Protein AF-A0AAV2ZAR2-F1 (afdb_monomer)

Radius of gyration: 26.6 Å; Cα contacts (8 Å, |Δi|>4): 299; chains: 1; bounding box: 69×69×83 Å

Mean predicted aligned error: 13.82 Å

InterPro domains:
  IPR019516 Glomulin/ALF4 [PTHR15430] (294-373)

Nearest PDB structures (foldseek):
  4iul-assembly3_A  TM=2.969E-01  e=2.616E+00  Homo sapiens
  7r5j-assembly1_B0  TM=2.126E-01  e=1.596E+00  Homo sapiens

Sequence (383 aa):
MPDVAMSKWDVMDVCMRIGAAASPAVLMAHCTDLHIALRNVNRKSVFLEDACSCVLRRLSKLHMHVGDEEEEDDEEGSDSGDGDNSTGMAKLQANGCEFVRPLIDELVDENQIETDEIRKQRGVLLAFILELLSLCEGDNSELLDMAMACGVDSHVLLAVPRCREVYSVATAVLIPECDEDEDDEMEALEDSMHEDPIDDEQLEAEDRSWILHRVAAPFGLSKWTKFVVGTDDSSAFPIWSTPGLHRLLVHHLLTAASFPMLSPSSVLFLGTPIVNEALSADKSELNRRDWIGPTIQLLTNAMVSFNDPQARTNAFHVLRMFLGVLKRADRFHILERMVLQCPYGNVQAVFVDILRADCVDDWNNTSTSSPQSRTCQQLCLSF

Organism: NCBI:txid4803

Secondary structure (DSSP, 8-state):
-------HHHHHHHHHHHHT--SHHHHHHHHHHHHHHHHHTTT-HHHHHHHHHHHHHHHHHHHHGGGS---S------------HHHHHHHHHHHHHHHHHHHHHHHHHTTTS--HHHHHHHHHHHHHHHHHHHH--S--HHHHHHHHHT---HHHHHHHHHHHHHHHHHHHHHS----TTS-----S-------PPP-HHHHHHHHHHHHHHHHHGGGT-TTTHHHHS--S-TTSPP---HHHHHHHHHHHHHH-S------HHHHHHHHHHHHHHHHHS-TTGGG-GGGHHHHHHHHHHHHHH-S-HHHHHHHHHHHHHHHHHS-HHHHHHHHHHHHHH-S-HHHHHHHHHHHHHHHHHHHHTTTS--HHHHHHHHHHTT-

Solvent-accessible surface area (backbone atoms only — not comparable to full-atom values): 22562 Å² total; per-residue (Å²): 131,82,84,72,80,66,47,77,63,52,45,52,51,40,41,52,51,36,64,64,38,90,44,72,70,54,32,54,56,41,47,53,56,35,52,54,38,35,56,63,58,70,50,44,38,72,59,47,39,55,46,51,43,37,49,50,55,36,55,53,52,65,56,61,55,75,77,69,82,82,85,82,91,84,85,88,81,94,75,94,72,94,70,67,64,69,61,51,33,50,49,53,48,51,55,52,49,66,62,48,47,64,61,40,56,55,54,55,74,55,68,86,64,96,43,76,59,59,53,46,37,33,52,46,54,40,14,52,48,19,43,48,52,55,72,42,72,79,93,52,64,70,59,46,53,50,49,58,57,44,68,66,57,66,67,56,66,61,35,42,63,46,40,48,52,52,38,54,55,48,43,57,70,75,53,62,81,76,71,92,84,76,72,101,77,73,97,79,84,81,82,85,78,99,63,81,81,76,58,62,69,62,52,50,54,51,50,52,51,51,51,46,51,63,51,23,45,87,59,72,31,61,89,44,48,77,40,61,52,74,69,95,52,90,82,60,70,76,29,52,28,65,64,12,48,46,55,46,51,44,52,48,58,57,71,50,96,73,80,75,92,68,55,62,67,39,50,50,67,49,43,52,54,46,38,52,48,62,68,69,45,56,82,71,64,70,64,65,55,73,33,56,58,59,50,53,52,51,34,51,49,33,42,67,70,44,88,50,68,65,62,20,52,50,23,49,49,46,47,51,53,43,55,64,71,44,56,68,75,59,42,47,58,51,44,56,52,43,48,77,67,51,90,44,70,73,59,31,50,53,48,50,51,51,52,50,50,51,52,51,51,51,62,74,58,53,90,59,94,51,77,66,59,54,54,56,58,58,49,68,70,72,110

pLDDT: mean 75.42, std 15.98, range [36.5, 94.69]

Structure (mmCIF, N/CA/C/O backbone):
data_AF-A0AAV2ZAR2-F1
#
_entry.id   AF-A0AAV2ZAR2-F1
#
loop_
_atom_site.group_PDB
_atom_site.id
_atom_site.type_symbol
_atom_site.label_atom_id
_atom_site.label_alt_id
_atom_site.label_comp_id
_atom_site.label_asym_id
_atom_site.label_entity_id
_atom_site.label_seq_id
_atom_site.pdbx_PDB_ins_code
_atom_site.Cartn_x
_atom_site.Cartn_y
_atom_site.Cartn_z
_atom_site.occupancy
_atom_site.B_iso_or_equiv
_atom_site.auth_seq_id
_atom_site.auth_comp_id
_atom_site.auth_asym_id
_atom_site.auth_atom_id
_atom_site.pdbx_PDB_model_num
ATOM 1 N N . MET A 1 1 ? 23.240 16.050 -37.221 1.00 38.78 1 MET A N 1
ATOM 2 C CA . MET A 1 1 ? 23.790 15.084 -36.250 1.00 38.78 1 MET A CA 1
ATOM 3 C C . MET A 1 1 ? 22.884 13.875 -36.305 1.00 38.78 1 MET A C 1
ATOM 5 O O . MET A 1 1 ? 21.681 14.097 -36.285 1.00 38.78 1 MET A O 1
ATOM 9 N N . PRO A 1 2 ? 23.403 12.663 -36.536 1.00 36.50 2 PRO A N 1
ATOM 10 C CA . PRO A 1 2 ? 22.547 11.493 -36.614 1.00 36.50 2 PRO A CA 1
ATOM 11 C C . PRO A 1 2 ? 22.020 11.188 -35.211 1.00 36.50 2 PRO A C 1
ATOM 13 O O . PRO A 1 2 ? 22.807 11.144 -34.267 1.00 36.50 2 PRO A O 1
ATOM 16 N N . ASP A 1 3 ? 20.702 11.018 -35.102 1.00 39.88 3 ASP A N 1
ATOM 17 C CA . ASP A 1 3 ? 20.040 10.383 -33.966 1.00 39.88 3 ASP A CA 1
ATOM 18 C C . ASP A 1 3 ? 20.714 9.033 -33.723 1.00 39.88 3 ASP A C 1
ATOM 20 O O . ASP A 1 3 ? 20.493 8.061 -34.450 1.00 39.88 3 ASP A O 1
ATOM 24 N N . VAL A 1 4 ? 21.597 8.979 -32.728 1.00 45.41 4 VAL A N 1
ATOM 25 C CA . VAL A 1 4 ? 22.023 7.703 -32.169 1.00 45.41 4 VAL A CA 1
ATOM 26 C C . VAL A 1 4 ? 20.790 7.187 -31.452 1.00 45.41 4 VAL A C 1
ATOM 28 O O . VAL A 1 4 ? 20.392 7.739 -30.431 1.00 45.41 4 VAL A O 1
ATOM 31 N N . ALA A 1 5 ? 20.149 6.177 -32.035 1.00 44.59 5 ALA A N 1
ATOM 32 C CA . ALA A 1 5 ? 19.117 5.406 -31.369 1.00 44.59 5 ALA A CA 1
ATOM 33 C C . ALA A 1 5 ? 19.738 4.797 -30.104 1.00 44.59 5 ALA A C 1
ATOM 35 O O . ALA A 1 5 ? 20.351 3.730 -30.155 1.00 44.59 5 ALA A O 1
ATOM 36 N N . MET A 1 6 ? 19.644 5.530 -28.995 1.00 52.44 6 MET A N 1
ATOM 37 C CA . MET A 1 6 ? 20.030 5.046 -27.680 1.00 52.44 6 MET A CA 1
ATOM 38 C C . MET A 1 6 ? 19.179 3.818 -27.379 1.00 52.44 6 MET A C 1
ATOM 40 O O . MET A 1 6 ? 17.959 3.805 -27.562 1.00 52.44 6 MET A O 1
ATOM 44 N N . SER A 1 7 ? 19.866 2.733 -27.060 1.00 70.62 7 SER A N 1
ATOM 45 C CA . SER A 1 7 ? 19.338 1.377 -27.131 1.00 70.62 7 SER A CA 1
ATOM 46 C C . SER A 1 7 ? 19.155 0.812 -25.728 1.00 70.62 7 SER A C 1
ATOM 48 O O . SER A 1 7 ? 19.699 1.333 -24.762 1.00 70.62 7 SER A O 1
ATOM 50 N N . LYS A 1 8 ? 18.417 -0.296 -25.607 1.00 77.00 8 LYS A N 1
ATOM 51 C CA . LYS A 1 8 ? 18.275 -1.101 -24.375 1.00 77.00 8 LYS A CA 1
ATOM 52 C C . LYS A 1 8 ? 19.588 -1.254 -23.576 1.00 77.00 8 LYS A C 1
ATOM 54 O O . LYS A 1 8 ? 19.551 -1.344 -22.353 1.00 77.00 8 LYS A O 1
ATOM 59 N N . TRP A 1 9 ? 20.727 -1.286 -24.265 1.00 83.88 9 TRP A N 1
ATOM 60 C CA . TRP A 1 9 ? 22.058 -1.391 -23.673 1.00 83.88 9 TRP A CA 1
ATOM 61 C C . TRP A 1 9 ? 22.432 -0.211 -22.777 1.00 83.88 9 TRP A C 1
ATOM 63 O O . TRP A 1 9 ? 23.123 -0.426 -21.790 1.00 83.88 9 TRP A O 1
ATOM 73 N N . ASP A 1 10 ? 21.935 0.993 -23.059 1.00 84.81 10 ASP A N 1
ATOM 74 C CA . ASP A 1 10 ? 22.251 2.190 -22.276 1.00 84.81 10 ASP A CA 1
ATOM 75 C C . ASP A 1 10 ? 21.585 2.138 -20.897 1.00 84.81 10 ASP A C 1
ATOM 77 O O . ASP A 1 10 ? 22.218 2.451 -19.893 1.00 84.81 10 ASP A O 1
ATOM 81 N N . VAL A 1 11 ? 20.333 1.663 -20.822 1.00 86.06 11 VAL A N 1
ATOM 82 C CA . VAL A 1 11 ? 19.658 1.425 -19.533 1.00 86.06 11 VAL A CA 1
ATOM 83 C C . VAL A 1 11 ? 20.432 0.379 -18.731 1.00 86.06 11 VAL A C 1
ATOM 85 O O . VAL A 1 11 ? 20.704 0.583 -17.553 1.00 86.06 11 VAL A O 1
ATOM 88 N N . MET A 1 12 ? 20.845 -0.714 -19.378 1.00 88.31 12 MET A N 1
ATOM 89 C CA . MET A 1 12 ? 21.564 -1.798 -18.708 1.00 88.31 12 MET A CA 1
ATOM 90 C C . MET A 1 12 ? 22.956 -1.364 -18.223 1.00 88.31 12 MET A C 1
ATOM 92 O O . MET A 1 12 ? 23.350 -1.715 -17.113 1.00 88.31 12 MET A O 1
ATO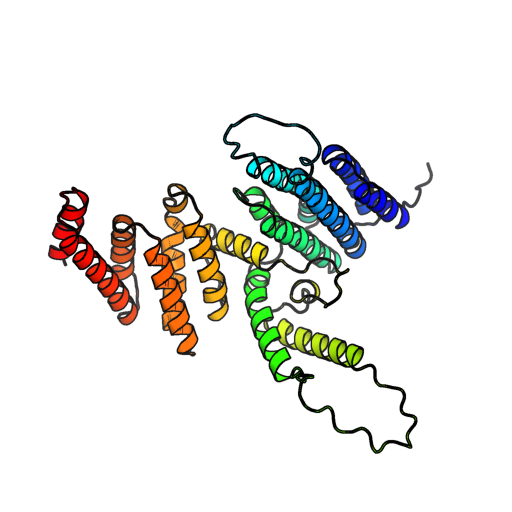M 96 N N . ASP A 1 13 ? 23.678 -0.564 -19.012 1.00 90.81 13 ASP A N 1
ATOM 97 C CA . ASP A 1 13 ? 24.960 0.034 -18.623 1.00 90.81 13 ASP A CA 1
ATOM 98 C C . ASP A 1 13 ? 24.818 0.944 -17.399 1.00 90.81 13 ASP A C 1
ATOM 100 O O . ASP A 1 13 ? 25.561 0.805 -16.423 1.00 90.81 13 ASP A O 1
ATOM 104 N N . VAL A 1 14 ? 23.819 1.831 -17.404 1.00 89.94 14 VAL A N 1
ATOM 105 C CA . VAL A 1 14 ? 23.556 2.703 -16.255 1.00 89.94 14 VAL A CA 1
ATOM 106 C C . VAL A 1 14 ? 23.152 1.880 -15.027 1.00 89.94 14 VAL A C 1
ATOM 108 O O . VAL A 1 14 ? 23.662 2.137 -13.938 1.00 89.94 14 VAL A O 1
ATOM 111 N N . CYS A 1 15 ? 22.316 0.848 -15.180 1.00 90.19 15 CYS A N 1
ATOM 112 C CA . CYS A 1 15 ? 21.953 -0.067 -14.092 1.00 90.19 15 CYS A CA 1
ATOM 113 C C . CYS A 1 15 ? 23.174 -0.789 -13.494 1.00 90.19 15 CYS A C 1
ATOM 115 O O . CYS A 1 15 ? 23.256 -0.937 -12.272 1.00 90.19 15 CYS A O 1
ATOM 117 N N . MET A 1 16 ? 24.152 -1.192 -14.314 1.00 90.50 16 MET A N 1
ATOM 118 C CA . MET A 1 16 ? 25.413 -1.763 -13.820 1.00 90.50 16 MET A CA 1
ATOM 119 C C . MET A 1 16 ? 26.223 -0.739 -13.015 1.00 90.50 16 MET A C 1
ATOM 121 O O . MET A 1 16 ? 26.721 -1.065 -11.934 1.00 90.50 16 MET A O 1
ATOM 125 N N . ARG A 1 17 ? 26.309 0.511 -13.490 1.00 90.56 17 ARG A N 1
ATOM 126 C CA . ARG A 1 17 ? 26.973 1.608 -12.760 1.00 90.56 17 ARG A CA 1
ATOM 127 C C . ARG A 1 17 ? 26.277 1.927 -11.436 1.00 90.56 17 ARG A C 1
ATOM 129 O O . ARG A 1 17 ? 26.950 2.087 -10.422 1.00 90.56 17 ARG A O 1
ATOM 136 N N . ILE A 1 18 ? 24.944 1.930 -11.421 1.00 90.50 18 ILE A N 1
ATOM 137 C CA . ILE A 1 18 ? 24.123 2.045 -10.205 1.00 90.50 18 ILE A CA 1
ATOM 138 C C . ILE A 1 18 ? 24.445 0.910 -9.228 1.00 90.50 18 ILE A C 1
ATOM 140 O O . ILE A 1 18 ? 24.702 1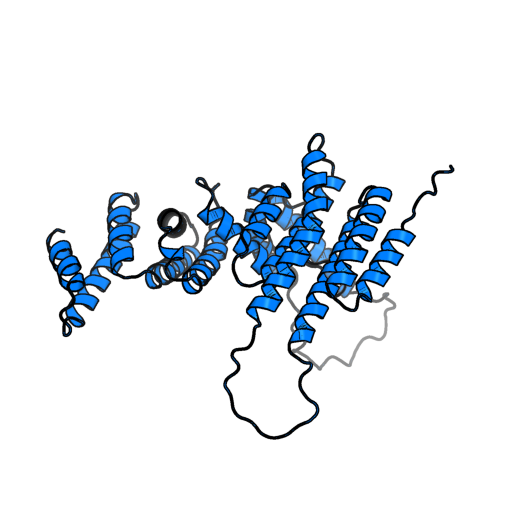.168 -8.054 1.00 90.50 18 ILE A O 1
ATOM 144 N N . GLY A 1 19 ? 24.513 -0.336 -9.704 1.00 88.00 19 GLY A N 1
ATOM 145 C CA . GLY A 1 19 ? 24.873 -1.490 -8.875 1.00 88.00 19 GLY A CA 1
ATOM 146 C C . GLY A 1 19 ? 26.254 -1.373 -8.215 1.00 88.00 19 GLY A C 1
ATOM 147 O O . GLY A 1 19 ? 26.440 -1.862 -7.099 1.00 88.00 19 GLY A O 1
ATOM 148 N N . ALA A 1 20 ? 27.192 -0.683 -8.870 1.00 89.69 20 ALA A N 1
ATOM 149 C CA . ALA A 1 20 ? 28.554 -0.445 -8.392 1.00 89.69 20 ALA A CA 1
ATOM 150 C C . ALA A 1 20 ? 28.739 0.874 -7.608 1.00 89.69 20 ALA A C 1
ATOM 152 O O . ALA A 1 20 ? 29.847 1.161 -7.152 1.00 89.69 20 ALA A O 1
ATOM 153 N N . ALA A 1 21 ? 27.696 1.694 -7.446 1.00 89.69 21 ALA A N 1
ATOM 154 C CA . ALA A 1 21 ? 27.815 3.043 -6.892 1.00 89.69 21 ALA A CA 1
ATOM 155 C C . ALA A 1 21 ? 28.248 3.039 -5.415 1.00 89.69 21 ALA A C 1
ATOM 157 O O . ALA A 1 21 ? 27.448 2.727 -4.539 1.00 89.69 21 ALA A O 1
ATOM 158 N N . ALA A 1 22 ? 29.487 3.425 -5.107 1.00 86.88 22 ALA A N 1
ATOM 159 C CA . ALA A 1 22 ? 30.063 3.320 -3.759 1.00 86.88 22 ALA A CA 1
ATOM 160 C C . ALA A 1 22 ? 29.434 4.245 -2.695 1.00 86.88 22 ALA A C 1
ATOM 162 O O . ALA A 1 22 ? 29.623 4.010 -1.510 1.00 86.88 22 ALA A O 1
ATOM 163 N N . SER A 1 23 ? 28.687 5.281 -3.089 1.00 87.62 23 SER A N 1
ATOM 164 C CA . SER A 1 23 ? 28.054 6.215 -2.152 1.00 87.62 23 SER A CA 1
ATOM 165 C C . SER A 1 23 ? 26.696 6.714 -2.661 1.00 87.62 23 SER A C 1
ATOM 167 O O . SER A 1 23 ? 26.448 6.667 -3.872 1.00 87.62 23 SER A O 1
ATOM 169 N N . PRO A 1 24 ? 25.828 7.249 -1.777 1.00 86.19 24 PRO A N 1
ATOM 170 C CA . PRO A 1 24 ? 24.543 7.821 -2.180 1.00 86.19 24 PRO A CA 1
ATOM 171 C C . PRO A 1 24 ? 24.671 8.951 -3.212 1.00 86.19 24 PRO A C 1
ATOM 173 O O . PRO A 1 24 ? 23.905 9.006 -4.165 1.00 86.19 24 PRO A O 1
ATOM 176 N N . ALA A 1 25 ? 25.690 9.808 -3.098 1.00 86.94 25 ALA A N 1
ATOM 177 C CA . ALA A 1 25 ? 25.912 10.891 -4.060 1.00 86.94 25 ALA A CA 1
ATOM 178 C C . ALA A 1 25 ? 26.259 10.367 -5.468 1.00 86.94 25 ALA A C 1
ATOM 180 O O . ALA A 1 25 ? 25.778 10.896 -6.469 1.00 86.94 25 ALA A O 1
ATOM 181 N N . VAL A 1 26 ? 27.071 9.304 -5.550 1.00 88.50 26 VAL A N 1
ATOM 182 C CA . VAL A 1 26 ? 27.411 8.651 -6.826 1.00 88.50 26 VAL A CA 1
ATOM 183 C C . VAL A 1 26 ? 26.185 7.954 -7.415 1.00 88.50 26 VAL A C 1
ATOM 185 O O . VAL A 1 26 ? 25.951 8.034 -8.620 1.00 88.50 26 VAL A O 1
ATOM 188 N N . LEU A 1 27 ? 25.372 7.320 -6.567 1.00 90.88 27 LEU A N 1
ATOM 189 C CA . LEU A 1 27 ? 24.109 6.715 -6.976 1.00 90.88 27 LEU A CA 1
ATOM 190 C C . LEU A 1 27 ? 23.175 7.753 -7.617 1.00 90.88 27 LEU A C 1
ATOM 192 O O . LEU A 1 27 ? 22.723 7.538 -8.740 1.00 90.88 27 LEU A O 1
ATOM 196 N N . MET A 1 28 ? 22.946 8.893 -6.960 1.00 91.81 28 MET A N 1
ATOM 197 C CA . MET A 1 28 ? 22.041 9.932 -7.471 1.00 91.81 28 MET A CA 1
ATOM 198 C C . MET A 1 28 ? 22.545 10.588 -8.764 1.00 91.81 28 MET A C 1
ATOM 200 O O . MET A 1 28 ? 21.751 10.892 -9.659 1.00 91.81 28 MET A O 1
ATOM 204 N N . ALA A 1 29 ? 23.865 10.717 -8.934 1.00 90.75 29 ALA A N 1
ATOM 205 C CA . ALA A 1 29 ? 24.439 11.141 -10.210 1.00 90.75 29 ALA A CA 1
ATOM 206 C C . ALA A 1 29 ? 24.077 10.162 -11.345 1.00 90.75 29 ALA A C 1
ATOM 208 O O . ALA A 1 29 ? 23.643 10.586 -12.417 1.00 90.75 29 ALA A O 1
ATOM 209 N N . HIS A 1 30 ? 24.174 8.851 -11.101 1.00 91.62 30 HIS A N 1
ATOM 210 C CA . HIS A 1 30 ? 23.777 7.834 -12.079 1.00 91.62 30 HIS A CA 1
ATOM 211 C C . HIS A 1 30 ? 22.258 7.745 -12.289 1.00 91.62 30 HIS A C 1
ATOM 213 O O . HIS A 1 30 ? 21.826 7.424 -13.394 1.00 91.62 30 HIS A O 1
ATOM 219 N N . CYS A 1 31 ? 21.437 8.089 -11.292 1.00 91.75 31 CYS A N 1
ATOM 220 C CA . CYS A 1 31 ? 19.985 8.205 -11.464 1.00 91.75 31 CYS A CA 1
ATOM 221 C C . CYS A 1 31 ? 19.606 9.264 -12.514 1.00 91.75 31 CYS A C 1
ATOM 223 O O . CYS A 1 31 ? 18.659 9.070 -13.273 1.00 91.75 31 CYS A O 1
ATOM 225 N N . THR A 1 32 ? 20.379 10.349 -12.624 1.00 90.00 32 THR A N 1
ATOM 226 C CA . THR A 1 32 ? 20.162 11.362 -13.672 1.00 90.00 32 THR A CA 1
ATOM 227 C C . THR A 1 32 ? 20.408 10.782 -15.070 1.00 90.00 32 THR A C 1
ATOM 229 O O . THR A 1 32 ? 19.575 10.954 -15.964 1.00 90.00 32 THR A O 1
ATOM 232 N N . ASP A 1 33 ? 21.501 10.032 -15.254 1.00 90.25 33 ASP A N 1
ATOM 233 C CA . ASP A 1 33 ? 21.783 9.311 -16.506 1.00 90.25 33 ASP A CA 1
ATOM 234 C C . ASP A 1 33 ? 20.679 8.284 -16.818 1.00 90.25 33 ASP A C 1
ATOM 236 O O . ASP A 1 33 ? 20.273 8.117 -17.972 1.00 90.25 33 ASP A O 1
ATOM 240 N N . LEU A 1 34 ? 20.165 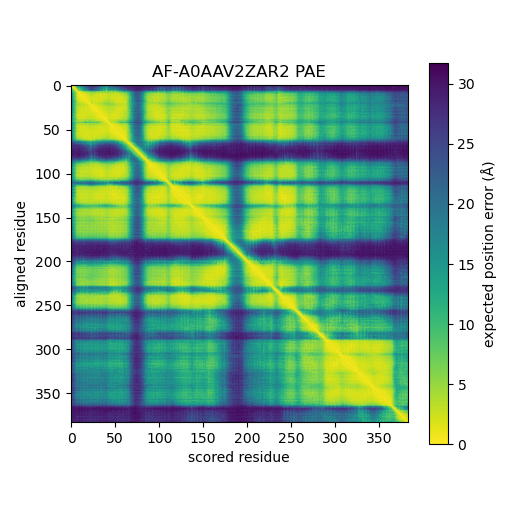7.617 -15.780 1.00 91.75 34 LEU A N 1
ATOM 241 C CA . LEU A 1 34 ? 19.115 6.608 -15.894 1.00 91.75 34 LEU A CA 1
ATOM 242 C C . LEU A 1 34 ? 17.803 7.221 -16.381 1.00 91.75 34 LEU A C 1
ATOM 244 O O . LEU A 1 34 ? 17.167 6.653 -17.265 1.00 91.75 34 LEU A O 1
ATOM 248 N N . HIS A 1 35 ? 17.414 8.392 -15.871 1.00 91.56 35 HIS A N 1
ATOM 249 C CA . HIS A 1 35 ? 16.226 9.106 -16.346 1.00 91.56 35 HIS A CA 1
ATOM 250 C C . HIS A 1 35 ? 16.324 9.455 -17.835 1.00 91.56 35 HIS A C 1
ATOM 252 O O . HIS A 1 35 ? 15.361 9.260 -18.581 1.00 91.56 35 HIS A O 1
ATOM 258 N N . ILE A 1 36 ? 17.500 9.894 -18.296 1.00 89.50 36 ILE A N 1
ATOM 259 C CA . ILE A 1 36 ? 17.746 10.170 -19.719 1.00 89.50 36 ILE A CA 1
ATOM 260 C C . ILE A 1 36 ? 17.616 8.879 -20.540 1.00 89.50 36 ILE A C 1
ATOM 262 O O . ILE A 1 36 ? 16.909 8.855 -21.551 1.00 89.50 36 ILE A O 1
ATOM 266 N N . ALA A 1 37 ? 18.247 7.789 -20.093 1.00 88.19 37 ALA A N 1
ATOM 267 C CA . ALA A 1 37 ? 18.183 6.498 -20.776 1.00 88.19 37 ALA A CA 1
ATOM 268 C C . ALA A 1 37 ? 16.746 5.944 -20.840 1.00 88.19 37 ALA A C 1
ATOM 270 O O . ALA A 1 37 ? 16.301 5.513 -21.907 1.00 88.19 37 ALA A O 1
ATOM 271 N N . LEU A 1 38 ? 15.994 6.018 -19.736 1.00 89.94 38 LEU A N 1
ATOM 272 C CA . LEU A 1 38 ? 14.591 5.604 -19.661 1.00 89.94 38 LEU A CA 1
ATOM 273 C C . LEU A 1 38 ? 13.713 6.423 -20.611 1.00 89.94 38 LEU A C 1
ATOM 275 O O . LEU A 1 38 ? 12.887 5.851 -21.327 1.00 89.94 38 LEU A O 1
ATOM 279 N N . ARG A 1 39 ? 13.912 7.742 -20.677 1.00 87.69 39 ARG A N 1
ATOM 280 C CA . ARG A 1 39 ? 13.188 8.615 -21.610 1.00 87.69 39 ARG A CA 1
ATOM 281 C C . ARG A 1 39 ? 13.436 8.222 -23.067 1.00 87.69 39 ARG A C 1
ATOM 283 O O . ARG A 1 39 ? 12.490 8.172 -23.848 1.00 87.69 39 ARG A O 1
ATOM 290 N N . ASN A 1 40 ? 14.670 7.865 -23.419 1.00 85.69 40 ASN A N 1
ATOM 291 C CA . ASN A 1 40 ? 15.032 7.472 -24.786 1.00 85.69 40 ASN A CA 1
ATOM 292 C C . ASN A 1 40 ? 14.397 6.149 -25.235 1.00 85.69 40 ASN A C 1
ATOM 294 O O . ASN A 1 40 ? 14.144 5.957 -26.424 1.00 85.69 40 ASN A O 1
ATOM 298 N N . VAL A 1 41 ? 14.087 5.249 -24.299 1.00 84.62 41 VAL A N 1
ATOM 299 C CA . VAL A 1 41 ? 13.375 3.990 -24.584 1.00 84.62 41 VAL A CA 1
ATOM 300 C C . VAL A 1 41 ? 11.857 4.101 -24.391 1.00 84.62 41 VAL A C 1
ATOM 302 O O . VAL A 1 41 ? 11.179 3.075 -24.290 1.00 84.62 41 VAL A O 1
ATOM 305 N N . ASN A 1 42 ? 11.312 5.324 -24.341 1.00 82.38 42 ASN A N 1
ATOM 306 C CA . ASN A 1 42 ? 9.901 5.620 -24.051 1.00 82.38 42 ASN A CA 1
ATOM 307 C C . ASN A 1 42 ? 9.404 4.982 -22.743 1.00 82.38 42 ASN A C 1
ATOM 309 O O . ASN A 1 42 ? 8.249 4.569 -22.647 1.00 82.38 42 ASN A O 1
ATOM 313 N N . ARG A 1 43 ? 10.300 4.840 -21.760 1.00 78.88 43 ARG A N 1
ATOM 314 C CA . ARG A 1 43 ? 10.031 4.308 -20.418 1.00 78.88 43 ARG A CA 1
ATOM 315 C C . ARG A 1 43 ? 9.212 3.015 -20.414 1.00 78.88 43 ARG A C 1
ATOM 317 O O . ARG A 1 43 ? 8.306 2.865 -19.598 1.00 78.88 43 ARG A O 1
ATOM 324 N N . LYS A 1 44 ? 9.489 2.064 -21.316 1.00 85.94 44 LYS A N 1
ATOM 325 C CA . LYS A 1 44 ? 8.798 0.763 -21.252 1.00 85.94 44 LYS A CA 1
ATOM 326 C C . LYS A 1 44 ? 8.924 0.190 -19.838 1.00 85.94 44 LYS A C 1
ATOM 328 O O . LYS A 1 44 ? 10.022 0.120 -19.296 1.00 85.94 44 LYS A O 1
ATOM 333 N N . SER A 1 45 ? 7.800 -0.221 -19.276 1.00 85.06 45 SER A N 1
ATOM 334 C CA . SER A 1 45 ? 7.590 -0.731 -17.924 1.00 85.06 45 SER A CA 1
ATOM 335 C C . SER A 1 45 ? 8.604 -1.792 -17.530 1.00 85.06 45 SER A C 1
ATOM 337 O O . SER A 1 45 ? 9.088 -1.744 -16.414 1.00 85.06 45 SER A O 1
ATOM 339 N N . VAL A 1 46 ? 9.009 -2.666 -18.456 1.00 86.56 46 VAL A N 1
ATOM 340 C CA . VAL A 1 46 ? 10.071 -3.662 -18.224 1.00 86.56 46 VAL A CA 1
ATOM 341 C C . VAL A 1 46 ? 11.412 -3.004 -17.865 1.00 86.56 46 VAL A C 1
ATOM 343 O O . VAL A 1 46 ? 12.076 -3.426 -16.932 1.00 86.56 46 VAL A O 1
ATOM 346 N N . PHE A 1 47 ? 11.806 -1.934 -18.562 1.00 90.00 47 PHE A N 1
ATOM 347 C CA . PHE A 1 47 ? 13.048 -1.214 -18.256 1.00 90.00 47 PHE A CA 1
ATOM 348 C C . PHE A 1 47 ? 12.927 -0.356 -17.001 1.00 90.00 47 PHE A C 1
ATOM 350 O O . PHE A 1 47 ? 13.901 -0.193 -16.273 1.00 90.00 47 PHE A O 1
ATOM 357 N N . LEU A 1 48 ? 11.738 0.198 -16.755 1.00 91.31 48 LEU A N 1
ATOM 358 C CA . LEU A 1 48 ? 11.458 0.934 -15.528 1.00 91.31 48 LEU A CA 1
ATOM 359 C C . LEU A 1 48 ? 11.535 0.011 -14.307 1.00 91.31 48 LEU A C 1
ATOM 361 O O . LEU A 1 48 ? 12.082 0.390 -13.282 1.00 91.31 48 LEU A O 1
ATOM 365 N N . GLU A 1 49 ? 11.027 -1.208 -14.439 1.00 91.50 49 GLU A N 1
ATOM 366 C CA . GLU A 1 49 ? 11.075 -2.249 -13.420 1.00 91.50 49 GLU A CA 1
ATOM 367 C C . GLU A 1 49 ? 12.513 -2.648 -13.080 1.00 91.50 49 GLU A C 1
ATOM 369 O O . GLU A 1 49 ? 12.897 -2.596 -11.911 1.00 91.50 49 GLU A O 1
ATOM 374 N N . ASP A 1 50 ? 13.331 -2.950 -14.092 1.00 89.69 50 ASP A N 1
ATOM 375 C CA . ASP A 1 50 ? 14.755 -3.253 -13.910 1.00 89.69 50 ASP A CA 1
ATOM 376 C C . ASP A 1 50 ? 15.490 -2.090 -13.222 1.00 89.69 50 ASP A C 1
ATOM 378 O O . ASP A 1 50 ? 16.255 -2.285 -12.274 1.00 89.69 50 ASP A O 1
ATOM 382 N N . ALA A 1 51 ? 15.216 -0.861 -13.665 1.00 91.19 51 ALA A N 1
ATOM 383 C CA . ALA A 1 51 ? 15.796 0.355 -13.113 1.00 91.19 51 ALA A CA 1
ATOM 384 C C . ALA A 1 51 ? 15.416 0.561 -11.638 1.00 91.19 51 ALA A C 1
ATOM 386 O O . ALA A 1 51 ? 16.300 0.712 -10.790 1.00 91.19 51 ALA A O 1
ATOM 387 N N . CYS A 1 52 ? 14.121 0.508 -11.316 1.00 92.75 52 CYS A N 1
ATOM 388 C CA . CYS A 1 52 ? 13.614 0.614 -9.951 1.00 92.75 52 CYS A CA 1
ATOM 389 C C . CYS A 1 52 ? 14.168 -0.509 -9.061 1.00 92.75 52 CYS A C 1
ATOM 391 O O . CYS A 1 52 ? 14.558 -0.236 -7.928 1.00 92.75 52 CYS A O 1
ATOM 393 N N . SER A 1 53 ? 14.279 -1.742 -9.570 1.00 90.62 53 SER A N 1
ATOM 394 C CA . SER A 1 53 ? 14.881 -2.874 -8.851 1.00 90.62 53 SER A CA 1
ATOM 395 C C . SER A 1 53 ? 16.347 -2.611 -8.499 1.00 90.62 53 SER A C 1
ATOM 397 O O . SER A 1 53 ? 16.761 -2.768 -7.349 1.00 90.62 53 SER A O 1
ATOM 399 N N . CYS A 1 54 ? 17.144 -2.171 -9.479 1.00 90.69 54 CYS A N 1
ATOM 400 C CA . CYS A 1 54 ? 18.557 -1.849 -9.289 1.00 90.69 54 CYS A CA 1
ATOM 401 C C . CYS A 1 54 ? 18.758 -0.721 -8.273 1.00 90.69 54 CYS A C 1
ATOM 403 O O . CYS A 1 54 ? 19.601 -0.850 -7.381 1.00 90.69 54 CYS A O 1
ATOM 405 N N . VAL A 1 55 ? 17.980 0.359 -8.393 1.00 92.25 55 VAL A N 1
ATOM 406 C CA . VAL A 1 55 ? 18.049 1.501 -7.474 1.00 92.25 55 VAL A CA 1
ATOM 407 C C . VAL A 1 55 ? 17.638 1.079 -6.070 1.00 92.25 55 VAL A C 1
ATOM 409 O O . VAL A 1 55 ? 18.395 1.332 -5.138 1.00 92.25 55 VAL A O 1
ATOM 412 N N . LEU A 1 56 ? 16.513 0.374 -5.909 1.00 90.06 56 LEU A N 1
ATOM 413 C CA . LEU A 1 56 ? 16.038 -0.087 -4.604 1.00 90.06 56 LEU A CA 1
ATOM 414 C C . LEU A 1 56 ? 17.077 -0.990 -3.925 1.00 90.06 56 LEU A C 1
ATOM 416 O O . LEU A 1 56 ? 17.493 -0.714 -2.805 1.00 90.06 56 LEU A O 1
ATOM 420 N N . ARG A 1 57 ? 17.587 -2.010 -4.632 1.00 89.38 57 ARG A N 1
ATOM 421 C CA . ARG A 1 57 ? 18.622 -2.915 -4.101 1.00 89.38 57 ARG A CA 1
ATOM 422 C C . ARG A 1 57 ? 19.885 -2.162 -3.689 1.00 89.38 57 ARG A C 1
ATOM 424 O O . ARG A 1 57 ? 20.490 -2.506 -2.672 1.00 89.38 57 ARG A O 1
ATOM 431 N N . ARG A 1 58 ? 20.320 -1.163 -4.468 1.00 90.62 58 ARG A N 1
ATOM 432 C CA . ARG A 1 58 ? 21.517 -0.386 -4.121 1.00 90.62 58 ARG A CA 1
ATOM 433 C C . ARG A 1 58 ? 21.260 0.547 -2.945 1.00 90.62 58 ARG A C 1
ATOM 435 O O . ARG A 1 58 ? 22.108 0.612 -2.060 1.00 90.62 58 ARG A O 1
ATOM 442 N N . LEU A 1 59 ? 20.111 1.218 -2.923 1.00 88.75 59 LEU A N 1
ATOM 443 C CA . LEU A 1 59 ? 19.679 2.053 -1.810 1.00 88.75 59 LEU A CA 1
ATOM 444 C C . LEU A 1 59 ? 19.644 1.240 -0.515 1.00 88.75 59 LEU A C 1
ATOM 446 O O . LEU A 1 59 ? 20.307 1.632 0.439 1.00 88.75 59 LEU A O 1
ATOM 450 N N . SER A 1 60 ? 18.993 0.077 -0.498 1.00 85.75 60 SER A N 1
ATOM 451 C CA . SER A 1 60 ? 18.959 -0.791 0.685 1.00 85.75 60 SER A CA 1
ATOM 452 C C . SER A 1 60 ? 20.366 -1.210 1.128 1.00 85.75 60 SER A C 1
ATOM 454 O O . SER A 1 60 ? 20.702 -1.064 2.298 1.00 85.75 60 SER A O 1
ATOM 456 N N . LYS A 1 61 ? 21.238 -1.648 0.205 1.00 86.38 61 LYS A N 1
ATOM 457 C CA . LYS A 1 61 ? 22.622 -2.050 0.540 1.00 86.38 61 LYS A CA 1
ATOM 458 C C . LYS A 1 61 ? 23.463 -0.914 1.123 1.00 86.38 61 LYS A C 1
ATOM 460 O O . LYS A 1 61 ? 24.181 -1.127 2.092 1.00 86.38 61 LYS A O 1
ATOM 465 N N . LEU A 1 62 ? 23.388 0.276 0.528 1.00 83.56 62 LEU A N 1
ATOM 466 C CA . LEU A 1 62 ? 24.158 1.439 0.975 1.00 83.56 62 LEU A CA 1
ATOM 467 C C . LEU A 1 62 ? 23.754 1.920 2.369 1.00 83.56 62 LEU A C 1
ATOM 469 O O . LEU A 1 62 ? 24.565 2.567 3.016 1.00 83.56 62 LEU A O 1
ATOM 473 N N . HIS A 1 63 ? 22.531 1.630 2.814 1.00 75.81 63 HIS A N 1
ATOM 474 C CA . HIS A 1 63 ? 22.049 2.056 4.127 1.00 75.81 63 HIS A CA 1
ATOM 475 C C . HIS A 1 63 ? 22.159 0.948 5.184 1.00 75.81 63 HIS A C 1
ATOM 477 O O . HIS A 1 63 ? 22.359 1.270 6.347 1.00 75.81 63 HIS A O 1
ATOM 483 N N . MET A 1 64 ? 22.127 -0.335 4.797 1.00 68.06 64 MET A N 1
ATOM 484 C CA . MET A 1 64 ? 22.386 -1.452 5.723 1.00 68.06 64 MET A CA 1
ATOM 485 C C . MET A 1 64 ? 23.862 -1.537 6.147 1.00 68.06 64 MET A C 1
ATOM 487 O O . MET A 1 64 ? 24.144 -1.883 7.285 1.00 68.06 64 MET A O 1
ATOM 491 N N . HIS A 1 65 ? 24.811 -1.158 5.281 1.00 56.88 65 HIS A N 1
ATOM 492 C CA . HIS A 1 65 ? 26.246 -1.178 5.614 1.00 56.88 65 HIS A CA 1
ATOM 493 C C . HIS A 1 65 ? 26.733 -0.018 6.497 1.00 56.88 65 HIS A C 1
ATOM 495 O O . HIS A 1 65 ? 27.873 -0.042 6.939 1.00 56.88 65 HIS A O 1
ATOM 501 N N . VAL A 1 66 ? 25.897 0.981 6.793 1.00 52.84 66 VAL A N 1
ATOM 502 C CA . VAL A 1 66 ? 26.291 2.090 7.686 1.00 52.84 66 VAL A CA 1
ATOM 503 C C . VAL A 1 66 ? 26.313 1.653 9.164 1.00 52.84 66 VAL A C 1
ATOM 505 O O . VAL A 1 66 ? 26.860 2.374 9.988 1.00 52.84 66 VAL A O 1
ATOM 508 N N . GLY A 1 67 ? 25.771 0.472 9.498 1.00 45.31 67 GLY A N 1
ATOM 509 C CA . GLY A 1 67 ? 25.752 -0.072 10.864 1.00 45.31 67 GLY A CA 1
ATOM 510 C C . GLY A 1 67 ? 26.824 -1.119 11.204 1.00 45.31 67 GLY A C 1
ATOM 511 O O . GLY A 1 67 ? 26.951 -1.441 12.378 1.00 45.31 67 GLY A O 1
ATOM 512 N N . ASP A 1 68 ? 27.586 -1.631 10.227 1.00 43.19 68 ASP A N 1
ATOM 513 C CA . ASP A 1 68 ? 28.455 -2.818 10.405 1.00 43.19 68 ASP A CA 1
ATOM 514 C C . ASP A 1 68 ? 29.961 -2.555 10.157 1.00 43.19 68 ASP A C 1
ATOM 516 O O . ASP A 1 68 ? 30.760 -3.488 10.181 1.00 43.19 68 ASP A O 1
ATOM 520 N N . GLU A 1 69 ? 30.391 -1.310 9.918 1.00 42.94 69 GLU A N 1
ATOM 521 C CA . GLU A 1 69 ? 31.813 -0.968 9.684 1.00 42.94 69 GLU A CA 1
ATOM 522 C C . GLU A 1 69 ? 32.545 -0.429 10.938 1.00 42.94 69 GLU A C 1
ATOM 524 O O . GLU A 1 69 ? 33.409 0.437 10.825 1.00 42.94 69 GLU A O 1
ATOM 529 N N . GLU A 1 70 ? 32.250 -0.951 12.135 1.00 45.06 70 GLU A N 1
ATOM 530 C CA . GLU A 1 70 ? 33.062 -0.709 13.345 1.00 45.06 70 GLU A CA 1
ATOM 531 C C . GLU A 1 70 ? 33.351 -2.004 14.126 1.00 45.06 70 GLU A C 1
ATOM 533 O O . GLU A 1 70 ? 32.947 -2.149 15.271 1.00 45.06 70 GLU A O 1
ATOM 538 N N . GLU A 1 71 ? 34.094 -2.946 13.543 1.00 48.81 71 GLU A N 1
ATOM 539 C CA . GLU A 1 71 ? 34.927 -3.868 14.332 1.00 48.81 71 GLU A CA 1
ATOM 540 C C . GLU A 1 71 ? 36.224 -4.162 13.573 1.00 48.81 71 GLU A C 1
ATOM 542 O O . GLU A 1 71 ? 36.311 -5.123 12.819 1.00 48.81 71 GLU A O 1
ATOM 547 N N . GLU A 1 72 ? 37.229 -3.307 13.765 1.00 44.47 72 GLU A N 1
ATOM 548 C CA . GLU A 1 72 ? 38.624 -3.724 13.944 1.00 44.47 72 GLU A CA 1
ATOM 549 C C . GLU A 1 72 ? 39.419 -2.550 14.564 1.00 44.47 72 GLU A C 1
ATOM 551 O O . GLU A 1 72 ? 39.555 -1.485 13.966 1.00 44.47 72 GLU A O 1
ATOM 556 N N . ASP A 1 73 ? 39.914 -2.801 15.783 1.00 42.66 73 ASP A N 1
ATOM 557 C CA . ASP A 1 73 ? 40.993 -2.118 16.519 1.00 42.66 73 ASP A CA 1
ATOM 558 C C . ASP A 1 73 ? 40.729 -0.735 17.171 1.00 42.66 73 ASP A C 1
ATOM 560 O O . ASP A 1 73 ? 40.909 0.316 16.563 1.00 42.66 73 ASP A O 1
ATOM 564 N N . ASP A 1 74 ? 40.383 -0.716 18.469 1.00 39.25 74 ASP A N 1
ATOM 565 C CA . ASP A 1 74 ? 41.324 -0.382 19.567 1.00 39.25 74 ASP A CA 1
ATOM 566 C C . ASP A 1 74 ? 40.620 -0.157 20.929 1.00 39.25 74 ASP A C 1
ATOM 568 O O . ASP A 1 74 ? 39.472 0.270 21.034 1.00 39.25 74 ASP A O 1
ATOM 572 N N . GLU A 1 75 ? 41.343 -0.497 21.998 1.00 48.66 75 GLU A N 1
ATOM 573 C CA . GLU A 1 75 ? 40.907 -0.553 23.396 1.00 48.66 75 GLU A CA 1
ATOM 574 C C . GLU A 1 75 ? 40.535 0.806 24.046 1.00 48.66 75 GLU A C 1
ATOM 576 O O . GLU A 1 75 ? 41.092 1.857 23.742 1.00 48.66 75 GLU A O 1
ATOM 581 N N . GLU A 1 76 ? 39.689 0.701 25.082 1.00 44.16 76 GLU A N 1
ATOM 582 C CA . GLU A 1 76 ? 39.440 1.646 26.190 1.00 44.16 76 GLU A CA 1
ATOM 583 C C . GLU A 1 76 ? 38.675 2.961 25.917 1.00 44.16 76 GLU A C 1
ATOM 585 O O . GLU A 1 76 ? 39.231 3.978 25.512 1.00 44.16 76 GLU A O 1
ATOM 590 N N . GLY A 1 77 ? 37.417 3.016 26.381 1.00 37.66 77 GLY A N 1
ATOM 591 C CA . GLY A 1 77 ? 36.767 4.290 26.711 1.00 37.66 77 GLY A CA 1
ATOM 592 C C . GLY A 1 77 ? 35.241 4.274 26.675 1.00 37.66 77 GLY A C 1
ATOM 593 O O . GLY A 1 77 ? 34.634 4.378 25.624 1.00 37.66 77 GLY A O 1
ATOM 594 N N . SER A 1 78 ? 34.621 4.208 27.851 1.00 45.56 78 SER A N 1
ATOM 595 C CA . SER A 1 78 ? 33.203 4.507 28.102 1.00 45.56 78 SER A CA 1
ATOM 596 C C . SER A 1 78 ? 32.701 5.769 27.380 1.00 45.56 78 SER A C 1
ATOM 598 O O . SER A 1 78 ? 33.198 6.839 27.711 1.00 45.56 78 SER A O 1
ATOM 600 N N . ASP A 1 79 ? 31.627 5.688 26.585 1.00 36.50 79 ASP A N 1
ATOM 601 C CA . ASP A 1 79 ? 30.408 6.499 26.780 1.00 36.50 79 ASP A CA 1
ATOM 602 C C . ASP A 1 79 ? 29.244 6.009 25.895 1.00 36.50 79 ASP A C 1
ATOM 604 O O . ASP A 1 79 ? 29.418 5.523 24.784 1.00 36.50 79 ASP A O 1
ATOM 608 N N . SER A 1 80 ? 28.044 6.152 26.436 1.00 49.34 80 SER A N 1
ATOM 609 C CA . SER A 1 80 ? 26.730 5.931 25.840 1.00 49.34 80 SER A CA 1
ATOM 610 C C . SER A 1 80 ? 26.529 6.588 24.459 1.00 49.34 80 SER A C 1
ATOM 612 O O . SER A 1 80 ? 26.355 7.799 24.352 1.00 49.34 80 SER A O 1
ATOM 614 N N . GLY A 1 81 ? 26.489 5.772 23.401 1.00 39.75 81 GLY A N 1
ATOM 615 C CA . GLY A 1 81 ? 26.192 6.195 22.030 1.00 39.75 81 GLY A CA 1
ATOM 616 C C . GLY A 1 81 ? 24.865 5.629 21.526 1.00 39.75 81 GLY A C 1
ATOM 617 O O . GLY A 1 81 ? 24.835 4.585 20.886 1.00 39.75 81 GLY A O 1
ATOM 618 N N . ASP A 1 82 ? 23.768 6.331 21.807 1.00 40.88 82 ASP A N 1
ATOM 619 C CA . ASP A 1 82 ? 22.471 6.180 21.133 1.00 40.88 82 ASP A CA 1
ATOM 620 C C . ASP A 1 82 ? 22.612 6.778 19.712 1.00 40.88 82 ASP A C 1
ATOM 622 O O . ASP A 1 82 ? 22.285 7.939 19.453 1.00 40.88 82 ASP A O 1
ATOM 626 N N . GLY A 1 83 ? 23.303 6.039 18.837 1.00 40.38 83 GLY A N 1
ATOM 627 C CA . GLY A 1 83 ? 23.821 6.505 17.549 1.00 40.38 83 GLY A CA 1
ATOM 628 C C . GLY A 1 83 ? 22.825 6.389 16.392 1.00 40.38 83 GLY A C 1
ATOM 629 O O . GLY A 1 83 ? 22.573 5.310 15.875 1.00 40.38 83 GLY A O 1
ATOM 630 N N . ASP A 1 84 ? 22.283 7.536 15.984 1.00 48.97 84 ASP A N 1
ATOM 631 C CA . ASP A 1 84 ? 22.077 8.026 14.604 1.00 48.97 84 ASP A CA 1
ATOM 632 C C . ASP A 1 84 ? 21.432 7.139 13.503 1.00 48.97 84 ASP A C 1
ATOM 634 O O . ASP A 1 84 ? 21.454 7.510 12.325 1.00 48.97 84 ASP A O 1
ATOM 638 N N . ASN A 1 85 ? 20.757 6.032 13.835 1.00 50.78 85 ASN A N 1
ATOM 639 C CA . ASN A 1 85 ? 19.975 5.257 12.850 1.00 50.78 85 ASN A CA 1
ATOM 640 C C . ASN A 1 85 ? 18.839 6.073 12.193 1.00 50.78 85 ASN A C 1
ATOM 642 O O . ASN A 1 85 ? 18.452 5.810 11.050 1.00 50.78 85 ASN A O 1
ATOM 646 N N . SER A 1 86 ? 18.334 7.109 12.873 1.00 54.38 86 SER A N 1
ATOM 647 C CA . SER A 1 86 ? 17.296 8.003 12.341 1.00 54.38 86 SER A CA 1
ATOM 648 C C . SER A 1 86 ? 17.783 8.839 11.149 1.00 54.38 86 SER A C 1
ATOM 650 O O . SER A 1 86 ? 17.019 9.087 10.213 1.00 54.38 86 SER A O 1
ATOM 652 N N . THR A 1 87 ? 19.067 9.213 11.116 1.00 65.12 87 THR A N 1
ATOM 653 C CA . THR A 1 87 ? 19.657 9.984 10.012 1.00 65.12 87 THR A CA 1
ATOM 654 C C . THR A 1 87 ? 19.888 9.117 8.771 1.00 65.12 87 THR A C 1
ATOM 656 O O . THR A 1 87 ? 19.792 9.615 7.644 1.00 65.12 87 THR A O 1
ATOM 659 N N . GLY A 1 88 ? 20.155 7.818 8.946 1.00 71.94 88 GLY A N 1
ATOM 660 C CA . GLY A 1 88 ? 20.296 6.858 7.846 1.00 71.94 88 GLY A CA 1
ATOM 661 C C . GLY A 1 88 ? 18.984 6.637 7.088 1.00 71.94 88 GLY A C 1
ATOM 662 O O . GLY A 1 88 ? 18.943 6.783 5.865 1.00 71.94 88 GLY A O 1
ATOM 663 N N . MET A 1 89 ? 17.891 6.375 7.809 1.00 74.44 89 MET A N 1
ATOM 664 C CA . MET A 1 89 ? 16.575 6.145 7.194 1.00 74.44 89 MET A CA 1
ATOM 665 C C . MET A 1 89 ? 15.996 7.402 6.534 1.00 74.44 89 MET A C 1
ATOM 667 O O . MET A 1 89 ? 15.439 7.319 5.439 1.00 74.44 89 MET A O 1
ATOM 671 N N . ALA A 1 90 ? 16.206 8.585 7.121 1.00 78.38 90 ALA A N 1
ATOM 672 C CA . ALA A 1 90 ? 15.780 9.842 6.500 1.00 78.38 90 ALA A CA 1
ATOM 673 C C . ALA A 1 90 ? 16.511 10.112 5.167 1.00 78.38 90 ALA A C 1
ATOM 675 O O . ALA A 1 90 ? 15.918 10.613 4.209 1.00 78.38 90 ALA A O 1
ATOM 676 N N . LYS A 1 91 ? 17.798 9.744 5.071 1.00 83.44 91 LYS A N 1
ATOM 677 C CA . LYS A 1 91 ? 18.575 9.834 3.823 1.00 83.44 91 LYS A CA 1
ATOM 678 C C . LYS A 1 91 ? 18.113 8.814 2.782 1.00 83.44 91 LYS A C 1
ATOM 680 O O . LYS A 1 91 ? 18.050 9.162 1.603 1.00 83.44 91 LYS A O 1
ATOM 685 N N . LEU A 1 92 ? 17.765 7.592 3.194 1.00 85.81 92 LEU A N 1
ATOM 686 C CA . LEU A 1 92 ? 17.191 6.574 2.306 1.00 85.81 92 LEU A CA 1
ATOM 687 C C . LEU A 1 92 ? 15.915 7.100 1.642 1.00 85.81 92 LEU A C 1
ATOM 689 O O . LEU A 1 92 ? 15.804 7.070 0.414 1.00 85.81 92 LEU A O 1
ATOM 693 N N . GLN A 1 93 ? 15.006 7.639 2.456 1.00 87.44 93 GLN A N 1
ATOM 694 C CA . GLN A 1 93 ? 13.772 8.264 1.996 1.00 87.44 93 GLN A CA 1
ATOM 695 C C . GLN A 1 93 ? 14.060 9.411 1.025 1.00 87.44 93 GLN A C 1
ATOM 697 O O . GLN A 1 93 ? 13.553 9.391 -0.092 1.00 87.44 93 GLN A O 1
ATOM 702 N N . ALA A 1 94 ? 14.914 10.368 1.402 1.00 88.88 94 ALA A N 1
ATOM 703 C CA . ALA A 1 94 ? 15.226 11.527 0.565 1.00 88.88 94 ALA A CA 1
ATOM 704 C C . ALA A 1 94 ? 15.793 11.134 -0.813 1.00 88.88 94 ALA A C 1
ATOM 706 O O . ALA A 1 94 ? 15.339 11.649 -1.834 1.00 88.88 94 ALA A O 1
ATOM 707 N N . ASN A 1 95 ? 16.726 10.177 -0.856 1.00 90.56 95 ASN A N 1
ATOM 708 C CA . ASN A 1 95 ? 17.302 9.685 -2.112 1.00 90.56 95 ASN A CA 1
ATOM 709 C C . ASN A 1 95 ? 16.257 8.945 -2.966 1.00 90.56 95 ASN A C 1
ATOM 711 O O . ASN A 1 95 ? 16.209 9.109 -4.187 1.00 90.56 95 ASN A O 1
ATOM 715 N N . GLY A 1 96 ? 15.394 8.146 -2.328 1.00 91.06 96 GLY A N 1
ATOM 716 C CA . GLY A 1 96 ? 14.274 7.482 -2.994 1.00 91.06 96 GLY A CA 1
ATOM 717 C C . GLY A 1 96 ? 13.278 8.477 -3.599 1.00 91.06 96 GLY A C 1
ATOM 718 O O . GLY A 1 96 ? 12.882 8.323 -4.757 1.00 91.06 96 GLY A O 1
ATOM 719 N N . CYS A 1 97 ? 12.936 9.531 -2.852 1.00 91.38 97 CYS A N 1
ATOM 720 C CA . CYS A 1 97 ? 12.090 10.634 -3.302 1.00 91.38 97 CYS A CA 1
ATOM 721 C C . CYS A 1 97 ? 12.705 11.382 -4.493 1.00 91.38 97 CYS A C 1
ATOM 723 O O . CYS A 1 97 ? 12.021 11.637 -5.484 1.00 91.38 97 CYS A O 1
ATOM 725 N N . GLU A 1 98 ? 13.996 11.719 -4.419 1.00 92.19 98 GLU A N 1
ATOM 726 C CA . GLU A 1 98 ? 14.712 12.427 -5.486 1.00 92.19 98 GLU A CA 1
ATOM 727 C C . GLU A 1 98 ? 14.755 11.610 -6.788 1.00 92.19 98 GLU A C 1
ATOM 729 O O . GLU A 1 98 ? 14.607 12.173 -7.874 1.00 92.19 98 GLU A O 1
ATOM 734 N N . PHE A 1 99 ? 14.886 10.284 -6.689 1.00 93.44 99 PHE A N 1
ATOM 735 C CA . PHE A 1 99 ? 14.814 9.397 -7.848 1.00 93.44 99 PHE A CA 1
ATOM 736 C C . PHE A 1 99 ? 13.399 9.319 -8.437 1.00 93.44 99 PHE A C 1
ATOM 738 O O . PHE A 1 99 ? 13.225 9.470 -9.643 1.00 93.44 99 PHE A O 1
ATOM 745 N N . VAL A 1 100 ? 12.375 9.080 -7.614 1.00 93.56 100 VAL A N 1
ATOM 746 C CA . VAL A 1 100 ? 11.036 8.760 -8.134 1.00 93.56 100 VAL A CA 1
ATOM 747 C C . VAL A 1 100 ? 10.256 9.994 -8.599 1.00 93.56 100 VAL A C 1
ATOM 749 O O . VAL A 1 100 ? 9.460 9.895 -9.533 1.00 93.56 100 VAL A O 1
ATOM 752 N N . ARG A 1 101 ? 10.492 11.168 -7.998 1.00 93.62 101 ARG A N 1
ATOM 753 C CA . ARG A 1 101 ? 9.720 12.393 -8.265 1.00 93.62 101 ARG A CA 1
ATOM 754 C C . ARG A 1 101 ? 9.661 12.775 -9.753 1.00 93.62 101 ARG A C 1
ATOM 756 O O . ARG A 1 101 ? 8.547 12.906 -10.256 1.00 93.62 101 ARG A O 1
ATOM 763 N N . PRO A 1 102 ? 10.783 12.881 -10.495 1.00 91.62 102 PRO A N 1
ATOM 764 C CA . PRO A 1 102 ? 10.734 13.238 -11.914 1.00 91.62 102 PRO A CA 1
ATOM 765 C C . PRO A 1 102 ? 9.913 12.252 -12.755 1.00 91.62 102 PRO A C 1
ATOM 767 O O . PRO A 1 102 ? 9.253 12.654 -13.708 1.00 91.62 102 PRO A O 1
ATOM 770 N N . LEU A 1 103 ? 9.927 10.964 -12.393 1.00 92.12 103 LEU A N 1
ATOM 771 C CA . LEU A 1 103 ? 9.179 9.922 -13.099 1.00 92.12 103 LEU A CA 1
ATOM 772 C C . LEU A 1 103 ? 7.669 10.057 -12.874 1.00 92.12 103 LEU A C 1
ATOM 774 O O . LEU A 1 103 ? 6.892 9.795 -13.791 1.00 92.12 103 LEU A O 1
ATOM 778 N N . ILE A 1 104 ? 7.257 10.472 -11.673 1.00 90.81 104 ILE A N 1
ATOM 779 C CA . ILE A 1 104 ? 5.851 10.735 -11.344 1.00 90.81 104 ILE A CA 1
ATOM 780 C C . ILE A 1 104 ? 5.376 12.013 -12.031 1.00 90.81 104 ILE A C 1
ATOM 782 O O . ILE A 1 104 ? 4.328 11.984 -12.671 1.00 90.81 104 ILE A O 1
ATOM 786 N N . ASP A 1 105 ? 6.143 13.102 -11.944 1.00 89.31 105 ASP A N 1
ATOM 787 C CA . ASP A 1 105 ? 5.779 14.395 -12.537 1.00 89.31 105 ASP A CA 1
ATOM 788 C C . ASP A 1 105 ? 5.543 14.258 -14.052 1.00 89.31 105 ASP A C 1
ATOM 790 O O . ASP A 1 105 ? 4.507 14.673 -14.574 1.00 89.31 105 ASP A O 1
ATOM 794 N N . GLU A 1 106 ? 6.448 13.569 -14.754 1.00 86.31 106 GLU A N 1
ATOM 795 C CA . GLU A 1 106 ? 6.302 13.304 -16.188 1.00 86.31 106 GLU A CA 1
ATOM 796 C C . GLU A 1 106 ? 5.085 12.409 -16.499 1.00 86.31 106 GLU A C 1
ATOM 798 O O . GLU A 1 106 ? 4.411 12.599 -17.512 1.00 86.31 106 GLU A O 1
ATOM 803 N N . LEU A 1 107 ? 4.760 11.453 -15.623 1.00 84.50 107 LEU A N 1
ATOM 804 C CA . LEU A 1 107 ? 3.603 10.569 -15.782 1.00 84.50 107 LEU A CA 1
ATOM 805 C C . LEU A 1 107 ? 2.269 11.290 -15.513 1.00 84.50 107 LEU A C 1
ATOM 807 O O . LEU A 1 107 ? 1.248 10.959 -16.126 1.00 84.50 107 LEU A O 1
ATOM 811 N N . VAL A 1 108 ? 2.268 12.288 -14.626 1.00 80.81 108 VAL A N 1
ATOM 812 C CA . VAL A 1 108 ? 1.122 13.171 -14.368 1.00 80.81 108 VAL A CA 1
ATOM 813 C C . VAL A 1 108 ? 0.877 14.111 -15.553 1.00 80.81 108 VAL A C 1
ATOM 815 O O . VAL A 1 108 ? -0.282 14.341 -15.911 1.00 80.81 108 VAL A O 1
ATOM 818 N N . ASP A 1 109 ? 1.927 14.601 -16.210 1.00 73.00 109 ASP A N 1
ATOM 819 C CA . ASP A 1 109 ? 1.808 15.454 -17.402 1.00 73.00 109 ASP A CA 1
ATOM 820 C C . ASP A 1 109 ? 1.261 14.691 -18.628 1.00 73.00 109 ASP A C 1
ATOM 822 O O . ASP A 1 109 ? 0.540 15.253 -19.459 1.00 73.00 109 ASP A O 1
ATOM 826 N N . GLU A 1 110 ? 1.528 13.384 -18.722 1.00 68.19 110 GLU A N 1
ATOM 827 C CA . GLU A 1 110 ? 1.071 12.496 -19.804 1.00 68.19 110 GLU A CA 1
ATOM 828 C C . GLU A 1 110 ? -0.416 12.066 -19.695 1.00 68.19 110 GLU A C 1
ATOM 830 O O . GLU A 1 110 ? -0.917 11.330 -20.550 1.00 68.19 110 GLU A O 1
ATOM 835 N N . ASN A 1 111 ? -1.164 12.563 -18.697 1.00 58.38 111 ASN A N 1
ATOM 836 C CA . ASN A 1 111 ? -2.536 12.166 -18.313 1.00 58.38 111 ASN A CA 1
ATOM 837 C C . ASN A 1 111 ? -3.659 12.307 -19.373 1.00 58.38 111 ASN A C 1
ATOM 839 O O . ASN A 1 111 ? -4.837 12.157 -19.045 1.00 58.38 111 ASN A O 1
ATOM 843 N N . GLN A 1 112 ? -3.360 12.583 -20.643 1.00 56.91 112 GLN A N 1
ATOM 844 C CA . GLN A 1 112 ? -4.393 12.810 -21.661 1.00 56.91 112 GLN A CA 1
ATOM 845 C C . GLN A 1 112 ? -4.958 11.518 -22.284 1.00 56.91 112 GLN A C 1
ATOM 847 O O . GLN A 1 112 ? -6.076 11.556 -22.799 1.00 56.91 112 GLN A O 1
ATOM 852 N N . ILE A 1 113 ? -4.252 10.374 -22.224 1.00 69.00 113 ILE A N 1
ATOM 853 C CA . ILE A 1 113 ? -4.753 9.070 -22.715 1.00 69.00 113 ILE A CA 1
ATOM 854 C C . ILE A 1 113 ? -4.218 7.928 -21.835 1.00 69.00 113 ILE A C 1
ATOM 856 O O . ILE A 1 113 ? -3.024 7.643 -21.840 1.00 69.00 113 ILE A O 1
ATOM 860 N N . GLU A 1 114 ? -5.098 7.222 -21.118 1.00 76.75 114 GLU A N 1
ATOM 861 C CA . GLU A 1 114 ? -4.707 6.041 -20.337 1.00 76.75 114 GLU A CA 1
ATOM 862 C C . GLU A 1 114 ? -4.362 4.870 -21.273 1.00 76.75 114 GLU A C 1
ATOM 864 O O . GLU A 1 114 ? -5.239 4.259 -21.888 1.00 76.75 114 GLU A O 1
ATOM 869 N N . THR A 1 115 ? -3.074 4.539 -21.377 1.00 86.88 115 THR A N 1
ATOM 870 C CA . THR A 1 115 ? -2.594 3.346 -22.087 1.00 86.88 115 THR A CA 1
ATOM 871 C C . THR A 1 115 ? -2.270 2.222 -21.103 1.00 86.88 115 THR A C 1
ATOM 873 O O . THR A 1 115 ? -2.010 2.460 -19.922 1.00 86.88 115 THR A O 1
ATOM 876 N N . ASP A 1 116 ? -2.246 0.975 -21.584 1.00 87.19 116 ASP A N 1
ATOM 877 C CA . ASP A 1 116 ? -1.804 -0.167 -20.771 1.00 87.19 116 ASP A CA 1
ATOM 878 C C . ASP A 1 116 ? -0.365 0.004 -20.270 1.00 87.19 116 ASP A C 1
ATOM 880 O O . ASP A 1 116 ? -0.035 -0.457 -19.180 1.00 87.19 116 ASP A O 1
ATOM 884 N N . GLU A 1 117 ? 0.474 0.701 -21.037 1.00 89.25 117 GLU A N 1
ATOM 885 C CA . GLU A 1 117 ? 1.864 0.960 -20.680 1.00 89.25 117 GLU A CA 1
ATOM 886 C C . GLU A 1 117 ? 1.983 1.957 -19.528 1.00 89.25 117 GLU A C 1
ATOM 888 O O . GLU A 1 117 ? 2.655 1.667 -18.540 1.00 89.25 117 GLU A O 1
ATOM 893 N N . ILE A 1 118 ? 1.253 3.076 -19.598 1.00 88.56 118 ILE A N 1
ATOM 894 C CA . ILE A 1 118 ? 1.183 4.058 -18.505 1.00 88.56 118 ILE A CA 1
ATOM 895 C C . ILE A 1 118 ? 0.663 3.382 -17.234 1.00 88.56 118 ILE A C 1
ATOM 897 O O . ILE A 1 118 ? 1.219 3.574 -16.156 1.00 88.56 118 ILE A O 1
ATOM 901 N N . ARG A 1 119 ? -0.357 2.520 -17.341 1.00 89.88 119 ARG A N 1
ATOM 902 C CA . ARG A 1 119 ? -0.870 1.773 -16.183 1.00 89.88 119 ARG A CA 1
ATOM 903 C C . ARG A 1 119 ? 0.197 0.877 -15.550 1.00 89.88 119 ARG A C 1
ATOM 905 O O . ARG A 1 119 ? 0.324 0.856 -14.328 1.00 89.88 119 ARG A O 1
ATOM 912 N N . LYS A 1 120 ? 0.976 0.156 -16.361 1.00 90.81 120 LYS A N 1
ATOM 913 C CA . LYS A 1 120 ? 2.085 -0.668 -15.858 1.00 90.81 120 LYS A CA 1
ATOM 914 C C . LYS A 1 120 ? 3.160 0.186 -15.194 1.00 90.81 120 LYS A C 1
ATOM 916 O O . LYS A 1 120 ? 3.606 -0.176 -14.113 1.00 90.81 120 LYS A O 1
ATOM 921 N N . GLN A 1 121 ? 3.521 1.325 -15.787 1.00 91.75 121 GLN A N 1
ATOM 922 C CA . GLN A 1 121 ? 4.467 2.268 -15.183 1.00 91.75 121 GLN A CA 1
ATOM 923 C C . GLN A 1 121 ? 3.979 2.752 -13.811 1.00 91.75 121 GLN A C 1
ATOM 925 O O . GLN A 1 121 ? 4.739 2.682 -12.850 1.00 91.75 121 GLN A O 1
ATOM 930 N N . ARG A 1 122 ? 2.697 3.129 -13.679 1.00 91.88 122 ARG A N 1
ATOM 931 C CA . ARG A 1 122 ? 2.086 3.476 -12.378 1.00 91.88 122 ARG A CA 1
ATOM 932 C C . ARG A 1 122 ? 2.232 2.355 -11.357 1.00 91.88 122 ARG A C 1
ATOM 934 O O . ARG A 1 122 ? 2.560 2.617 -10.208 1.00 91.88 122 ARG A O 1
ATOM 941 N N . GLY A 1 123 ? 2.007 1.111 -11.780 1.00 92.06 123 GLY A N 1
ATOM 942 C CA . GLY A 1 123 ? 2.159 -0.061 -10.919 1.00 92.06 123 GLY A CA 1
ATOM 943 C C . GLY A 1 123 ? 3.587 -0.257 -10.420 1.00 92.06 123 GLY A C 1
ATOM 944 O O . GLY A 1 123 ? 3.769 -0.502 -9.229 1.00 92.06 123 GLY A O 1
ATOM 945 N N . VAL A 1 124 ? 4.576 -0.085 -11.306 1.00 93.75 124 VAL A N 1
ATOM 946 C CA . VAL A 1 124 ? 6.009 -0.181 -10.977 1.00 93.75 124 VAL A CA 1
ATOM 947 C C . VAL A 1 124 ? 6.437 0.933 -10.021 1.00 93.75 124 VAL A C 1
ATOM 949 O O . VAL A 1 124 ? 7.057 0.648 -8.999 1.00 93.75 124 VAL A O 1
ATOM 952 N N . LEU A 1 125 ? 6.079 2.188 -10.312 1.00 94.44 125 LEU A N 1
ATOM 953 C CA . LEU A 1 125 ? 6.421 3.324 -9.448 1.00 94.44 125 LEU A CA 1
ATOM 954 C C . LEU A 1 125 ? 5.758 3.196 -8.077 1.00 94.44 125 LEU A C 1
ATOM 956 O O . LEU A 1 125 ? 6.421 3.372 -7.059 1.00 94.44 125 LEU A O 1
ATOM 960 N N . LEU A 1 126 ? 4.478 2.815 -8.038 1.00 94.69 126 LEU A N 1
ATOM 961 C CA . LEU A 1 126 ? 3.791 2.570 -6.778 1.00 94.69 126 LEU A CA 1
ATOM 962 C C . LEU A 1 126 ? 4.464 1.437 -5.994 1.00 94.69 126 LEU A C 1
ATOM 964 O O . LEU A 1 126 ? 4.690 1.597 -4.805 1.00 94.69 126 LEU A O 1
ATOM 968 N N . ALA A 1 127 ? 4.833 0.323 -6.630 1.00 94.06 127 ALA A N 1
ATOM 969 C CA . ALA A 1 127 ? 5.544 -0.762 -5.953 1.00 94.06 127 ALA A CA 1
ATOM 970 C C . ALA A 1 127 ? 6.870 -0.296 -5.342 1.00 94.06 127 ALA A C 1
ATOM 972 O O . ALA A 1 127 ? 7.139 -0.601 -4.184 1.00 94.06 127 ALA A O 1
ATOM 973 N N . PHE A 1 128 ? 7.647 0.501 -6.078 1.00 94.50 128 PHE A N 1
ATOM 974 C CA . PHE A 1 128 ? 8.879 1.099 -5.570 1.00 94.50 128 PHE A CA 1
ATOM 975 C C . PHE A 1 128 ? 8.622 1.986 -4.341 1.00 94.50 128 PHE A C 1
ATOM 977 O O . PHE A 1 128 ? 9.306 1.849 -3.330 1.00 94.50 128 PHE A O 1
ATOM 984 N N . ILE A 1 129 ? 7.607 2.855 -4.390 1.00 94.50 129 ILE A N 1
ATOM 985 C CA . ILE A 1 129 ? 7.255 3.744 -3.270 1.00 94.50 129 ILE A CA 1
ATOM 986 C C . ILE A 1 129 ? 6.744 2.949 -2.066 1.00 94.50 129 ILE A C 1
ATOM 988 O O . ILE A 1 129 ? 7.131 3.238 -0.939 1.00 94.50 129 ILE A O 1
ATOM 992 N N . LEU A 1 130 ? 5.892 1.944 -2.283 1.00 93.06 130 LEU A N 1
ATOM 993 C CA . LEU A 1 130 ? 5.382 1.087 -1.211 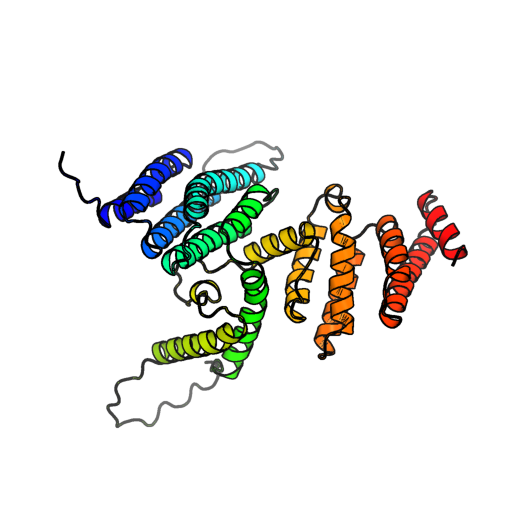1.00 93.06 130 LEU A CA 1
ATOM 994 C C . LEU A 1 130 ? 6.516 0.297 -0.548 1.00 93.06 130 LEU A C 1
ATOM 996 O O . LEU A 1 130 ? 6.511 0.135 0.669 1.00 93.06 130 LEU A O 1
ATOM 1000 N N . GLU A 1 131 ? 7.501 -0.155 -1.320 1.00 91.81 131 GLU A N 1
ATOM 1001 C CA . GLU A 1 131 ? 8.679 -0.830 -0.779 1.00 91.81 131 GLU A CA 1
ATOM 1002 C C . GLU A 1 131 ? 9.560 0.134 0.035 1.00 91.81 131 GLU A C 1
ATOM 1004 O O . GLU A 1 131 ? 9.961 -0.183 1.155 1.00 91.81 131 GLU A O 1
ATOM 1009 N N . LEU A 1 132 ? 9.776 1.363 -0.449 1.00 90.88 132 LEU A N 1
ATOM 1010 C CA . LEU A 1 132 ? 10.440 2.407 0.342 1.00 90.88 132 LEU A CA 1
ATOM 1011 C C . LEU A 1 132 ? 9.678 2.723 1.635 1.00 90.88 132 LEU A C 1
ATOM 1013 O O . LEU A 1 132 ? 10.297 2.825 2.693 1.00 90.88 132 LEU A O 1
ATOM 1017 N N . LEU A 1 133 ? 8.347 2.819 1.576 1.00 89.00 133 LEU A N 1
ATOM 1018 C CA . LEU A 1 133 ? 7.494 3.023 2.749 1.00 89.00 133 LEU A CA 1
ATOM 1019 C C . LEU A 1 133 ? 7.604 1.878 3.756 1.00 89.00 133 LEU A C 1
ATOM 1021 O O . LEU A 1 133 ? 7.429 2.122 4.947 1.00 89.00 133 LEU A O 1
ATOM 1025 N N . SER A 1 134 ? 7.871 0.644 3.317 1.00 87.25 134 SER A N 1
ATOM 1026 C CA . SER A 1 134 ? 8.123 -0.462 4.246 1.00 87.25 134 SER A CA 1
ATOM 1027 C C . SER A 1 134 ? 9.507 -0.433 4.885 1.00 87.25 134 SER A C 1
ATOM 1029 O O . SER A 1 134 ? 9.658 -0.987 5.970 1.00 87.25 134 SER A O 1
ATOM 1031 N N . LEU A 1 135 ? 10.487 0.214 4.248 1.00 85.31 135 LEU A N 1
ATOM 1032 C CA . LEU A 1 135 ? 11.868 0.290 4.732 1.00 85.31 135 LEU A CA 1
ATOM 1033 C C . LEU A 1 135 ? 12.144 1.524 5.602 1.00 85.31 135 LEU A C 1
ATOM 1035 O O . LEU A 1 135 ? 12.979 1.457 6.497 1.00 85.31 135 LEU A O 1
ATOM 1039 N N . CYS A 1 136 ? 11.481 2.651 5.339 1.00 82.62 136 CYS A N 1
ATOM 1040 C CA . CYS A 1 136 ? 11.721 3.901 6.064 1.00 82.62 136 CYS A CA 1
ATOM 1041 C C . CYS A 1 136 ? 10.933 3.933 7.381 1.00 82.62 136 CYS A C 1
ATOM 1043 O O . CYS A 1 136 ? 9.823 3.415 7.455 1.00 82.62 136 CYS A O 1
ATOM 1045 N N . GLU A 1 137 ? 11.444 4.592 8.416 1.00 74.12 137 GLU A N 1
ATOM 1046 C CA . GLU A 1 137 ? 10.708 4.898 9.652 1.00 74.12 137 GLU A CA 1
ATOM 1047 C C . GLU A 1 137 ? 10.638 6.422 9.834 1.00 74.12 137 GLU A C 1
ATOM 1049 O O . GLU A 1 137 ? 11.566 7.128 9.446 1.00 74.12 137 GLU A O 1
ATOM 1054 N N . GLY A 1 138 ? 9.547 6.941 10.409 1.00 72.62 138 GLY A N 1
ATOM 1055 C CA . GLY A 1 138 ? 9.368 8.380 10.655 1.00 72.62 138 GLY A CA 1
ATOM 1056 C C . GLY A 1 138 ? 8.357 9.075 9.733 1.00 72.62 138 GLY A C 1
ATOM 1057 O O . GLY A 1 138 ? 7.360 8.475 9.326 1.00 72.62 138 GLY A O 1
ATOM 1058 N N . ASP A 1 139 ? 8.581 10.366 9.461 1.00 78.06 139 ASP A N 1
ATOM 1059 C CA . ASP A 1 139 ? 7.681 11.201 8.653 1.00 78.06 139 ASP A CA 1
ATOM 1060 C C . ASP A 1 139 ? 7.742 10.807 7.172 1.00 78.06 139 ASP A C 1
ATOM 1062 O O . ASP A 1 139 ? 8.665 11.155 6.440 1.00 78.06 139 ASP A O 1
ATOM 1066 N N . ASN A 1 140 ? 6.713 10.089 6.730 1.00 82.75 140 ASN A N 1
ATOM 1067 C CA . ASN A 1 140 ? 6.582 9.585 5.368 1.00 82.75 140 ASN A CA 1
ATOM 1068 C C . ASN A 1 140 ? 5.664 10.447 4.484 1.00 82.75 140 ASN A C 1
ATOM 1070 O O . ASN A 1 140 ? 5.297 10.006 3.395 1.00 82.75 140 ASN A O 1
ATOM 1074 N N . SER A 1 141 ? 5.269 11.647 4.931 1.00 81.81 141 SER A N 1
ATOM 1075 C CA . SER A 1 141 ? 4.282 12.498 4.241 1.00 81.81 141 SER A CA 1
ATOM 1076 C C . SER A 1 141 ? 4.577 12.684 2.749 1.00 81.81 141 SER A C 1
ATOM 1078 O O . SER A 1 141 ? 3.705 12.467 1.914 1.00 81.81 141 SER A O 1
ATOM 1080 N N . GLU A 1 142 ? 5.831 12.967 2.399 1.00 86.31 142 GLU A N 1
ATOM 1081 C CA . GLU A 1 142 ? 6.258 13.160 1.011 1.00 86.31 142 GLU A CA 1
ATOM 1082 C C . GLU A 1 142 ? 6.098 11.896 0.142 1.00 86.31 142 GLU A C 1
ATOM 1084 O O . GLU A 1 142 ? 5.609 11.975 -0.986 1.00 86.31 142 GLU A O 1
ATOM 1089 N N . LEU A 1 143 ? 6.473 10.717 0.660 1.00 88.88 143 LEU A N 1
ATOM 1090 C CA . LEU A 1 143 ? 6.304 9.437 -0.046 1.00 88.88 143 LEU A CA 1
ATOM 1091 C C . LEU A 1 143 ? 4.822 9.091 -0.221 1.00 88.88 143 LEU A C 1
ATOM 1093 O O . LEU A 1 143 ? 4.428 8.556 -1.258 1.00 88.88 143 LEU A O 1
ATOM 1097 N N . LEU A 1 144 ? 4.005 9.402 0.784 1.00 87.06 144 LEU A N 1
ATOM 1098 C CA . LEU A 1 144 ? 2.564 9.165 0.769 1.00 87.06 144 LEU A CA 1
ATOM 1099 C C . LEU A 1 144 ? 1.873 10.052 -0.277 1.00 87.06 144 LEU A C 1
ATOM 1101 O O . LEU A 1 144 ? 1.083 9.544 -1.076 1.00 87.06 144 LEU A O 1
ATOM 1105 N N . ASP A 1 145 ? 2.244 11.332 -0.357 1.00 85.81 145 ASP A N 1
ATOM 1106 C CA . ASP A 1 145 ? 1.770 12.249 -1.399 1.00 85.81 145 ASP A CA 1
ATOM 1107 C C . ASP A 1 145 ? 2.173 11.764 -2.803 1.00 85.81 145 ASP A C 1
ATOM 1109 O O . ASP A 1 145 ? 1.354 11.752 -3.728 1.00 85.81 145 ASP A O 1
ATOM 1113 N N . MET A 1 146 ? 3.411 11.287 -2.966 1.00 90.31 146 MET A N 1
ATOM 1114 C CA . MET A 1 146 ? 3.898 10.730 -4.233 1.00 90.31 146 MET A CA 1
ATOM 1115 C C . MET A 1 146 ? 3.178 9.435 -4.638 1.00 90.31 146 MET A C 1
ATOM 1117 O O . MET A 1 146 ? 2.848 9.251 -5.815 1.00 90.31 146 MET A O 1
ATOM 1121 N N . ALA A 1 147 ? 2.875 8.551 -3.684 1.00 90.00 147 ALA A N 1
ATOM 1122 C CA . ALA A 1 147 ? 2.088 7.347 -3.944 1.00 90.00 147 ALA A CA 1
ATOM 1123 C C . ALA A 1 147 ? 0.680 7.689 -4.457 1.00 90.00 147 ALA A C 1
ATOM 1125 O O . ALA A 1 147 ? 0.183 7.042 -5.382 1.00 90.00 147 ALA A O 1
ATOM 1126 N N . MET A 1 148 ? 0.057 8.739 -3.913 1.00 85.56 148 MET A N 1
ATOM 1127 C CA . MET A 1 148 ? -1.231 9.238 -4.401 1.00 85.56 148 MET A CA 1
ATOM 1128 C C . MET A 1 148 ? -1.107 9.889 -5.787 1.00 85.56 148 MET A C 1
ATOM 1130 O O . MET A 1 148 ? -1.968 9.685 -6.649 1.00 85.56 148 MET A O 1
ATOM 1134 N N . ALA A 1 149 ? -0.017 10.617 -6.042 1.00 87.94 149 ALA A N 1
ATOM 1135 C CA . ALA A 1 149 ? 0.254 11.255 -7.331 1.00 87.94 149 ALA A CA 1
ATOM 1136 C C . ALA A 1 149 ? 0.496 10.254 -8.478 1.00 87.94 149 ALA A C 1
ATOM 1138 O O . ALA A 1 149 ? 0.261 10.588 -9.639 1.00 87.94 149 ALA A O 1
ATOM 1139 N N . CYS A 1 150 ? 0.862 9.001 -8.176 1.00 88.44 150 CYS A N 1
ATOM 1140 C CA . CYS A 1 150 ? 0.972 7.933 -9.175 1.00 88.44 150 CYS A CA 1
ATOM 1141 C C . CYS A 1 150 ? -0.350 7.641 -9.907 1.00 88.44 150 CYS A C 1
ATOM 1143 O O . CYS A 1 150 ? -0.335 7.009 -10.961 1.00 88.44 150 CYS A O 1
ATOM 1145 N N . GLY A 1 151 ? -1.504 8.075 -9.386 1.00 85.19 151 GLY A N 1
ATOM 1146 C CA . GLY A 1 151 ? -2.779 7.965 -10.100 1.00 85.19 151 GLY A CA 1
ATOM 1147 C C . GLY A 1 151 ? -3.287 6.526 -10.238 1.00 85.19 151 GLY A C 1
ATOM 1148 O O . GLY A 1 151 ? -3.978 6.199 -11.210 1.00 85.19 151 GLY A O 1
ATOM 1149 N N . VAL A 1 152 ? -2.919 5.655 -9.293 1.00 87.31 152 VAL A N 1
ATOM 1150 C CA . VAL A 1 152 ? -3.607 4.379 -9.068 1.00 87.31 152 VAL A CA 1
ATOM 1151 C C . VAL A 1 152 ? -4.869 4.677 -8.267 1.00 87.31 152 VAL A C 1
ATOM 1153 O O . VAL A 1 152 ? -4.825 5.381 -7.264 1.00 87.31 152 VAL A O 1
ATOM 1156 N N . ASP A 1 153 ? -6.006 4.172 -8.732 1.00 82.62 153 ASP A N 1
ATOM 1157 C CA . ASP A 1 153 ? -7.291 4.445 -8.098 1.00 82.62 153 ASP A CA 1
ATOM 1158 C C . ASP A 1 153 ? -7.340 3.863 -6.674 1.00 82.62 153 ASP A C 1
ATOM 1160 O O . ASP A 1 153 ? -6.979 2.703 -6.455 1.00 82.62 153 ASP A O 1
ATOM 1164 N N . SER A 1 154 ? -7.825 4.644 -5.706 1.00 77.38 154 SER A N 1
ATOM 1165 C CA . SER A 1 154 ? -7.982 4.212 -4.317 1.00 77.38 154 SER A CA 1
ATOM 1166 C C . SER A 1 154 ? -8.761 2.898 -4.190 1.00 77.38 154 SER A C 1
ATOM 1168 O O . SER A 1 154 ? -8.441 2.100 -3.310 1.00 77.38 154 SER A O 1
ATOM 1170 N N . HIS A 1 155 ? -9.742 2.612 -5.062 1.00 77.31 155 HIS A N 1
ATOM 1171 C CA . HIS A 1 155 ? -10.455 1.327 -4.998 1.00 77.31 155 HIS A CA 1
ATOM 1172 C C . HIS A 1 155 ? -9.528 0.131 -5.260 1.00 77.31 155 HIS A C 1
ATOM 1174 O O . HIS A 1 155 ? -9.697 -0.910 -4.628 1.00 77.31 155 HIS A O 1
ATOM 1180 N N . VAL A 1 156 ? -8.540 0.280 -6.152 1.00 85.25 156 VAL A N 1
ATOM 1181 C CA . VAL A 1 156 ? -7.547 -0.757 -6.467 1.00 85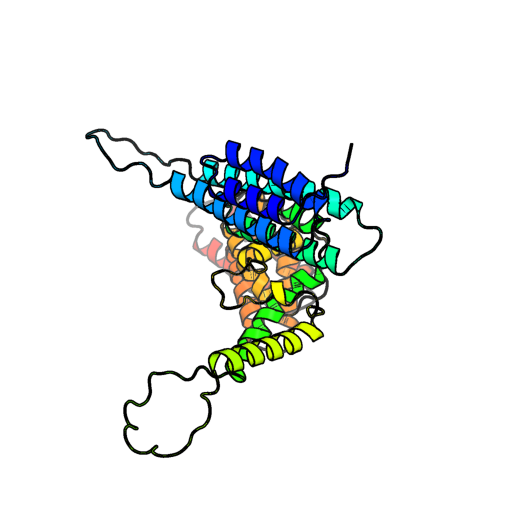.25 156 VAL A CA 1
ATOM 1182 C C . VAL A 1 156 ? -6.698 -1.030 -5.230 1.00 85.25 156 VAL A C 1
ATOM 1184 O O . VAL A 1 156 ? -6.571 -2.181 -4.816 1.00 85.25 156 VAL A O 1
ATOM 1187 N N . LEU A 1 157 ? -6.193 0.030 -4.592 1.00 85.12 157 LEU A N 1
ATOM 1188 C CA . LEU A 1 157 ? -5.377 -0.065 -3.377 1.00 85.12 157 LEU A CA 1
ATOM 1189 C C . LEU A 1 157 ? -6.134 -0.759 -2.240 1.00 85.12 157 LEU A C 1
ATOM 1191 O O . LEU A 1 157 ? -5.596 -1.635 -1.567 1.00 85.12 157 LEU A O 1
ATOM 1195 N N . LEU A 1 158 ? -7.408 -0.410 -2.065 1.00 77.69 158 LEU A N 1
ATOM 1196 C CA . LEU A 1 158 ? -8.278 -0.974 -1.032 1.00 77.69 158 LEU A CA 1
ATOM 1197 C C . LEU A 1 158 ? -8.684 -2.431 -1.305 1.00 77.69 158 LEU A C 1
ATOM 1199 O O . LEU A 1 158 ? -8.959 -3.187 -0.368 1.00 77.69 158 LEU A O 1
ATOM 1203 N N . ALA A 1 159 ? -8.747 -2.833 -2.575 1.00 80.88 159 ALA A N 1
ATOM 1204 C CA . ALA A 1 159 ? -9.133 -4.181 -2.971 1.00 80.88 159 ALA A CA 1
ATOM 1205 C C . ALA A 1 159 ? -7.982 -5.193 -2.853 1.00 80.88 159 ALA A C 1
ATOM 1207 O O . ALA A 1 159 ? -8.238 -6.376 -2.615 1.00 80.88 159 ALA A O 1
ATOM 1208 N N . VAL A 1 160 ? -6.727 -4.745 -2.977 1.00 87.38 160 VAL A N 1
ATOM 1209 C CA . VAL A 1 160 ? -5.530 -5.606 -2.944 1.00 87.38 160 VAL A CA 1
ATOM 1210 C C . VAL A 1 160 ? -5.450 -6.474 -1.683 1.00 87.38 160 VAL A C 1
ATOM 1212 O O . VAL A 1 160 ? -5.312 -7.689 -1.842 1.00 87.38 160 VAL A O 1
ATOM 1215 N N . PRO A 1 161 ? -5.609 -5.946 -0.450 1.00 81.12 161 PRO A N 1
ATOM 1216 C CA . PRO A 1 161 ? -5.580 -6.769 0.756 1.00 81.12 161 PRO A CA 1
ATOM 1217 C C . PRO A 1 161 ? -6.589 -7.912 0.744 1.00 81.12 161 PRO A C 1
ATOM 1219 O O . PRO A 1 161 ? -6.265 -9.052 1.067 1.00 81.12 161 PRO A O 1
ATOM 1222 N N . ARG A 1 162 ? -7.821 -7.616 0.314 1.00 77.94 162 ARG A N 1
ATOM 1223 C CA . ARG A 1 162 ? -8.890 -8.613 0.270 1.00 77.94 162 ARG A CA 1
ATOM 1224 C C . ARG A 1 162 ? -8.632 -9.651 -0.812 1.00 77.94 162 ARG A C 1
ATOM 1226 O O . ARG A 1 162 ? -8.895 -10.829 -0.598 1.00 77.94 162 ARG A O 1
ATOM 1233 N N . CYS A 1 163 ? -8.113 -9.222 -1.957 1.00 84.25 163 CYS A N 1
ATOM 1234 C CA . CYS A 1 163 ? -7.725 -10.130 -3.024 1.00 84.25 163 CYS A CA 1
ATOM 1235 C C . CYS A 1 163 ? -6.636 -11.102 -2.558 1.00 84.25 163 CYS A C 1
ATOM 1237 O O . CYS A 1 163 ? -6.754 -12.290 -2.834 1.00 84.25 163 CYS A O 1
ATOM 1239 N N . ARG A 1 164 ? -5.628 -10.627 -1.812 1.00 85.88 164 ARG A N 1
ATOM 1240 C CA . ARG A 1 164 ? -4.573 -11.475 -1.228 1.00 85.88 164 ARG A CA 1
ATOM 1241 C C . ARG A 1 164 ? -5.123 -12.505 -0.248 1.00 85.88 164 ARG A C 1
ATOM 1243 O O . ARG A 1 164 ? -4.734 -13.662 -0.312 1.00 85.88 164 ARG A O 1
ATOM 1250 N N . GLU A 1 165 ? -6.047 -12.102 0.618 1.00 79.12 165 GLU A N 1
ATOM 1251 C CA . GLU A 1 165 ? -6.692 -13.010 1.575 1.00 79.12 165 GLU A CA 1
ATOM 1252 C C . GLU A 1 165 ? -7.495 -14.103 0.857 1.00 79.12 165 GLU A C 1
ATOM 1254 O O . GLU A 1 165 ? -7.319 -15.287 1.127 1.00 79.12 165 GLU A O 1
ATOM 1259 N N . VAL A 1 166 ? -8.355 -13.715 -0.094 1.00 80.81 166 VAL A N 1
ATOM 1260 C CA . VAL A 1 166 ? -9.154 -14.678 -0.867 1.00 80.81 166 VAL A CA 1
ATOM 1261 C C . VAL A 1 166 ? -8.253 -15.585 -1.698 1.00 80.81 166 VAL A C 1
ATOM 1263 O O . VAL A 1 166 ? -8.545 -16.770 -1.811 1.00 80.81 166 VAL A O 1
ATOM 1266 N N . TYR A 1 167 ? -7.163 -15.046 -2.250 1.00 86.62 167 TYR A N 1
ATOM 1267 C CA . TYR A 1 167 ? -6.170 -15.823 -2.978 1.00 86.62 167 TYR A CA 1
ATOM 1268 C C . TYR A 1 167 ? -5.510 -16.861 -2.069 1.00 86.62 167 TYR A C 1
ATOM 1270 O O . TYR A 1 167 ? -5.570 -18.036 -2.388 1.00 86.62 167 TYR A O 1
ATOM 1278 N N . SER A 1 168 ? -4.989 -16.459 -0.907 1.00 83.31 168 SER A N 1
ATOM 1279 C CA . SER A 1 168 ? -4.361 -17.373 0.057 1.00 83.31 168 SER A CA 1
ATOM 1280 C C . SER A 1 168 ? -5.302 -18.505 0.485 1.00 83.31 168 SER A C 1
ATOM 1282 O O . SER A 1 168 ? -4.900 -19.665 0.480 1.00 83.31 168 SER A O 1
ATOM 1284 N N . VAL A 1 169 ? -6.572 -18.197 0.773 1.00 79.00 169 VAL A N 1
ATOM 1285 C CA . VAL A 1 169 ? -7.576 -19.219 1.116 1.00 79.00 169 VAL A CA 1
ATOM 1286 C C . VAL A 1 169 ? -7.893 -20.123 -0.077 1.00 79.00 169 VAL A C 1
ATOM 1288 O O . VAL A 1 169 ? -8.037 -21.328 0.093 1.00 79.00 169 VAL A O 1
ATOM 1291 N N . ALA A 1 170 ? -8.026 -19.562 -1.281 1.00 83.94 170 ALA A N 1
ATOM 1292 C CA . ALA A 1 170 ? -8.314 -20.343 -2.479 1.00 83.94 170 ALA A CA 1
ATOM 1293 C C . ALA A 1 170 ? -7.156 -21.285 -2.827 1.00 83.94 170 ALA A C 1
ATOM 1295 O O . ALA A 1 170 ? -7.411 -22.448 -3.119 1.00 83.94 170 ALA A O 1
ATOM 1296 N N . THR A 1 171 ? -5.914 -20.807 -2.746 1.00 85.38 171 THR A N 1
ATOM 1297 C CA . THR A 1 171 ? -4.712 -21.615 -2.959 1.00 85.38 171 THR A CA 1
ATOM 1298 C C . THR A 1 171 ? -4.641 -22.747 -1.944 1.00 85.38 171 THR A C 1
ATOM 1300 O O . THR A 1 171 ? -4.596 -23.890 -2.364 1.00 85.38 171 THR A O 1
ATOM 1303 N N . ALA A 1 172 ? -4.786 -22.471 -0.643 1.00 82.38 172 ALA A N 1
ATOM 1304 C CA . ALA A 1 172 ? -4.744 -23.512 0.391 1.00 82.38 172 ALA A CA 1
ATOM 1305 C C . ALA A 1 172 ? -5.838 -24.593 0.245 1.00 82.38 172 ALA A C 1
ATOM 1307 O O . ALA A 1 172 ? -5.682 -25.712 0.721 1.00 82.38 172 ALA A O 1
ATOM 1308 N N . VAL A 1 173 ? -6.976 -24.263 -0.379 1.00 84.19 173 VAL A N 1
ATOM 1309 C CA . VAL A 1 173 ? -8.079 -25.213 -0.611 1.00 84.19 173 VAL A CA 1
ATOM 1310 C C . VAL A 1 173 ? -7.908 -25.998 -1.913 1.00 84.19 173 VAL A C 1
ATOM 1312 O O . VAL A 1 173 ? -8.328 -27.151 -1.985 1.00 84.19 173 VAL A O 1
ATOM 1315 N N . LEU A 1 174 ? -7.385 -25.359 -2.960 1.00 84.19 174 LEU A N 1
ATOM 1316 C CA . LEU A 1 174 ? -7.323 -25.920 -4.315 1.00 84.19 174 LEU A CA 1
ATOM 1317 C C . LEU A 1 174 ? -5.985 -26.585 -4.630 1.00 84.19 174 LEU A C 1
ATOM 1319 O O . LEU A 1 174 ? -5.954 -27.477 -5.469 1.00 84.19 174 LEU A O 1
ATOM 1323 N N . ILE A 1 175 ? -4.926 -26.156 -3.952 1.00 83.31 175 ILE A N 1
ATOM 1324 C CA . ILE A 1 175 ? -3.576 -26.706 -4.014 1.00 83.31 175 ILE A CA 1
ATOM 1325 C C . ILE A 1 175 ? -3.212 -27.061 -2.566 1.00 83.31 175 ILE A C 1
ATOM 1327 O O . ILE A 1 175 ? -2.598 -26.247 -1.874 1.00 83.31 175 ILE A O 1
ATOM 1331 N N . PRO A 1 176 ? -3.702 -28.201 -2.042 1.00 73.69 176 PRO A N 1
ATOM 1332 C CA . PRO A 1 176 ? -3.285 -28.669 -0.730 1.00 73.69 176 PRO A CA 1
ATOM 1333 C C . PRO A 1 176 ? -1.775 -28.887 -0.767 1.00 73.69 176 PRO A C 1
ATOM 1335 O O . PRO A 1 176 ? -1.288 -29.594 -1.646 1.00 73.69 176 PRO A O 1
ATOM 1338 N N . GLU A 1 177 ? -1.049 -28.278 0.165 1.00 68.38 177 GLU A N 1
ATOM 1339 C CA . GLU A 1 177 ? 0.350 -28.627 0.389 1.00 68.38 177 GLU A CA 1
ATOM 1340 C C . GLU A 1 177 ? 0.363 -30.113 0.785 1.00 68.38 177 GLU A C 1
ATOM 1342 O O . GLU A 1 177 ? -0.262 -30.502 1.775 1.00 68.38 177 GLU A O 1
ATOM 1347 N N . CYS A 1 178 ? 0.960 -30.970 -0.048 1.00 55.06 178 CYS A N 1
ATOM 1348 C CA . CYS A 1 178 ? 1.267 -32.332 0.364 1.00 55.06 178 CYS A CA 1
ATOM 1349 C C . CYS A 1 178 ? 2.346 -32.206 1.435 1.00 55.06 178 CYS A C 1
ATOM 1351 O O . CYS A 1 178 ? 3.486 -31.884 1.112 1.00 55.06 178 CYS A O 1
ATOM 1353 N N . ASP A 1 179 ? 1.975 -32.407 2.699 1.00 48.25 179 ASP A N 1
ATOM 1354 C CA . ASP A 1 179 ? 2.943 -32.557 3.777 1.00 48.25 179 ASP A CA 1
ATOM 1355 C C . ASP A 1 179 ? 3.893 -33.700 3.375 1.00 48.25 179 ASP A C 1
ATOM 1357 O O . ASP A 1 179 ? 3.502 -34.866 3.378 1.00 48.25 179 ASP A O 1
ATOM 1361 N N . GLU A 1 180 ? 5.136 -33.378 3.004 1.00 53.09 180 GLU A N 1
ATOM 1362 C CA . GLU A 1 180 ? 6.190 -34.344 2.640 1.00 53.09 180 GLU A CA 1
ATOM 1363 C C . GLU A 1 180 ? 6.647 -35.220 3.832 1.00 53.09 180 GLU A C 1
ATOM 1365 O O . GLU A 1 180 ? 7.697 -35.854 3.783 1.00 53.09 180 GLU A O 1
ATOM 1370 N N . ASP A 1 181 ? 5.860 -35.277 4.909 1.00 50.16 181 ASP A N 1
ATOM 1371 C CA . ASP A 1 181 ? 6.192 -35.929 6.176 1.00 50.16 181 ASP A CA 1
ATOM 1372 C C . ASP A 1 181 ? 5.383 -37.216 6.449 1.00 50.16 181 ASP A C 1
ATOM 1374 O O . ASP A 1 181 ? 5.419 -37.730 7.570 1.00 50.16 181 ASP A O 1
ATOM 1378 N N . GLU A 1 182 ? 4.695 -37.796 5.458 1.00 48.84 182 GLU A N 1
ATOM 1379 C CA . GLU A 1 182 ? 4.149 -39.158 5.581 1.00 48.84 182 GLU A CA 1
ATOM 1380 C C . GLU A 1 182 ? 4.582 -40.066 4.409 1.00 48.84 182 GLU A C 1
ATOM 1382 O O . GLU A 1 182 ? 4.081 -39.980 3.291 1.00 48.84 182 GLU A O 1
ATOM 1387 N N . ASP A 1 183 ? 5.490 -40.986 4.758 1.00 47.59 183 ASP A N 1
ATOM 1388 C CA . ASP A 1 183 ? 5.739 -42.303 4.154 1.00 47.59 183 ASP A CA 1
ATOM 1389 C C . ASP A 1 183 ? 6.911 -42.457 3.161 1.00 47.59 183 ASP A C 1
ATOM 1391 O O . ASP A 1 183 ? 6.771 -42.821 1.991 1.00 47.59 183 ASP A O 1
ATOM 1395 N N . ASP A 1 184 ? 8.117 -42.399 3.741 1.00 51.31 184 ASP A N 1
ATOM 1396 C CA . ASP A 1 184 ? 9.128 -43.462 3.616 1.00 51.31 184 ASP A CA 1
ATOM 1397 C C . ASP A 1 184 ? 8.475 -44.872 3.686 1.00 51.31 184 ASP A C 1
ATOM 1399 O O . ASP A 1 184 ? 8.537 -45.511 4.728 1.00 51.31 184 ASP A O 1
ATOM 1403 N N . GLU A 1 185 ? 7.816 -45.377 2.632 1.00 50.75 185 GLU A N 1
ATOM 1404 C CA . GLU A 1 185 ? 7.554 -46.823 2.421 1.00 50.75 185 GLU A CA 1
ATOM 1405 C C . GLU A 1 185 ? 6.840 -47.119 1.078 1.00 50.75 185 GLU A C 1
ATOM 1407 O O . GLU A 1 185 ? 5.768 -47.720 1.025 1.00 50.75 185 GLU A O 1
ATOM 1412 N N . MET A 1 186 ? 7.444 -46.768 -0.065 1.00 47.47 186 MET A N 1
ATOM 1413 C CA . MET A 1 186 ? 7.058 -47.404 -1.341 1.00 47.47 186 MET A CA 1
ATOM 1414 C C . MET A 1 186 ? 8.219 -47.601 -2.332 1.00 47.47 186 MET A C 1
ATOM 1416 O O . MET A 1 186 ? 8.064 -47.474 -3.541 1.00 47.47 186 MET A O 1
ATOM 1420 N N . GLU A 1 187 ? 9.390 -48.034 -1.848 1.00 50.03 187 GLU A N 1
ATOM 1421 C CA . GLU A 1 187 ? 10.370 -48.732 -2.699 1.00 50.03 187 GLU A CA 1
ATOM 1422 C C . GLU A 1 187 ? 9.890 -50.165 -3.003 1.00 50.03 187 GLU A C 1
ATOM 1424 O O . GLU A 1 187 ? 10.419 -51.142 -2.477 1.00 50.03 187 GLU A O 1
ATOM 1429 N N . ALA A 1 188 ? 8.862 -50.319 -3.834 1.00 52.22 188 ALA A N 1
ATOM 1430 C CA . ALA A 1 188 ? 8.658 -51.523 -4.642 1.00 52.22 188 ALA A CA 1
ATOM 1431 C C . ALA A 1 188 ? 7.394 -51.361 -5.477 1.00 52.22 188 ALA A C 1
ATOM 1433 O O . ALA A 1 188 ? 6.310 -51.680 -4.996 1.00 52.22 188 ALA A O 1
ATOM 1434 N N . LEU A 1 189 ? 7.569 -50.938 -6.729 1.00 53.84 189 LEU A N 1
ATOM 1435 C CA . LEU A 1 189 ? 6.856 -51.375 -7.939 1.00 53.84 189 LEU A CA 1
ATOM 1436 C C . LEU A 1 189 ? 6.728 -50.183 -8.884 1.00 53.84 189 LEU A C 1
ATOM 1438 O O . LEU A 1 189 ? 5.699 -49.534 -8.875 1.00 53.84 189 LEU A O 1
ATOM 1442 N N . GLU A 1 190 ? 7.725 -49.947 -9.736 1.00 46.88 190 GLU A N 1
ATOM 1443 C CA . GLU A 1 190 ? 7.465 -49.341 -11.048 1.00 46.88 190 GLU A CA 1
ATOM 1444 C C . GLU A 1 190 ? 8.636 -49.596 -12.005 1.00 46.88 190 GLU A C 1
ATOM 1446 O O . GLU A 1 190 ? 9.539 -48.796 -12.221 1.00 46.88 190 GLU A O 1
ATOM 1451 N N . ASP A 1 191 ? 8.616 -50.805 -12.561 1.00 52.16 191 ASP A N 1
ATOM 1452 C CA . ASP A 1 191 ? 9.181 -51.091 -13.875 1.00 52.16 191 ASP A CA 1
ATOM 1453 C C . ASP A 1 191 ? 8.009 -50.893 -14.865 1.00 52.16 191 ASP A C 1
ATOM 1455 O O . ASP A 1 191 ? 6.943 -51.474 -14.647 1.00 52.16 191 ASP A O 1
ATOM 1459 N N . SER A 1 192 ? 8.198 -50.100 -15.934 1.00 52.81 192 SER A N 1
ATOM 1460 C CA . SER A 1 192 ? 7.186 -49.627 -16.918 1.00 52.81 192 SER A CA 1
ATOM 1461 C C . SER A 1 192 ? 6.308 -48.459 -16.416 1.00 52.81 192 SER A C 1
ATOM 1463 O O . SER A 1 192 ? 5.366 -48.681 -15.672 1.00 52.81 192 SER A O 1
ATOM 1465 N N . MET A 1 193 ? 6.513 -47.205 -16.831 1.00 47.84 193 MET A N 1
ATOM 1466 C CA . MET A 1 193 ? 6.318 -46.692 -18.198 1.00 47.84 193 MET A CA 1
ATOM 1467 C C . MET A 1 193 ? 7.185 -45.443 -18.468 1.00 47.84 193 MET A C 1
ATOM 1469 O O . MET A 1 193 ? 7.402 -44.626 -17.586 1.00 47.84 193 MET A O 1
ATOM 1473 N N . HIS A 1 194 ? 7.652 -45.271 -19.712 1.00 50.69 194 HIS A N 1
ATOM 1474 C CA . HIS A 1 194 ? 8.143 -43.979 -20.211 1.00 50.69 194 HIS A CA 1
ATOM 1475 C C . HIS A 1 194 ? 6.974 -42.985 -20.308 1.00 50.69 194 HIS A C 1
ATOM 1477 O O . HIS A 1 194 ? 6.359 -42.863 -21.367 1.00 50.69 194 HIS A O 1
ATOM 1483 N N . GLU A 1 195 ? 6.672 -42.294 -19.218 1.00 53.19 195 GLU A N 1
ATOM 1484 C CA . GLU A 1 195 ? 5.996 -40.999 -19.257 1.00 53.19 195 GLU A CA 1
ATOM 1485 C C . GLU A 1 195 ? 7.061 -39.947 -18.946 1.00 53.19 195 GLU A C 1
ATOM 1487 O O . GLU A 1 195 ? 7.839 -40.102 -18.004 1.00 53.19 195 GLU A O 1
ATOM 1492 N N . ASP A 1 196 ? 7.190 -38.944 -19.819 1.00 55.12 196 ASP A N 1
ATOM 1493 C CA . ASP A 1 196 ? 8.039 -37.788 -19.535 1.00 55.12 196 ASP A CA 1
ATOM 1494 C C . ASP A 1 196 ? 7.588 -37.223 -18.177 1.00 55.12 196 ASP A C 1
ATOM 1496 O O . ASP A 1 196 ? 6.380 -37.030 -18.009 1.00 55.12 196 ASP A O 1
ATOM 1500 N N . PRO A 1 197 ? 8.496 -37.005 -17.205 1.00 53.50 197 PRO A N 1
ATOM 1501 C CA . PRO A 1 197 ? 8.107 -36.495 -15.899 1.00 53.50 197 PRO A CA 1
ATOM 1502 C C . PRO A 1 197 ? 7.377 -35.170 -16.112 1.00 53.50 197 PRO A C 1
ATOM 1504 O O . PRO A 1 197 ? 7.935 -34.233 -16.691 1.00 53.50 197 PRO A O 1
ATOM 1507 N N . ILE A 1 198 ? 6.103 -35.130 -15.723 1.00 59.38 198 ILE A N 1
ATOM 1508 C CA . ILE A 1 198 ? 5.356 -33.881 -15.644 1.00 59.38 198 ILE A CA 1
ATOM 1509 C C . ILE A 1 198 ? 6.088 -33.052 -14.595 1.00 59.38 198 ILE A C 1
ATOM 1511 O O . ILE A 1 198 ? 6.344 -33.524 -13.493 1.00 59.38 198 ILE A O 1
ATOM 1515 N N . ASP A 1 199 ? 6.512 -31.857 -14.989 1.00 66.50 199 ASP A N 1
ATOM 1516 C CA . ASP A 1 199 ? 7.152 -30.917 -14.084 1.00 66.50 199 ASP A CA 1
ATOM 1517 C C . ASP A 1 199 ? 6.076 -30.364 -13.144 1.00 66.50 199 ASP A C 1
ATOM 1519 O O . ASP A 1 199 ? 5.342 -29.435 -13.499 1.00 66.50 199 ASP A O 1
ATOM 1523 N N . ASP A 1 200 ? 5.920 -31.009 -11.987 1.00 62.41 200 ASP A N 1
ATOM 1524 C CA . ASP A 1 200 ? 4.918 -30.660 -10.978 1.00 62.41 200 ASP A CA 1
ATOM 1525 C C . ASP A 1 200 ? 5.049 -29.185 -10.544 1.00 62.41 200 ASP A C 1
ATOM 1527 O O . ASP A 1 200 ? 4.036 -28.518 -10.323 1.00 62.41 200 ASP A O 1
ATOM 1531 N N . GLU A 1 201 ? 6.263 -28.611 -10.563 1.00 67.38 201 GLU A N 1
ATOM 1532 C CA . GLU A 1 201 ? 6.496 -27.184 -10.283 1.00 67.38 201 GLU A CA 1
ATOM 1533 C C . GLU A 1 201 ? 5.845 -26.273 -11.337 1.00 67.38 201 GLU A C 1
ATOM 1535 O O . GLU A 1 201 ? 5.258 -25.231 -11.018 1.00 67.38 201 GLU A O 1
ATOM 1540 N N . GLN A 1 202 ? 5.919 -26.660 -12.614 1.00 65.38 202 GLN A N 1
ATOM 1541 C CA . GLN A 1 202 ? 5.316 -25.893 -13.700 1.00 65.38 202 GLN A CA 1
ATOM 1542 C C . GLN A 1 202 ? 3.783 -25.972 -13.650 1.00 65.38 202 GLN A C 1
ATOM 1544 O O . GLN A 1 202 ? 3.106 -24.970 -13.907 1.00 65.38 202 GLN A O 1
ATOM 1549 N N . LEU A 1 203 ? 3.237 -27.136 -13.288 1.00 62.53 203 LEU A N 1
ATOM 1550 C CA . LEU A 1 203 ? 1.797 -27.334 -13.123 1.00 62.53 203 LEU A CA 1
ATOM 1551 C C . LEU A 1 203 ? 1.252 -26.488 -11.960 1.00 62.53 203 LEU A C 1
ATOM 1553 O O . LEU A 1 203 ? 0.261 -25.772 -12.130 1.00 62.53 203 LEU A O 1
ATOM 1557 N N . GLU A 1 204 ? 1.947 -26.474 -10.820 1.00 77.88 204 GLU A N 1
ATOM 1558 C CA . GLU A 1 204 ? 1.592 -25.620 -9.684 1.00 77.88 204 GLU A CA 1
ATOM 1559 C C . GLU A 1 204 ? 1.626 -24.128 -10.036 1.00 77.88 204 GLU A C 1
ATOM 1561 O O . GLU A 1 204 ? 0.732 -23.369 -9.644 1.00 77.88 204 GLU A O 1
ATOM 1566 N N . ALA A 1 205 ? 2.633 -23.681 -10.790 1.00 78.50 205 ALA A N 1
ATOM 1567 C CA . ALA A 1 205 ? 2.737 -22.287 -11.215 1.00 78.50 205 ALA A CA 1
ATOM 1568 C C . ALA A 1 205 ? 1.569 -21.873 -12.133 1.00 78.50 205 ALA A C 1
ATOM 1570 O O . ALA A 1 205 ? 1.032 -20.760 -12.010 1.00 78.50 205 ALA A O 1
ATOM 1571 N N . GLU A 1 206 ? 1.143 -22.761 -13.036 1.00 82.19 206 GLU A N 1
ATOM 1572 C CA . GLU A 1 206 ? -0.021 -22.547 -13.901 1.00 82.19 206 GLU A CA 1
ATOM 1573 C C . GLU A 1 206 ? -1.329 -22.490 -13.098 1.00 82.19 206 GLU A C 1
ATOM 1575 O O . GLU A 1 206 ? -2.138 -21.574 -13.311 1.00 82.19 206 GLU A O 1
ATOM 1580 N N . ASP A 1 207 ? -1.504 -23.380 -12.120 1.00 85.31 207 ASP A N 1
ATOM 1581 C CA . ASP A 1 207 ? -2.676 -23.402 -11.241 1.00 85.31 207 ASP A CA 1
ATOM 1582 C C . ASP A 1 207 ? -2.743 -22.161 -10.342 1.00 85.31 207 ASP A C 1
ATOM 1584 O O . ASP A 1 207 ? -3.780 -21.488 -10.284 1.00 85.31 207 ASP A O 1
ATOM 1588 N N . ARG A 1 208 ? -1.626 -21.759 -9.722 1.00 86.06 208 ARG A N 1
ATOM 1589 C CA . ARG A 1 208 ? -1.522 -20.507 -8.946 1.00 86.06 208 ARG A CA 1
ATOM 1590 C C . ARG A 1 208 ? -1.893 -19.290 -9.799 1.00 86.06 208 ARG A C 1
ATOM 1592 O O . ARG A 1 208 ? -2.685 -18.440 -9.375 1.00 86.06 208 ARG A O 1
ATOM 1599 N N . SER A 1 209 ? -1.391 -19.223 -11.033 1.00 86.25 209 SER A N 1
ATOM 1600 C CA . SER A 1 209 ? -1.720 -18.157 -11.991 1.00 86.25 209 SER A CA 1
ATOM 1601 C C . SER A 1 209 ? -3.210 -18.147 -12.363 1.00 86.25 209 SER A C 1
ATOM 1603 O O . SER A 1 209 ? -3.856 -17.087 -12.387 1.00 86.25 209 SER A O 1
ATOM 1605 N N . TRP A 1 210 ? -3.796 -19.326 -12.589 1.00 88.88 210 TRP A N 1
ATOM 1606 C CA . TRP A 1 210 ? -5.219 -19.474 -12.884 1.00 88.88 210 TRP A CA 1
ATOM 1607 C C . TRP A 1 210 ? -6.102 -19.023 -11.712 1.00 88.88 210 TRP A C 1
ATOM 1609 O O . TRP A 1 210 ? -7.040 -18.234 -11.916 1.00 88.88 210 TRP A O 1
ATOM 1619 N N . ILE A 1 211 ? -5.779 -19.455 -10.486 1.00 88.12 211 ILE A N 1
ATOM 1620 C CA . ILE A 1 211 ? -6.475 -19.050 -9.255 1.00 88.12 211 ILE A CA 1
ATOM 1621 C C . ILE A 1 211 ? -6.395 -17.530 -9.104 1.00 88.12 211 ILE A C 1
ATOM 1623 O O . ILE A 1 211 ? -7.428 -16.874 -8.923 1.00 88.12 211 ILE A O 1
ATOM 1627 N N . LEU A 1 212 ? -5.204 -16.943 -9.255 1.00 89.00 212 LEU A N 1
ATOM 1628 C CA . LEU A 1 212 ? -5.001 -15.500 -9.130 1.00 89.00 212 LEU A CA 1
ATOM 1629 C C . LEU A 1 212 ? -5.875 -14.718 -10.111 1.00 89.00 212 LEU A C 1
ATOM 1631 O O . LEU A 1 212 ? -6.550 -13.766 -9.714 1.00 89.00 212 LEU A O 1
ATOM 1635 N N . HIS A 1 213 ? -5.918 -15.122 -11.382 1.00 89.25 213 HIS A N 1
ATOM 1636 C CA . HIS A 1 213 ? -6.734 -14.434 -12.380 1.00 89.25 213 HIS A CA 1
ATOM 1637 C C . HIS A 1 213 ? -8.235 -14.506 -12.046 1.00 89.25 213 HIS A C 1
ATOM 1639 O O . HIS A 1 213 ? -8.971 -13.529 -12.236 1.00 89.25 213 HIS A O 1
ATOM 1645 N N . ARG A 1 214 ? -8.702 -15.648 -11.524 1.00 90.00 214 ARG A N 1
ATOM 1646 C CA . ARG A 1 214 ? -10.099 -15.840 -11.100 1.00 90.00 214 ARG A CA 1
ATOM 1647 C C . ARG A 1 214 ? -10.453 -15.020 -9.868 1.00 90.00 214 ARG A C 1
ATOM 1649 O O . ARG A 1 214 ? -11.527 -14.418 -9.848 1.00 90.00 214 ARG A O 1
ATOM 1656 N N . VAL A 1 215 ? -9.559 -14.964 -8.886 1.00 88.19 215 VAL A N 1
ATOM 1657 C CA . VAL A 1 215 ? -9.757 -14.196 -7.654 1.00 88.19 215 VAL A CA 1
ATOM 1658 C C . VAL A 1 215 ? -9.673 -12.694 -7.921 1.00 88.19 215 VAL A C 1
ATOM 1660 O O . VAL A 1 215 ? -10.493 -11.951 -7.396 1.00 88.19 215 VAL A O 1
ATOM 1663 N N . ALA A 1 216 ? -8.751 -12.235 -8.770 1.00 87.88 216 ALA A N 1
ATOM 1664 C CA . ALA A 1 216 ? -8.531 -10.814 -9.041 1.00 87.88 216 ALA A CA 1
ATOM 1665 C C . ALA A 1 216 ? -9.652 -10.154 -9.866 1.00 87.88 216 ALA A C 1
ATOM 1667 O O . ALA A 1 216 ? -9.915 -8.958 -9.709 1.00 87.88 216 ALA A O 1
ATOM 1668 N N . ALA A 1 217 ? -10.326 -10.903 -10.747 1.00 88.19 217 ALA A N 1
ATOM 1669 C CA . ALA A 1 217 ? -11.310 -10.340 -11.675 1.00 88.19 217 ALA A CA 1
ATOM 1670 C C . ALA A 1 217 ? -12.521 -9.658 -10.998 1.00 88.19 217 ALA A C 1
ATOM 1672 O O . ALA A 1 217 ? -12.812 -8.513 -11.357 1.00 88.19 217 ALA A O 1
ATOM 1673 N N . PRO A 1 218 ? -13.195 -10.258 -9.994 1.00 81.00 218 PRO A N 1
ATOM 1674 C CA . PRO A 1 218 ? -14.283 -9.607 -9.255 1.00 81.00 218 PRO A CA 1
ATOM 1675 C C . PRO A 1 218 ? -13.888 -8.300 -8.556 1.00 81.00 218 PRO A C 1
ATOM 1677 O O . PRO A 1 218 ? -14.745 -7.450 -8.328 1.00 81.00 218 PRO A O 1
ATOM 1680 N N . PHE A 1 219 ? -12.605 -8.131 -8.228 1.00 81.38 219 PHE A N 1
ATOM 1681 C CA . PHE A 1 219 ? -12.070 -6.934 -7.576 1.00 81.38 219 PHE A CA 1
ATOM 1682 C C . PHE A 1 219 ? -11.595 -5.858 -8.566 1.00 81.38 219 PHE A C 1
ATOM 1684 O O . PHE A 1 219 ? -11.086 -4.825 -8.141 1.00 81.38 219 PHE A O 1
ATOM 1691 N N . GLY A 1 220 ? -11.714 -6.088 -9.881 1.00 84.50 220 GLY A N 1
ATOM 1692 C CA . GLY A 1 220 ? -11.163 -5.181 -10.896 1.00 84.50 220 GLY A CA 1
ATOM 1693 C C . GLY A 1 220 ? -9.631 -5.211 -10.976 1.00 84.50 220 GLY A C 1
ATOM 1694 O O . GLY A 1 220 ? -9.020 -4.331 -11.582 1.00 84.50 220 GLY A O 1
ATOM 1695 N N . LEU A 1 221 ? -8.995 -6.235 -10.396 1.00 89.38 221 LEU A N 1
ATOM 1696 C CA . LEU A 1 221 ? -7.541 -6.344 -10.269 1.00 89.38 221 LEU A CA 1
ATOM 1697 C C . LEU A 1 221 ? -6.882 -7.153 -11.391 1.00 89.38 221 LEU A C 1
ATOM 1699 O O . LEU A 1 221 ? -5.668 -7.322 -11.378 1.00 89.38 221 LEU A O 1
ATOM 1703 N N . SER A 1 222 ? -7.631 -7.606 -12.404 1.00 88.62 222 SER A N 1
ATOM 1704 C CA . SER A 1 222 ? -7.076 -8.381 -13.532 1.00 88.62 222 SER A CA 1
ATOM 1705 C C . SER A 1 222 ? -5.920 -7.677 -14.247 1.00 88.62 222 SER A C 1
ATOM 1707 O O . SER A 1 222 ? -5.034 -8.328 -14.783 1.00 88.62 222 SER A O 1
ATOM 1709 N N . LYS A 1 223 ? -5.913 -6.340 -14.250 1.00 88.62 223 LYS A N 1
ATOM 1710 C CA . LYS A 1 223 ? -4.854 -5.525 -14.868 1.00 88.62 223 LYS A CA 1
ATOM 1711 C C . LYS A 1 223 ? -3.637 -5.309 -13.962 1.00 88.62 223 LYS A C 1
ATOM 1713 O O . LYS A 1 223 ? -2.638 -4.761 -14.417 1.00 88.62 223 LYS A O 1
ATOM 1718 N N . TRP A 1 224 ? -3.742 -5.706 -12.698 1.00 89.19 224 TRP A N 1
ATOM 1719 C CA . TRP A 1 224 ? -2.770 -5.451 -11.639 1.00 89.19 224 TRP A CA 1
ATOM 1720 C C . TRP A 1 224 ? -2.207 -6.738 -11.035 1.00 89.19 224 TRP A C 1
ATOM 1722 O O . TRP A 1 224 ? -1.410 -6.649 -10.113 1.00 89.19 224 TRP A O 1
ATOM 1732 N N . THR A 1 225 ? -2.585 -7.919 -11.540 1.00 88.56 225 THR A N 1
ATOM 1733 C CA . THR A 1 225 ? -2.252 -9.236 -10.960 1.00 88.56 225 THR A CA 1
ATOM 1734 C C . THR A 1 225 ? -0.778 -9.380 -10.596 1.00 88.56 225 THR A C 1
ATOM 1736 O O . THR A 1 225 ? -0.481 -9.796 -9.480 1.00 88.56 225 THR A O 1
ATOM 1739 N N . LYS A 1 226 ? 0.122 -8.916 -11.474 1.00 87.38 226 LYS A N 1
ATOM 1740 C CA . LYS A 1 226 ? 1.577 -8.873 -11.251 1.00 87.38 226 LYS A CA 1
ATOM 1741 C C . LYS A 1 226 ? 1.992 -8.205 -9.931 1.00 87.38 226 LYS A C 1
ATOM 1743 O O . LYS A 1 226 ? 2.970 -8.611 -9.326 1.00 87.38 226 LYS A O 1
ATOM 1748 N N . PHE A 1 227 ? 1.284 -7.165 -9.501 1.00 88.38 227 PHE A N 1
ATOM 1749 C CA . PHE A 1 227 ? 1.611 -6.405 -8.292 1.00 88.38 227 PHE A CA 1
ATOM 1750 C C . PHE A 1 227 ? 0.803 -6.852 -7.067 1.00 88.38 227 PHE A C 1
ATOM 1752 O O . PHE A 1 227 ? 1.071 -6.404 -5.951 1.00 88.38 227 PHE A O 1
ATOM 1759 N N . VAL A 1 228 ? -0.197 -7.720 -7.256 1.00 85.62 228 VAL A N 1
ATOM 1760 C CA . VAL A 1 228 ? -1.071 -8.193 -6.177 1.00 85.62 228 VAL A CA 1
ATOM 1761 C C . VAL A 1 228 ? -0.445 -9.386 -5.468 1.00 85.62 228 VAL A C 1
ATOM 1763 O O . VAL A 1 228 ? -0.394 -9.367 -4.246 1.00 85.62 228 VAL A O 1
ATOM 1766 N N . VAL A 1 229 ? 0.060 -10.391 -6.179 1.00 82.50 229 VAL A N 1
ATOM 1767 C CA . VAL A 1 229 ? 0.663 -11.590 -5.570 1.00 82.50 229 VAL A CA 1
ATOM 1768 C C . VAL A 1 229 ? 2.024 -11.835 -6.205 1.00 82.50 229 VAL A C 1
ATOM 1770 O O . VAL A 1 229 ? 2.163 -11.691 -7.417 1.00 82.50 229 VAL A O 1
ATOM 1773 N N . GLY A 1 230 ? 3.023 -12.128 -5.371 1.00 67.94 230 GLY A N 1
ATOM 1774 C CA . GLY A 1 230 ? 4.385 -12.394 -5.822 1.00 67.94 230 GLY A CA 1
ATOM 1775 C C . GLY A 1 230 ? 4.469 -13.730 -6.536 1.00 67.94 230 GLY A C 1
ATOM 1776 O O . GLY A 1 230 ? 3.743 -14.660 -6.204 1.00 67.94 230 GLY A O 1
ATOM 1777 N N . THR A 1 231 ? 5.345 -13.801 -7.526 1.00 62.62 231 THR A N 1
ATOM 1778 C CA . THR A 1 231 ? 5.891 -15.070 -8.001 1.00 62.62 231 THR A CA 1
ATOM 1779 C C . THR A 1 231 ? 6.987 -15.498 -7.027 1.00 62.62 231 THR A C 1
ATOM 1781 O O . THR A 1 231 ? 7.699 -14.632 -6.517 1.00 62.62 231 THR A O 1
ATOM 1784 N N . ASP A 1 232 ? 7.153 -16.800 -6.791 1.00 57.44 232 ASP A N 1
ATOM 1785 C CA . ASP A 1 232 ? 8.152 -17.349 -5.852 1.00 57.44 232 ASP A CA 1
ATOM 1786 C C . ASP A 1 232 ? 9.618 -17.090 -6.288 1.00 57.44 232 ASP A C 1
ATOM 1788 O O . ASP A 1 232 ? 10.578 -17.388 -5.578 1.00 57.44 232 ASP A O 1
ATOM 1792 N N . ASP A 1 233 ? 9.806 -16.440 -7.438 1.00 57.03 233 ASP A N 1
ATOM 1793 C CA . ASP A 1 233 ? 11.085 -15.957 -7.935 1.00 57.03 233 ASP A CA 1
ATOM 1794 C C . ASP A 1 233 ? 11.690 -14.872 -7.031 1.00 57.03 233 ASP A C 1
ATOM 1796 O O . ASP A 1 233 ? 11.385 -13.682 -7.142 1.00 57.03 233 ASP A O 1
ATOM 1800 N N . SER A 1 234 ? 12.683 -15.259 -6.230 1.00 50.31 234 SER A N 1
ATOM 1801 C CA . SER A 1 234 ? 13.541 -14.347 -5.445 1.00 50.31 234 SER A CA 1
ATOM 1802 C C . SER A 1 234 ? 14.234 -13.240 -6.267 1.00 50.31 234 SER A C 1
ATOM 1804 O O . SER A 1 234 ? 14.754 -12.270 -5.712 1.00 50.31 234 SER A O 1
ATOM 1806 N N . SER A 1 235 ? 14.248 -13.365 -7.599 1.00 52.31 235 SER A N 1
ATOM 1807 C CA . SER A 1 235 ? 14.812 -12.379 -8.526 1.00 52.31 235 SER A CA 1
ATOM 1808 C C . SER A 1 235 ? 13.799 -11.353 -9.056 1.00 52.31 235 SER A C 1
ATOM 1810 O O . SER A 1 235 ? 14.225 -10.343 -9.636 1.00 52.31 235 SER A O 1
ATOM 1812 N N . ALA A 1 236 ? 12.498 -11.571 -8.830 1.00 70.44 236 ALA A N 1
ATOM 1813 C CA . ALA A 1 236 ? 11.421 -10.733 -9.340 1.00 70.44 236 ALA A CA 1
ATOM 1814 C C . ALA A 1 236 ? 11.393 -9.345 -8.681 1.00 70.44 236 ALA A C 1
ATOM 1816 O O . ALA A 1 236 ? 11.847 -9.131 -7.555 1.00 70.44 236 ALA A O 1
ATOM 1817 N N . PHE A 1 237 ? 10.873 -8.365 -9.417 1.00 79.06 237 PHE A N 1
ATOM 1818 C CA . PHE A 1 237 ? 10.614 -7.032 -8.884 1.00 79.06 237 PHE A CA 1
ATOM 1819 C C . PHE A 1 237 ? 9.538 -7.085 -7.788 1.00 79.06 237 PHE A C 1
ATOM 1821 O O . PHE A 1 237 ? 8.592 -7.868 -7.923 1.00 79.06 237 PHE A O 1
ATOM 1828 N N . PRO A 1 238 ? 9.641 -6.262 -6.725 1.00 79.31 238 PRO A N 1
ATOM 1829 C CA . PRO A 1 238 ? 8.677 -6.260 -5.635 1.00 79.31 238 PRO A CA 1
ATOM 1830 C C . PRO A 1 238 ? 7.237 -6.088 -6.122 1.00 79.31 238 PRO A C 1
ATOM 1832 O O . PRO A 1 238 ? 6.908 -5.227 -6.944 1.00 79.31 238 PRO A O 1
ATOM 1835 N N . ILE A 1 239 ? 6.354 -6.894 -5.541 1.00 89.56 239 ILE A N 1
ATOM 1836 C CA . ILE A 1 239 ? 4.917 -6.632 -5.552 1.00 89.56 239 ILE A CA 1
ATOM 1837 C C . ILE A 1 239 ? 4.597 -5.412 -4.688 1.00 89.56 239 ILE A C 1
ATOM 1839 O O . ILE A 1 239 ? 5.459 -4.862 -4.008 1.00 89.56 239 ILE A O 1
ATOM 1843 N N . TRP A 1 240 ? 3.335 -4.987 -4.654 1.00 91.75 240 TRP A N 1
ATOM 1844 C CA . TRP A 1 240 ? 2.927 -3.928 -3.733 1.00 91.75 240 TRP A CA 1
ATOM 1845 C C . TRP A 1 240 ? 3.119 -4.367 -2.282 1.00 91.75 240 TRP A C 1
ATOM 1847 O O . TRP A 1 240 ? 2.338 -5.169 -1.772 1.00 91.75 240 TRP A O 1
ATOM 1857 N N . SER A 1 241 ? 4.158 -3.854 -1.626 1.00 88.88 241 SER A N 1
ATOM 1858 C CA . SER A 1 241 ? 4.505 -4.170 -0.239 1.00 88.88 241 SER A CA 1
ATOM 1859 C C . SER A 1 241 ? 3.282 -4.083 0.677 1.00 88.88 241 SER A C 1
ATOM 1861 O O . SER A 1 241 ? 2.596 -3.062 0.706 1.00 88.88 241 SER A O 1
ATOM 1863 N N . THR A 1 242 ? 2.974 -5.156 1.417 1.00 84.62 242 THR A N 1
ATOM 1864 C CA . THR A 1 242 ? 1.863 -5.155 2.387 1.00 84.62 242 THR A CA 1
ATOM 1865 C C . THR A 1 242 ? 2.075 -4.086 3.472 1.00 84.62 242 THR A C 1
ATOM 1867 O O . THR A 1 242 ? 1.155 -3.294 3.681 1.00 84.62 242 THR A O 1
ATOM 1870 N N . PRO A 1 243 ? 3.257 -3.980 4.120 1.00 82.19 243 PRO A N 1
ATOM 1871 C CA . PRO A 1 243 ? 3.510 -2.903 5.078 1.00 82.19 243 PRO A CA 1
ATOM 1872 C C . PRO A 1 243 ? 3.424 -1.501 4.461 1.00 82.19 243 PRO A C 1
ATOM 1874 O O . PRO A 1 243 ? 2.827 -0.612 5.068 1.00 82.19 243 PRO A O 1
ATOM 1877 N N . GLY A 1 244 ? 3.952 -1.297 3.250 1.00 85.19 244 GLY A N 1
ATOM 1878 C CA . GLY A 1 244 ? 3.835 -0.012 2.555 1.00 85.19 244 GLY A CA 1
ATOM 1879 C C . GLY A 1 244 ? 2.387 0.351 2.238 1.00 85.19 244 GLY A C 1
ATOM 1880 O O . GLY A 1 244 ? 1.950 1.479 2.473 1.00 85.19 244 GLY A O 1
ATOM 1881 N N . LEU A 1 245 ? 1.615 -0.626 1.752 1.00 85.56 245 LEU A N 1
ATOM 1882 C CA . LEU A 1 245 ? 0.203 -0.457 1.422 1.00 85.56 245 LEU A CA 1
ATOM 1883 C C . LEU A 1 245 ? -0.610 -0.127 2.674 1.00 85.56 245 LEU A C 1
ATOM 1885 O O . LEU A 1 245 ? -1.493 0.722 2.611 1.00 85.56 245 LEU A O 1
ATOM 1889 N N . HIS A 1 246 ? -0.291 -0.737 3.817 1.00 79.38 246 HIS A N 1
ATOM 1890 C CA . HIS A 1 246 ? -0.899 -0.365 5.091 1.00 79.38 246 HIS A CA 1
ATOM 1891 C C . HIS A 1 246 ? -0.677 1.102 5.415 1.00 79.38 246 HIS A C 1
ATOM 1893 O O . HIS A 1 246 ? -1.658 1.803 5.626 1.00 79.38 246 HIS A O 1
ATOM 1899 N N . ARG A 1 247 ? 0.573 1.573 5.412 1.00 78.75 247 ARG A N 1
ATOM 1900 C CA . ARG A 1 247 ? 0.898 2.969 5.744 1.00 78.75 247 ARG A CA 1
ATOM 1901 C C . ARG A 1 247 ? 0.208 3.949 4.798 1.00 78.75 247 ARG A C 1
ATOM 1903 O O . ARG A 1 247 ? -0.372 4.934 5.248 1.00 78.75 247 ARG A O 1
ATOM 1910 N N . LEU A 1 248 ? 0.182 3.636 3.500 1.00 82.94 248 LEU A N 1
ATOM 1911 C CA . LEU A 1 248 ? -0.552 4.426 2.511 1.00 82.94 248 LEU A CA 1
ATOM 1912 C C . LEU A 1 248 ? -2.051 4.475 2.809 1.00 82.94 248 LEU A C 1
ATOM 1914 O O . LEU A 1 248 ? -2.655 5.547 2.799 1.00 82.94 248 LEU A O 1
ATOM 1918 N N . LEU A 1 249 ? -2.660 3.322 3.082 1.00 78.31 249 LEU A N 1
ATOM 1919 C CA . LEU A 1 249 ? -4.090 3.236 3.348 1.00 78.31 249 LEU A CA 1
ATOM 1920 C C . LEU A 1 249 ? -4.462 3.861 4.694 1.00 78.31 249 LEU A C 1
ATOM 1922 O O . LEU A 1 249 ? -5.509 4.499 4.761 1.00 78.31 249 LEU A O 1
ATOM 1926 N N . VAL A 1 250 ? -3.619 3.745 5.726 1.00 74.25 250 VAL A N 1
ATOM 1927 C CA . VAL A 1 250 ? -3.773 4.481 6.988 1.00 74.25 250 VAL A CA 1
ATOM 1928 C C . VAL A 1 250 ? -3.753 5.968 6.690 1.00 74.25 250 VAL A C 1
ATOM 1930 O O . VAL A 1 250 ? -4.748 6.631 6.949 1.00 74.25 250 VAL A O 1
ATOM 1933 N N . HIS A 1 251 ? -2.703 6.488 6.056 1.00 74.31 251 HIS A N 1
ATOM 1934 C CA . HIS A 1 251 ? -2.616 7.908 5.724 1.00 74.31 251 HIS A CA 1
ATOM 1935 C C . HIS A 1 251 ? -3.827 8.403 4.923 1.00 74.31 251 HIS A C 1
ATOM 1937 O O . HIS A 1 251 ? -4.420 9.431 5.257 1.00 74.31 251 HIS A O 1
ATOM 1943 N N . HIS A 1 252 ? -4.252 7.645 3.910 1.00 71.62 252 HIS A N 1
ATOM 1944 C CA . HIS A 1 252 ? -5.453 7.956 3.140 1.00 71.62 252 HIS A CA 1
ATOM 1945 C C . HIS A 1 252 ? -6.717 7.923 4.017 1.00 71.62 252 HIS A C 1
ATOM 1947 O O . HIS A 1 252 ? -7.574 8.789 3.880 1.00 71.62 252 HIS A O 1
ATOM 1953 N N . LEU A 1 253 ? -6.825 6.981 4.962 1.00 68.38 253 LEU A N 1
ATOM 1954 C CA . LEU A 1 253 ? -7.891 6.921 5.974 1.00 68.38 253 LEU A CA 1
ATOM 1955 C C . LEU A 1 253 ? -7.912 8.119 6.909 1.00 68.38 253 LEU A C 1
ATOM 1957 O O . LEU A 1 253 ? -8.996 8.587 7.262 1.00 68.38 253 LEU A O 1
ATOM 1961 N N . LEU A 1 254 ? -6.745 8.629 7.288 1.00 64.75 254 LEU A N 1
ATOM 1962 C CA . LEU A 1 254 ? -6.656 9.770 8.193 1.00 64.75 254 LEU A CA 1
ATOM 1963 C C . LEU A 1 254 ? -6.936 11.100 7.477 1.00 64.75 254 LEU A C 1
ATOM 1965 O O . LEU A 1 254 ? -7.379 12.052 8.117 1.00 64.75 254 LEU A O 1
ATOM 1969 N N . THR A 1 255 ? -6.689 11.172 6.165 1.00 64.06 255 THR A N 1
ATOM 1970 C CA . THR A 1 255 ? -6.763 12.415 5.375 1.00 64.06 255 THR A CA 1
ATOM 1971 C C . THR A 1 255 ? -8.011 12.527 4.494 1.00 64.06 255 THR A C 1
ATOM 1973 O O . THR A 1 255 ? -8.453 13.642 4.205 1.00 64.06 255 THR A O 1
ATOM 1976 N N . ALA A 1 256 ? -8.624 11.415 4.079 1.00 57.47 256 ALA A N 1
ATOM 1977 C CA . ALA A 1 256 ? -9.794 11.422 3.205 1.00 57.47 256 ALA A CA 1
ATOM 1978 C C . ALA A 1 256 ? -11.112 11.498 3.997 1.00 57.47 256 ALA A C 1
ATOM 1980 O O . ALA A 1 256 ? -11.430 10.648 4.826 1.00 57.47 256 ALA A O 1
ATOM 1981 N N . ALA A 1 257 ? -11.946 12.491 3.675 1.00 44.28 257 ALA A N 1
ATOM 1982 C CA . ALA A 1 257 ? -13.241 12.731 4.323 1.00 44.28 257 ALA A CA 1
ATOM 1983 C C . ALA A 1 257 ? -14.362 11.740 3.926 1.00 44.28 257 ALA A C 1
ATOM 1985 O O . ALA A 1 257 ? -15.482 11.843 4.428 1.00 44.28 257 ALA A O 1
ATOM 1986 N N . SER A 1 258 ? -14.108 10.791 3.020 1.00 47.62 258 SER A N 1
ATOM 1987 C CA . SER A 1 258 ? -15.132 9.862 2.531 1.00 47.62 258 SER A CA 1
ATOM 1988 C C . SER A 1 258 ? -14.530 8.548 2.047 1.00 47.62 258 SER A C 1
ATOM 1990 O O . SER A 1 258 ? -13.783 8.535 1.070 1.00 47.62 258 SER A O 1
ATOM 1992 N N . PHE A 1 259 ? -14.915 7.444 2.690 1.00 52.22 259 PHE A N 1
ATOM 1993 C CA . PHE A 1 259 ? -14.541 6.095 2.271 1.00 52.22 259 PHE A CA 1
ATOM 1994 C C . PHE A 1 259 ? -15.636 5.441 1.426 1.00 52.22 259 PHE A C 1
ATOM 1996 O O . PHE A 1 259 ? -16.801 5.456 1.838 1.00 52.22 259 PHE A O 1
ATOM 2003 N N . PRO A 1 260 ? -15.297 4.815 0.283 1.00 51.94 260 PRO A N 1
ATOM 2004 C CA . PRO A 1 260 ? -16.179 3.829 -0.332 1.00 51.94 260 PRO A CA 1
ATOM 2005 C C . PRO A 1 260 ? -16.358 2.628 0.616 1.00 51.94 260 PRO A C 1
ATOM 2007 O O . PRO A 1 260 ? -15.501 2.371 1.461 1.00 51.94 260 PRO A O 1
ATOM 2010 N N . MET A 1 261 ? -17.481 1.903 0.496 1.00 51.06 261 MET A N 1
ATOM 2011 C CA . MET A 1 261 ? -17.791 0.712 1.306 1.00 51.06 261 MET A CA 1
ATOM 2012 C C . MET A 1 261 ? -16.650 -0.308 1.226 1.00 51.06 261 MET A C 1
ATOM 2014 O O . MET A 1 261 ? -16.566 -1.095 0.284 1.00 51.06 261 MET A O 1
ATOM 2018 N N . LEU A 1 262 ? -15.771 -0.294 2.225 1.00 54.59 262 LEU A N 1
ATOM 2019 C CA . LEU A 1 262 ? -14.731 -1.294 2.372 1.00 54.59 262 LEU A CA 1
ATOM 2020 C C . LEU A 1 262 ? -15.356 -2.642 2.675 1.00 54.59 262 LEU A C 1
ATOM 2022 O O . LEU A 1 262 ? -16.335 -2.740 3.421 1.00 54.59 262 LEU A O 1
ATOM 2026 N N . SER A 1 263 ? -14.755 -3.693 2.118 1.00 52.88 263 SER A N 1
ATOM 2027 C CA . SER A 1 263 ? -15.130 -5.028 2.538 1.00 52.88 263 SER A CA 1
ATOM 2028 C C . SER A 1 263 ? -14.824 -5.178 4.033 1.00 52.88 263 SER A C 1
ATOM 2030 O O . SER A 1 263 ? -13.795 -4.695 4.513 1.00 52.88 263 SER A O 1
ATOM 2032 N N . PRO A 1 264 ? -15.697 -5.864 4.766 1.00 55.84 264 PRO A N 1
ATOM 2033 C CA . PRO A 1 264 ? -15.480 -6.264 6.136 1.00 55.84 264 PRO A CA 1
ATOM 2034 C C . PRO A 1 264 ? -14.058 -6.648 6.559 1.00 55.84 264 PRO A C 1
ATOM 2036 O O . PRO A 1 264 ? -13.464 -6.025 7.438 1.00 55.84 264 PRO A O 1
ATOM 2039 N N . SER A 1 265 ? -13.472 -7.643 5.907 1.00 58.91 265 SER A N 1
ATOM 2040 C CA . SER A 1 265 ? -12.136 -8.118 6.261 1.00 58.91 265 SER A CA 1
ATOM 2041 C C . SER A 1 265 ? -11.048 -7.090 5.946 1.00 58.91 265 SER A C 1
ATOM 2043 O O . SER A 1 265 ? -10.083 -6.981 6.697 1.00 58.91 265 SER A O 1
ATOM 2045 N N . SER A 1 266 ? -11.242 -6.252 4.917 1.00 62.53 266 SER A N 1
ATOM 2046 C CA . SER A 1 266 ? -10.342 -5.125 4.630 1.00 62.53 266 SER A CA 1
ATOM 2047 C C . SER A 1 266 ? -10.281 -4.146 5.803 1.00 62.53 266 SER A C 1
ATOM 2049 O O . SER A 1 266 ? -9.214 -3.631 6.111 1.00 62.53 266 SER A O 1
ATOM 2051 N N . VAL A 1 267 ? -11.400 -3.914 6.499 1.00 62.69 267 VAL A N 1
ATOM 2052 C CA . VAL A 1 267 ? -11.437 -3.047 7.688 1.00 62.69 267 VAL A CA 1
ATOM 2053 C C . VAL A 1 267 ? -10.609 -3.624 8.836 1.00 62.69 267 VAL A C 1
ATOM 2055 O O . VAL A 1 267 ? -9.941 -2.867 9.531 1.00 62.69 267 VAL A O 1
ATOM 2058 N N . LEU A 1 268 ? -10.613 -4.945 9.034 1.00 64.31 268 LEU A N 1
ATOM 2059 C CA . LEU A 1 268 ? -9.782 -5.595 10.058 1.00 64.31 268 LEU A CA 1
ATOM 2060 C C . LEU A 1 268 ? -8.297 -5.520 9.715 1.00 64.31 268 LEU A C 1
ATOM 2062 O O . LEU A 1 268 ? -7.475 -5.222 10.580 1.00 64.31 268 LEU A O 1
ATOM 2066 N N . PHE A 1 269 ? -7.981 -5.750 8.442 1.00 64.69 269 PHE A N 1
ATOM 2067 C CA . PHE A 1 269 ? -6.626 -5.663 7.915 1.00 64.69 269 PHE A CA 1
ATOM 2068 C C . PHE A 1 269 ? -6.056 -4.246 8.031 1.00 64.69 269 PHE A C 1
ATOM 2070 O O . PHE A 1 269 ? -4.877 -4.090 8.309 1.00 64.69 269 PHE A O 1
ATOM 2077 N N . LEU A 1 270 ? -6.901 -3.219 7.890 1.00 65.00 270 LEU A N 1
ATOM 2078 C CA . LEU A 1 270 ? -6.533 -1.812 8.073 1.00 65.00 270 LEU A CA 1
ATOM 2079 C C . LEU A 1 270 ? -6.540 -1.384 9.542 1.00 65.00 270 LEU A C 1
ATOM 2081 O O . LEU A 1 270 ? -5.719 -0.573 9.955 1.00 65.00 270 LEU A O 1
ATOM 2085 N N . GLY A 1 271 ? -7.433 -1.947 10.351 1.00 63.97 271 GLY A N 1
ATOM 2086 C CA . GLY A 1 271 ? -7.599 -1.571 11.749 1.00 63.97 271 GLY A CA 1
ATOM 2087 C C . GLY A 1 271 ? -6.375 -1.883 12.609 1.00 63.97 271 GLY A C 1
ATOM 2088 O O . GLY A 1 271 ? -5.970 -1.041 13.403 1.00 63.97 271 GLY A O 1
ATOM 2089 N N . THR A 1 272 ? -5.749 -3.049 12.439 1.00 65.31 272 THR A N 1
ATOM 2090 C CA . THR A 1 272 ? -4.566 -3.427 13.237 1.00 65.31 272 THR A CA 1
ATOM 2091 C C . THR A 1 272 ? -3.347 -2.524 12.969 1.00 65.31 272 THR A C 1
ATOM 2093 O O . THR A 1 272 ? -2.772 -2.028 13.937 1.00 65.31 272 THR A O 1
ATOM 2096 N N . PRO A 1 273 ? -2.966 -2.225 11.710 1.00 63.84 273 PRO A N 1
ATOM 2097 C CA . PRO A 1 273 ? -1.937 -1.234 11.409 1.00 63.84 273 PRO A CA 1
ATOM 2098 C C . PRO A 1 273 ? -2.259 0.160 11.944 1.00 63.84 273 PRO A C 1
ATOM 2100 O O . PRO A 1 273 ? -1.377 0.769 12.531 1.00 63.84 273 PRO A O 1
ATOM 2103 N N . ILE A 1 274 ? -3.507 0.639 11.834 1.00 65.38 274 ILE A N 1
ATOM 2104 C CA . ILE A 1 274 ? -3.910 1.940 12.407 1.00 65.38 274 ILE A CA 1
ATOM 2105 C C . ILE A 1 274 ? -3.694 1.954 13.920 1.00 65.38 274 ILE A C 1
ATOM 2107 O O . ILE A 1 274 ? -3.218 2.944 14.466 1.00 65.38 274 ILE A O 1
ATOM 2111 N N . VAL A 1 275 ? -4.027 0.860 14.612 1.00 65.81 275 VAL A N 1
ATOM 2112 C CA . VAL A 1 275 ? -3.779 0.727 16.055 1.00 65.81 275 VAL A CA 1
ATOM 2113 C C . VAL A 1 275 ? -2.285 0.762 16.359 1.00 65.81 275 VAL A C 1
ATOM 2115 O O . VAL A 1 275 ? -1.880 1.452 17.290 1.00 65.81 275 VAL A O 1
ATOM 2118 N N . ASN A 1 276 ? -1.470 0.047 15.585 1.00 65.88 276 ASN A N 1
ATOM 2119 C CA . ASN A 1 276 ? -0.021 0.021 15.775 1.00 65.88 276 ASN A CA 1
ATOM 2120 C C . ASN A 1 276 ? 0.619 1.382 15.482 1.00 65.88 276 ASN A C 1
ATOM 2122 O O . ASN A 1 276 ? 1.471 1.823 16.244 1.00 65.88 276 ASN A O 1
ATOM 2126 N N . GLU A 1 277 ? 0.166 2.076 14.443 1.00 64.19 277 GLU A N 1
ATOM 2127 C CA . GLU A 1 277 ? 0.638 3.416 14.103 1.00 64.19 277 GLU A CA 1
ATOM 2128 C C . GLU A 1 277 ? 0.205 4.439 15.158 1.00 64.19 277 GLU A C 1
ATOM 2130 O O . GLU A 1 277 ? 0.998 5.269 15.588 1.00 64.19 277 GLU A O 1
ATOM 2135 N N . ALA A 1 278 ? -1.017 4.316 15.683 1.00 63.06 278 ALA A N 1
ATOM 2136 C CA . ALA A 1 278 ? -1.486 5.095 16.826 1.00 63.06 278 ALA A CA 1
ATOM 2137 C C . ALA A 1 278 ? -0.694 4.809 18.116 1.00 63.06 278 ALA A C 1
ATOM 2139 O O . ALA A 1 278 ? -0.554 5.696 18.957 1.00 63.06 278 ALA A O 1
ATOM 2140 N N . LEU A 1 279 ? -0.195 3.581 18.292 1.00 63.88 279 LEU A N 1
ATOM 2141 C CA . LEU A 1 279 ? 0.680 3.201 19.405 1.00 63.88 279 LEU A CA 1
ATOM 2142 C C . LEU A 1 279 ? 2.091 3.777 19.252 1.00 63.88 279 LEU A C 1
ATOM 2144 O O . LEU A 1 279 ? 2.702 4.123 20.262 1.00 63.88 279 LEU A O 1
ATOM 2148 N N . SER A 1 280 ? 2.602 3.861 18.020 1.00 60.72 280 SER A N 1
ATOM 2149 C CA . SER A 1 280 ? 3.942 4.379 17.723 1.00 60.72 280 SER A CA 1
ATOM 2150 C C . SER A 1 280 ? 3.994 5.898 17.549 1.00 60.72 280 SER A C 1
ATOM 2152 O O . SER A 1 280 ? 5.060 6.487 17.711 1.00 60.72 280 SER A O 1
ATOM 2154 N N . ALA A 1 281 ? 2.876 6.542 17.208 1.00 58.81 281 ALA A N 1
ATOM 2155 C CA . ALA A 1 281 ? 2.809 7.983 17.002 1.00 58.81 281 ALA A CA 1
ATOM 2156 C C . ALA A 1 281 ? 3.060 8.744 18.312 1.00 58.81 281 ALA A C 1
ATOM 2158 O O . ALA A 1 281 ? 2.496 8.428 19.366 1.00 58.81 281 ALA A O 1
ATOM 2159 N N . ASP A 1 282 ? 3.882 9.794 18.241 1.00 57.25 282 ASP A N 1
ATOM 2160 C CA . ASP A 1 282 ? 4.128 10.660 19.388 1.00 57.25 282 ASP A CA 1
ATOM 2161 C C . ASP A 1 282 ? 2.805 11.297 19.859 1.00 57.25 282 ASP A C 1
ATOM 2163 O O . ASP A 1 282 ? 1.892 11.584 19.076 1.00 57.25 282 ASP A O 1
ATOM 2167 N N . LYS A 1 283 ? 2.667 11.535 21.168 1.00 54.84 283 LYS A N 1
ATOM 2168 C CA . LYS A 1 283 ? 1.394 11.939 21.810 1.00 54.84 283 LYS A CA 1
ATOM 2169 C C . LYS A 1 283 ? 0.801 13.241 21.246 1.00 54.84 283 LYS A C 1
ATOM 2171 O O . LYS A 1 283 ? -0.340 13.577 21.574 1.00 54.84 283 LYS A O 1
ATOM 2176 N N . SER A 1 284 ? 1.584 14.004 20.489 1.00 49.44 284 SER A N 1
ATOM 2177 C CA . SER A 1 284 ? 1.214 15.234 19.787 1.00 49.44 284 SER A CA 1
ATOM 2178 C C . SER A 1 284 ? 0.454 14.975 18.476 1.00 49.44 284 SER A C 1
ATOM 2180 O O . SER A 1 284 ? -0.509 15.691 18.206 1.00 49.44 284 SER A O 1
ATOM 2182 N N . GLU A 1 285 ? 0.809 13.935 17.719 1.00 50.75 285 GLU A N 1
ATOM 2183 C CA . GLU A 1 285 ? 0.161 13.513 16.462 1.00 50.75 285 GLU A CA 1
ATOM 2184 C C . GLU A 1 285 ? -1.230 12.916 16.729 1.00 50.75 285 GLU A C 1
ATOM 2186 O O . GLU A 1 285 ? -2.208 13.254 16.058 1.00 50.75 285 GLU A O 1
ATOM 2191 N N . LEU A 1 286 ? -1.365 12.144 17.816 1.00 53.47 286 LEU A N 1
ATOM 2192 C CA . LEU A 1 286 ? -2.649 11.601 18.285 1.00 53.47 286 LEU A CA 1
ATOM 2193 C C . LEU A 1 286 ? -3.687 12.698 18.614 1.00 53.47 286 LEU A C 1
ATOM 2195 O O . LEU A 1 286 ? -4.893 12.447 18.619 1.00 53.47 286 LEU A O 1
ATOM 2199 N N . ASN A 1 287 ? -3.234 13.931 18.884 1.00 49.16 287 ASN A N 1
ATOM 2200 C CA . ASN A 1 287 ? -4.113 15.070 19.164 1.00 49.16 287 ASN A CA 1
ATOM 2201 C C . ASN A 1 287 ? -4.721 15.702 17.904 1.00 49.16 287 ASN A C 1
ATOM 2203 O O . ASN A 1 287 ? -5.637 16.518 18.043 1.00 49.16 287 ASN A O 1
ATOM 2207 N N . ARG A 1 288 ? -4.293 15.334 16.687 1.00 55.72 288 ARG A N 1
ATOM 2208 C CA . ARG A 1 288 ? -4.951 15.743 15.428 1.00 55.72 288 ARG A CA 1
ATOM 2209 C C . ARG A 1 288 ? -6.235 14.926 15.183 1.00 55.72 288 ARG A C 1
ATOM 2211 O O . ARG A 1 288 ? -6.429 14.379 14.108 1.00 55.72 288 ARG A O 1
ATOM 2218 N N . ARG A 1 289 ? -7.091 14.851 16.217 1.00 61.97 289 ARG A N 1
ATOM 2219 C CA . ARG A 1 289 ? -8.264 13.981 16.506 1.00 61.97 289 ARG A CA 1
ATOM 2220 C C . ARG A 1 289 ? -9.268 13.681 15.376 1.00 61.97 289 ARG A C 1
ATOM 2222 O O . ARG A 1 289 ? -10.218 12.933 15.612 1.00 61.97 289 ARG A O 1
ATOM 2229 N N . ASP A 1 290 ? -9.107 14.241 14.190 1.00 67.56 290 ASP A N 1
ATOM 2230 C CA . ASP A 1 290 ? -10.100 14.216 13.118 1.00 67.56 290 ASP A CA 1
ATOM 2231 C C . ASP A 1 290 ? -10.299 12.813 12.528 1.00 67.56 290 ASP A C 1
ATOM 2233 O O . ASP A 1 290 ? -11.399 12.480 12.092 1.00 67.56 290 ASP A O 1
ATOM 2237 N N . TRP A 1 291 ? -9.287 11.949 12.615 1.00 70.00 291 TRP A N 1
ATOM 2238 C CA . TRP A 1 291 ? -9.323 10.584 12.086 1.00 70.00 291 TRP A CA 1
ATOM 2239 C C . TRP A 1 291 ? -9.848 9.524 13.072 1.00 70.00 291 TRP A C 1
ATOM 2241 O O . TRP A 1 291 ? -10.294 8.444 12.664 1.00 70.00 291 TRP A O 1
ATOM 2251 N N . ILE A 1 292 ? -9.848 9.822 14.377 1.00 76.94 292 ILE A N 1
ATOM 2252 C CA . ILE A 1 292 ? -10.234 8.863 15.426 1.00 76.94 292 ILE A CA 1
ATOM 2253 C C . ILE A 1 292 ? -11.725 8.516 15.323 1.00 76.94 292 ILE A C 1
ATOM 2255 O O . ILE A 1 292 ? -12.108 7.347 15.388 1.00 76.94 292 ILE A O 1
ATOM 2259 N N . GLY A 1 293 ? -12.573 9.528 15.122 1.00 78.50 293 GLY A N 1
ATOM 2260 C CA . GLY A 1 293 ? -14.016 9.349 14.938 1.00 78.50 293 GLY A CA 1
ATOM 2261 C C . GLY A 1 293 ? -14.357 8.463 13.731 1.00 78.50 293 GLY A C 1
ATOM 2262 O O . GLY A 1 293 ? -15.031 7.448 13.915 1.00 78.50 293 GLY A O 1
ATOM 2263 N N . PRO A 1 294 ? -13.865 8.784 12.518 1.00 76.19 294 PRO A N 1
ATOM 2264 C CA . PRO A 1 294 ? -14.013 7.936 11.336 1.00 76.19 294 PRO A CA 1
ATOM 2265 C C . PRO A 1 294 ? -13.552 6.490 11.550 1.00 76.19 294 PRO A C 1
ATOM 2267 O O . PRO A 1 294 ? -14.257 5.568 11.147 1.00 76.19 294 PRO A O 1
ATOM 2270 N N . THR A 1 295 ? -12.431 6.273 12.245 1.00 76.50 295 THR A N 1
ATOM 2271 C CA . THR A 1 295 ? -11.914 4.923 12.539 1.00 76.50 295 THR A CA 1
ATOM 2272 C C . THR A 1 295 ? -12.858 4.136 13.450 1.00 76.50 295 THR A C 1
ATOM 2274 O O . THR A 1 295 ? -13.193 2.985 13.163 1.00 76.50 295 THR A O 1
ATOM 2277 N N . ILE A 1 296 ? -13.362 4.760 14.520 1.00 83.56 296 ILE A N 1
ATOM 2278 C CA . ILE A 1 296 ? -14.364 4.144 15.404 1.00 83.56 296 ILE A CA 1
ATOM 2279 C C . ILE A 1 296 ? -15.647 3.842 14.624 1.00 83.56 296 ILE A C 1
ATOM 2281 O O . ILE A 1 296 ? -16.217 2.757 14.760 1.00 83.56 296 ILE A O 1
ATOM 2285 N N . GLN A 1 297 ? -16.095 4.763 13.771 1.00 81.00 297 GLN A N 1
ATOM 2286 C CA . GLN A 1 297 ? -17.276 4.551 12.938 1.00 81.00 297 GLN A CA 1
ATOM 2287 C C . GLN A 1 297 ? -17.078 3.384 11.959 1.00 81.00 297 GLN A C 1
ATOM 2289 O O . GLN A 1 297 ? -17.986 2.576 11.771 1.00 81.00 297 GLN A O 1
ATOM 2294 N N . LEU A 1 298 ? -15.890 3.258 11.369 1.00 77.94 298 LEU A N 1
ATOM 2295 C CA . LEU A 1 298 ? -15.543 2.163 10.468 1.00 77.94 298 LEU A CA 1
ATOM 2296 C C . LEU A 1 298 ? -15.579 0.809 11.196 1.00 77.94 298 LEU A C 1
ATOM 2298 O O . LEU A 1 298 ? -16.242 -0.121 10.733 1.00 77.94 298 LEU A O 1
ATOM 2302 N N . LEU A 1 299 ? -14.937 0.713 12.365 1.00 82.81 299 LEU A N 1
ATOM 2303 C CA . LEU A 1 299 ? -14.901 -0.512 13.174 1.00 82.81 299 LEU A CA 1
ATOM 2304 C C . LEU A 1 2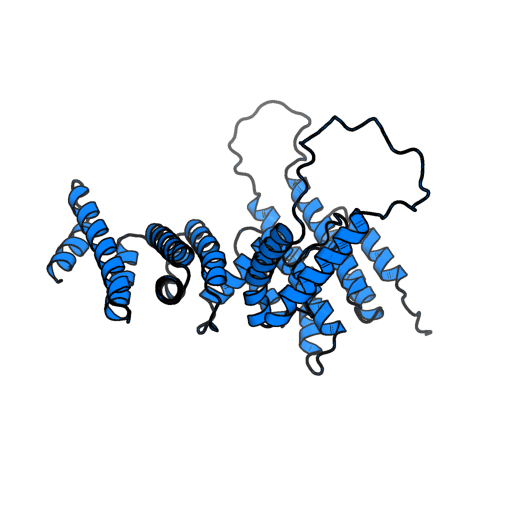99 ? -16.285 -0.897 13.712 1.00 82.81 299 LEU A C 1
ATOM 2306 O O . LEU A 1 299 ? -16.642 -2.073 13.741 1.00 82.81 299 LEU A O 1
ATOM 2310 N N . THR A 1 300 ? -17.106 0.079 14.090 1.00 86.94 300 THR A N 1
ATOM 2311 C CA . THR A 1 300 ? -18.473 -0.190 14.559 1.00 86.94 300 THR A CA 1
ATOM 2312 C C . THR A 1 300 ? -19.424 -0.569 13.434 1.00 86.94 300 THR A C 1
ATOM 2314 O O . THR A 1 300 ? -20.230 -1.484 13.605 1.00 86.94 300 THR A O 1
ATOM 2317 N N . ASN A 1 301 ? -19.292 0.047 12.257 1.00 81.81 301 ASN A N 1
ATOM 2318 C CA . ASN A 1 301 ? -19.983 -0.417 11.057 1.00 81.81 301 ASN A CA 1
ATOM 2319 C C . ASN A 1 301 ? -19.598 -1.866 10.750 1.00 81.81 301 ASN A C 1
ATOM 2321 O O . ASN A 1 301 ? -20.473 -2.667 10.423 1.00 81.81 301 ASN A O 1
ATOM 2325 N N . ALA A 1 302 ? -18.324 -2.221 10.919 1.00 80.06 302 ALA A N 1
ATOM 2326 C CA . ALA A 1 302 ? -17.849 -3.586 10.764 1.00 80.06 302 ALA A CA 1
ATOM 2327 C C . ALA A 1 302 ? -18.480 -4.566 11.770 1.00 80.06 302 ALA A C 1
ATOM 2329 O O . ALA A 1 302 ? -19.011 -5.607 11.382 1.00 80.06 302 ALA A O 1
ATOM 2330 N N . MET A 1 303 ? -18.542 -4.198 13.051 1.00 86.88 303 MET A N 1
ATOM 2331 C CA . MET A 1 303 ? -19.195 -5.010 14.087 1.00 86.88 303 MET A CA 1
ATOM 2332 C C . MET A 1 303 ? -20.668 -5.326 13.787 1.00 86.88 303 MET A C 1
ATOM 2334 O O . MET A 1 303 ? -21.170 -6.356 14.234 1.00 86.88 303 MET A O 1
ATOM 2338 N N . VAL A 1 304 ? -21.377 -4.453 13.066 1.00 85.69 304 VAL A N 1
ATOM 2339 C CA . VAL A 1 304 ? -22.813 -4.622 12.787 1.00 85.69 304 VAL A CA 1
ATOM 2340 C C . VAL A 1 304 ? -23.071 -5.229 11.410 1.00 85.69 304 VAL A C 1
ATOM 2342 O O . VAL A 1 304 ? -23.974 -6.050 11.267 1.00 85.69 304 VAL A O 1
ATOM 2345 N N . SER A 1 305 ? -22.283 -4.849 10.405 1.00 78.62 305 SER A N 1
ATOM 2346 C CA . SER A 1 305 ? -22.570 -5.161 8.997 1.00 78.62 305 SER A CA 1
ATOM 2347 C C . SER A 1 305 ? -22.066 -6.534 8.554 1.00 78.62 305 SER A C 1
ATOM 2349 O O . SER A 1 305 ? -22.424 -6.991 7.471 1.00 78.62 305 SER A O 1
ATOM 2351 N N . PHE A 1 306 ? -21.208 -7.193 9.336 1.00 72.56 306 PHE A N 1
ATOM 2352 C CA . PHE A 1 306 ? -20.632 -8.473 8.929 1.00 72.56 306 PHE A CA 1
ATOM 2353 C C . PHE A 1 306 ? -21.610 -9.620 9.180 1.00 72.56 306 PHE A C 1
ATOM 2355 O O . PHE A 1 306 ? -22.138 -9.782 10.282 1.00 72.56 306 PHE A O 1
ATOM 2362 N N . ASN A 1 307 ? -21.778 -10.470 8.167 1.00 76.06 307 ASN A N 1
ATOM 2363 C CA . ASN A 1 307 ? -22.557 -11.700 8.292 1.00 76.06 307 ASN A CA 1
ATOM 2364 C C . ASN A 1 307 ? -21.831 -12.753 9.145 1.00 76.06 307 ASN A C 1
ATOM 2366 O O . ASN A 1 307 ? -22.481 -13.510 9.862 1.00 76.06 307 ASN A O 1
ATOM 2370 N N . ASP A 1 308 ? -20.496 -12.779 9.095 1.00 75.75 308 ASP A N 1
ATOM 2371 C CA . ASP A 1 308 ? -19.664 -13.701 9.869 1.00 75.75 308 ASP A CA 1
ATOM 2372 C C . ASP A 1 308 ? -19.517 -13.236 11.339 1.00 75.75 308 ASP A C 1
ATOM 2374 O O . ASP A 1 308 ? -19.001 -12.142 11.599 1.00 75.75 308 ASP A O 1
ATOM 2378 N N . PRO A 1 309 ? -19.952 -14.041 12.331 1.00 83.06 309 PRO A N 1
ATOM 2379 C CA . PRO A 1 309 ? -19.739 -13.756 13.749 1.00 83.06 309 PRO A CA 1
ATOM 2380 C C . PRO A 1 309 ? -18.267 -13.592 14.150 1.00 83.06 309 PRO A C 1
ATOM 2382 O O . PRO A 1 309 ? -17.979 -12.754 15.012 1.00 83.06 309 PRO A O 1
ATOM 2385 N N . GLN A 1 310 ? -17.344 -14.348 13.548 1.00 77.06 310 GLN A N 1
ATOM 2386 C CA . GLN A 1 310 ? -15.928 -14.276 13.912 1.00 77.06 310 GLN A CA 1
ATOM 2387 C C . GLN A 1 310 ? -15.338 -12.926 13.506 1.00 77.06 310 GLN A C 1
ATOM 2389 O O . GLN A 1 310 ? -14.738 -12.232 14.327 1.00 77.06 310 GLN A O 1
ATOM 2394 N N . ALA A 1 311 ? -15.600 -12.485 12.279 1.00 69.69 311 ALA A N 1
ATOM 2395 C CA . ALA A 1 311 ? -15.157 -11.182 11.816 1.00 69.69 311 ALA A CA 1
ATOM 2396 C C . ALA A 1 311 ? -15.769 -10.017 12.639 1.00 69.69 311 ALA A C 1
ATOM 2398 O O . ALA A 1 311 ? -15.067 -9.045 12.925 1.00 69.69 311 ALA A O 1
ATOM 2399 N N . ARG A 1 312 ? -17.032 -10.114 13.103 1.00 84.00 312 ARG A N 1
ATOM 2400 C CA . ARG A 1 312 ? -17.617 -9.116 14.039 1.00 84.00 312 ARG A CA 1
ATOM 2401 C C . ARG A 1 312 ? -16.860 -9.057 15.361 1.00 84.00 312 ARG A C 1
ATOM 2403 O O . ARG A 1 312 ? -16.636 -7.977 15.906 1.00 84.00 312 ARG A O 1
ATOM 2410 N N . THR A 1 313 ? -16.471 -10.224 15.865 1.00 84.69 313 THR A N 1
ATOM 2411 C CA . THR A 1 313 ? -15.715 -10.370 17.113 1.00 84.69 313 THR A CA 1
ATOM 2412 C C . THR A 1 313 ? -14.316 -9.777 16.968 1.00 84.69 313 THR A C 1
ATOM 2414 O O . THR A 1 313 ? -13.876 -9.025 17.837 1.00 84.69 313 THR A O 1
ATOM 2417 N N . ASN A 1 314 ? -13.655 -10.017 15.835 1.00 76.81 314 ASN A N 1
ATOM 2418 C CA . ASN A 1 314 ? -12.366 -9.410 15.514 1.00 76.81 314 ASN A CA 1
ATOM 2419 C C . ASN A 1 314 ? -12.476 -7.880 15.408 1.00 76.81 314 ASN A C 1
ATOM 2421 O O . ASN A 1 314 ? -11.635 -7.174 15.958 1.00 76.81 314 ASN A O 1
ATOM 2425 N N . ALA A 1 315 ? -13.535 -7.347 14.787 1.00 82.69 315 ALA A N 1
ATOM 2426 C CA . ALA A 1 315 ? -13.745 -5.896 14.682 1.00 82.69 315 ALA A CA 1
ATOM 2427 C C . ALA A 1 315 ? -13.900 -5.253 16.061 1.00 82.69 315 ALA A C 1
ATOM 2429 O O . ALA A 1 315 ? -13.303 -4.215 16.349 1.00 82.69 315 ALA A O 1
ATOM 2430 N N . PHE A 1 316 ? -14.651 -5.914 16.941 1.00 88.50 316 PHE A N 1
ATOM 2431 C CA . PHE A 1 316 ? -14.775 -5.502 18.329 1.00 88.50 316 PHE A CA 1
ATOM 2432 C C . PHE A 1 316 ? -13.437 -5.568 19.078 1.00 88.50 316 PHE A C 1
ATOM 2434 O O . PHE A 1 316 ? -13.108 -4.645 19.822 1.00 88.50 316 PHE A O 1
ATOM 2441 N N . HIS A 1 317 ? -12.643 -6.620 18.867 1.00 85.00 317 HIS A N 1
ATOM 2442 C CA . HIS A 1 317 ? -11.319 -6.751 19.474 1.00 85.00 317 HIS A CA 1
ATOM 2443 C C . HIS A 1 317 ? -10.384 -5.609 19.048 1.00 85.00 317 HIS A C 1
ATOM 2445 O O . HIS A 1 317 ? -9.773 -4.963 19.899 1.00 85.00 317 HIS A O 1
ATOM 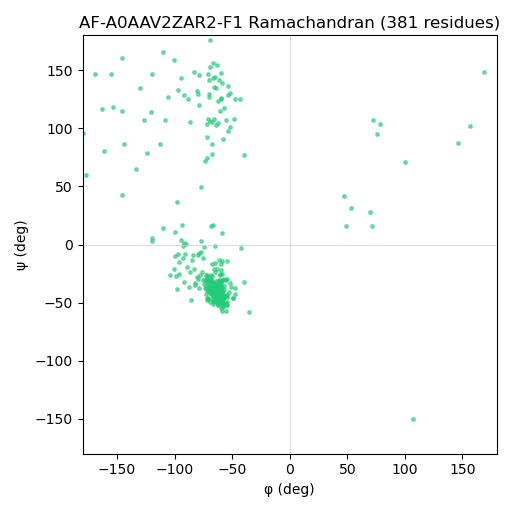2451 N N . VAL A 1 318 ? -10.339 -5.301 17.748 1.00 80.88 318 VAL A N 1
ATOM 2452 C CA . VAL A 1 318 ? -9.555 -4.183 17.203 1.00 80.88 318 VAL A CA 1
ATOM 2453 C C . VAL A 1 318 ? -10.041 -2.847 17.770 1.00 80.88 318 VAL A C 1
ATOM 2455 O O . VAL A 1 318 ? -9.222 -2.041 18.201 1.00 80.88 318 VAL A O 1
ATOM 2458 N N . LEU A 1 319 ? -11.358 -2.629 17.871 1.00 88.06 319 LEU A N 1
ATOM 2459 C CA . LEU A 1 319 ? -11.921 -1.434 18.511 1.00 88.06 319 LEU A CA 1
ATOM 2460 C C . LEU A 1 319 ? -11.495 -1.308 19.978 1.00 88.06 319 LEU A C 1
ATOM 2462 O O . LEU A 1 319 ? -11.133 -0.218 20.418 1.00 88.06 319 LEU A O 1
ATOM 2466 N N . ARG A 1 320 ? -11.512 -2.404 20.745 1.00 88.75 320 ARG A N 1
ATOM 2467 C CA . ARG A 1 320 ? -11.064 -2.391 22.14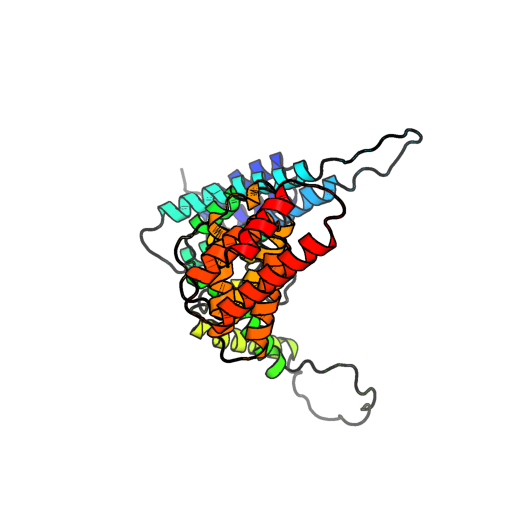5 1.00 88.75 320 ARG A CA 1
ATOM 2468 C C . ARG A 1 320 ? -9.584 -2.068 22.267 1.00 88.75 320 ARG A C 1
ATOM 2470 O O . ARG A 1 320 ? -9.230 -1.260 23.121 1.00 88.75 320 ARG A O 1
ATOM 2477 N N . MET A 1 321 ? -8.747 -2.681 21.431 1.00 84.19 321 MET A N 1
ATOM 2478 C CA . MET A 1 321 ? -7.321 -2.366 21.380 1.00 84.19 321 MET A CA 1
ATOM 2479 C C . MET A 1 321 ? -7.116 -0.887 21.068 1.00 84.19 321 MET A C 1
ATOM 2481 O O . MET A 1 321 ? -6.468 -0.197 21.847 1.00 84.19 321 MET A O 1
ATOM 2485 N N . PHE A 1 322 ? -7.750 -0.393 20.001 1.00 83.06 322 PHE A N 1
ATOM 2486 C CA . PHE A 1 322 ? -7.673 0.995 19.557 1.00 83.06 322 PHE A CA 1
ATOM 2487 C C . PHE A 1 322 ? -8.044 1.988 20.659 1.00 83.06 322 PHE A C 1
ATOM 2489 O O . PHE A 1 322 ? -7.273 2.886 20.992 1.00 83.06 322 PHE A O 1
ATOM 2496 N N . LEU A 1 323 ? -9.208 1.793 21.281 1.00 87.25 323 LEU A N 1
ATOM 2497 C CA . LEU A 1 323 ? -9.653 2.631 22.388 1.00 87.25 323 LEU A CA 1
ATOM 2498 C C . LEU A 1 323 ? -8.706 2.522 23.587 1.00 87.25 323 LEU A C 1
ATOM 2500 O O . LEU A 1 323 ? -8.483 3.523 24.262 1.00 87.25 323 LEU A O 1
ATOM 2504 N N . GLY A 1 324 ? -8.122 1.349 23.838 1.00 84.88 324 GLY A N 1
ATOM 2505 C CA . GLY A 1 324 ? -7.142 1.120 24.900 1.00 84.88 324 GLY A CA 1
ATOM 2506 C C . GLY A 1 324 ? -5.892 2.000 24.798 1.00 84.88 324 GLY A C 1
ATOM 2507 O O . GLY A 1 324 ? -5.364 2.398 25.834 1.00 84.88 324 GLY A O 1
ATOM 2508 N N . VAL A 1 325 ? -5.476 2.361 23.579 1.00 81.19 325 VAL A N 1
ATOM 2509 C CA . VAL A 1 325 ? -4.325 3.249 23.313 1.00 81.19 325 VAL A CA 1
ATOM 2510 C C . VAL A 1 325 ? -4.609 4.702 23.699 1.00 81.19 325 VAL A C 1
ATOM 2512 O O . VAL A 1 325 ? -3.712 5.445 24.100 1.00 81.19 325 VAL A O 1
ATOM 2515 N N . LEU A 1 326 ? -5.868 5.129 23.588 1.00 81.31 326 LEU A N 1
ATOM 2516 C CA . LEU A 1 326 ? -6.260 6.511 23.845 1.00 81.31 326 LEU A CA 1
ATOM 2517 C C . LEU A 1 326 ? -6.159 6.845 25.339 1.00 81.31 326 LEU A C 1
ATOM 2519 O O . LEU A 1 326 ? -6.545 6.057 26.209 1.00 81.31 326 LEU A O 1
ATOM 2523 N N . LYS A 1 327 ? -5.714 8.069 25.654 1.00 81.56 327 LYS A N 1
ATOM 2524 C CA . LYS A 1 327 ? -5.769 8.587 27.030 1.00 81.56 327 LYS A CA 1
ATOM 2525 C C . LYS A 1 327 ? -7.219 8.583 27.511 1.00 81.56 327 LYS A C 1
ATOM 2527 O O . LYS A 1 327 ? -8.108 9.007 26.777 1.00 81.56 327 LYS A O 1
ATOM 2532 N N . ARG A 1 328 ? -7.446 8.200 28.772 1.00 82.06 328 ARG A N 1
ATOM 2533 C CA . ARG A 1 328 ? -8.793 8.115 29.374 1.00 82.06 328 ARG A CA 1
ATOM 2534 C C . ARG A 1 328 ? -9.642 9.372 29.151 1.00 82.06 328 ARG A C 1
ATOM 2536 O O . ARG A 1 328 ? -10.783 9.260 28.727 1.00 82.06 328 ARG A O 1
ATOM 2543 N N . ALA A 1 329 ? -9.074 10.563 29.359 1.00 79.12 329 ALA A N 1
ATOM 2544 C CA . ALA A 1 329 ? -9.791 11.828 29.168 1.00 79.12 329 ALA A CA 1
ATOM 2545 C C . ALA A 1 329 ? -10.228 12.066 27.708 1.00 79.12 329 ALA A C 1
ATOM 2547 O O . ALA A 1 329 ? -11.340 12.524 27.457 1.00 79.12 329 ALA A O 1
ATOM 2548 N N . ASP A 1 330 ? -9.372 11.729 26.740 1.00 81.12 330 ASP A N 1
ATOM 2549 C CA . ASP A 1 330 ? -9.691 11.866 25.315 1.00 81.12 330 ASP A CA 1
ATOM 2550 C C . ASP A 1 330 ? -10.728 10.822 24.896 1.00 81.12 330 ASP A C 1
ATOM 2552 O O . ASP A 1 330 ? -11.732 11.155 24.261 1.00 81.12 330 ASP A O 1
ATOM 2556 N N . ARG A 1 331 ? -10.518 9.570 25.322 1.00 87.12 331 ARG A N 1
ATOM 2557 C CA . ARG A 1 331 ? -11.446 8.458 25.113 1.00 87.12 331 ARG A CA 1
ATOM 2558 C C . ARG A 1 331 ? -12.839 8.791 25.633 1.00 87.12 331 ARG A C 1
ATOM 2560 O O . ARG A 1 331 ? -13.800 8.540 24.915 1.00 87.12 331 ARG A O 1
ATOM 2567 N N . PHE A 1 332 ? -12.948 9.397 26.816 1.00 85.19 332 PHE A N 1
ATOM 2568 C CA . PHE A 1 332 ? -14.226 9.826 27.379 1.00 85.19 332 PHE A CA 1
ATOM 2569 C C . PHE A 1 332 ? -14.986 10.749 26.419 1.00 85.19 332 PHE A C 1
ATOM 2571 O O . PHE A 1 332 ? -16.093 10.419 26.004 1.00 85.19 332 PHE A O 1
ATOM 2578 N N . HIS A 1 333 ? -14.377 11.864 26.004 1.00 84.00 333 HIS A N 1
ATOM 2579 C CA . HIS A 1 333 ? -15.035 12.843 25.130 1.00 84.00 333 HIS A CA 1
ATOM 2580 C C . HIS A 1 333 ? -15.392 12.278 23.754 1.00 84.00 333 HIS A C 1
ATOM 2582 O O . HIS A 1 333 ? -16.426 12.621 23.175 1.00 84.00 333 HIS A O 1
ATOM 2588 N N . ILE A 1 334 ? -14.535 11.410 23.215 1.00 86.06 334 ILE A N 1
ATOM 2589 C CA . ILE A 1 334 ? -14.789 10.747 21.938 1.00 86.06 334 ILE A CA 1
ATOM 2590 C C . ILE A 1 334 ? -15.980 9.798 22.078 1.00 86.06 334 ILE A C 1
ATOM 2592 O O . ILE A 1 334 ? -16.922 9.890 21.293 1.00 86.06 334 ILE A O 1
ATOM 2596 N N . LEU A 1 335 ? -15.966 8.919 23.082 1.00 89.12 335 LEU A N 1
ATOM 2597 C CA . LEU A 1 335 ? -17.026 7.937 23.290 1.00 89.12 335 LEU A CA 1
ATOM 2598 C C . LEU A 1 335 ? -18.352 8.589 23.684 1.00 89.12 335 LEU A C 1
ATOM 2600 O O . LEU A 1 335 ? -19.382 8.154 23.187 1.00 89.12 335 LEU A O 1
ATOM 2604 N N . GLU A 1 336 ? -18.349 9.656 24.482 1.00 86.31 336 GLU A N 1
ATOM 2605 C CA . GLU A 1 336 ? -19.545 10.453 24.790 1.00 86.31 336 GLU A CA 1
ATOM 2606 C C . GLU A 1 336 ? -20.218 10.944 23.500 1.00 86.31 336 GLU A C 1
ATOM 2608 O O . GLU A 1 336 ? -21.409 10.713 23.271 1.00 86.31 336 GLU A O 1
ATOM 2613 N N . ARG A 1 337 ? -19.436 11.554 22.601 1.00 86.00 337 ARG A N 1
ATOM 2614 C CA . ARG A 1 337 ? -19.940 12.007 21.302 1.00 86.00 337 ARG A CA 1
ATOM 2615 C C . ARG A 1 337 ? -20.426 10.839 20.443 1.00 86.00 337 ARG A C 1
ATOM 2617 O O . ARG A 1 337 ? -21.480 10.947 19.819 1.00 86.00 337 ARG A O 1
ATOM 2624 N N . MET A 1 338 ? -19.682 9.735 20.414 1.00 87.19 338 MET A N 1
ATOM 2625 C CA . MET A 1 338 ? -20.041 8.550 19.632 1.00 87.19 338 MET A CA 1
ATOM 2626 C C . MET A 1 338 ? -21.307 7.868 20.163 1.00 87.19 338 MET A C 1
ATOM 2628 O O . MET A 1 338 ? -22.123 7.443 19.356 1.00 87.19 338 MET A O 1
ATOM 2632 N N . VAL A 1 339 ? -21.538 7.808 21.478 1.00 90.19 339 VAL A N 1
ATOM 2633 C CA . VAL A 1 339 ? -22.779 7.270 22.069 1.00 90.19 339 VAL A CA 1
ATOM 2634 C C . VAL A 1 339 ? -23.994 8.043 21.562 1.00 90.19 339 VAL A C 1
ATOM 2636 O O . VAL A 1 339 ? -24.985 7.433 21.170 1.00 90.19 339 VAL A O 1
ATOM 2639 N N . LEU A 1 340 ? -23.899 9.374 21.501 1.00 86.81 340 LEU A N 1
ATOM 2640 C CA . LEU A 1 340 ? -24.990 10.230 21.026 1.00 86.81 340 LEU A CA 1
ATOM 2641 C C . LEU A 1 340 ? -25.217 10.150 19.508 1.00 86.81 340 LEU A C 1
ATOM 2643 O O . LEU A 1 340 ? -26.320 10.425 19.040 1.00 86.81 340 LEU A O 1
ATOM 2647 N N . GLN A 1 341 ? -24.184 9.808 18.735 1.00 85.38 341 GLN A N 1
ATOM 2648 C CA . GLN A 1 341 ? -24.224 9.797 17.267 1.00 85.38 341 GLN A CA 1
ATOM 2649 C C . GLN A 1 341 ? -24.405 8.397 16.664 1.00 85.38 341 GLN A C 1
ATOM 2651 O O . GLN A 1 341 ? -24.820 8.277 15.511 1.00 85.38 341 GLN A O 1
ATOM 2656 N N . CYS A 1 342 ? -24.091 7.339 17.411 1.00 84.56 342 CYS A N 1
ATOM 2657 C CA . CYS A 1 342 ? -24.114 5.973 16.908 1.00 84.56 342 CYS A CA 1
ATOM 2658 C C . CYS A 1 342 ? -25.563 5.519 16.670 1.00 84.56 342 CYS A C 1
ATOM 2660 O O . CYS A 1 342 ? -26.366 5.567 17.599 1.00 84.56 342 CYS A O 1
ATOM 2662 N N . PRO A 1 343 ? -25.920 5.020 15.475 1.00 85.88 343 PRO A N 1
ATOM 2663 C CA . PRO A 1 343 ? -27.282 4.567 15.193 1.00 85.88 343 PRO A CA 1
ATOM 2664 C C . PRO A 1 343 ? -27.593 3.169 15.762 1.00 85.88 343 PRO A C 1
ATOM 2666 O O . PRO A 1 343 ? -28.737 2.721 15.690 1.00 85.88 343 PRO A O 1
ATOM 2669 N N . TYR A 1 344 ? -26.600 2.458 16.309 1.00 89.56 344 TYR A N 1
ATOM 2670 C CA . TYR A 1 344 ? -26.724 1.058 16.720 1.00 89.56 344 TYR A CA 1
ATOM 2671 C C . TYR A 1 344 ? -26.735 0.923 18.250 1.00 89.56 344 TYR A C 1
ATOM 2673 O O . TYR A 1 344 ? -25.700 1.050 18.902 1.00 89.56 344 TYR A O 1
ATOM 2681 N N . GLY A 1 345 ? -27.897 0.624 18.842 1.00 89.50 345 GLY A N 1
ATOM 2682 C CA . GLY A 1 345 ? -28.054 0.567 20.306 1.00 89.50 345 GLY A CA 1
ATOM 2683 C C . GLY A 1 345 ? -27.165 -0.471 21.009 1.00 89.50 345 GLY A C 1
ATOM 2684 O O . GLY A 1 345 ? -26.693 -0.241 22.119 1.00 89.50 345 GLY A O 1
ATOM 2685 N N . ASN A 1 346 ? -26.861 -1.592 20.351 1.00 89.88 346 ASN A N 1
ATOM 2686 C CA . ASN A 1 346 ? -25.913 -2.592 20.855 1.00 89.88 346 ASN A CA 1
ATOM 2687 C C . ASN A 1 346 ? -24.470 -2.062 20.903 1.00 89.88 346 ASN A C 1
ATOM 2689 O O . ASN A 1 346 ? -23.740 -2.359 21.844 1.00 89.88 346 ASN A O 1
ATOM 2693 N N . VAL A 1 347 ? -24.063 -1.257 19.921 1.00 90.62 347 VAL A N 1
ATOM 2694 C CA . VAL A 1 347 ? -22.744 -0.610 19.906 1.00 90.62 347 VAL A CA 1
ATOM 2695 C C . VAL A 1 347 ? -22.684 0.526 20.930 1.00 90.62 347 VAL A C 1
ATOM 2697 O O . VAL A 1 347 ? -21.681 0.667 21.624 1.00 90.62 347 VAL A O 1
ATOM 2700 N N . GLN A 1 348 ? -23.765 1.296 21.095 1.00 91.75 348 GLN A N 1
ATOM 2701 C CA . GLN A 1 348 ? -23.856 2.298 22.164 1.00 91.75 348 GLN A CA 1
ATOM 2702 C C . GLN A 1 348 ? -23.643 1.664 23.544 1.00 91.75 348 GLN A C 1
ATOM 2704 O O . GLN A 1 348 ? -22.874 2.192 24.343 1.00 91.75 348 GLN A O 1
ATOM 2709 N N . ALA A 1 349 ? -24.268 0.511 23.807 1.00 91.38 349 ALA A N 1
ATOM 2710 C CA . ALA A 1 349 ? -24.082 -0.217 25.061 1.00 91.38 349 ALA A CA 1
ATOM 2711 C C . ALA A 1 349 ? -22.614 -0.614 25.284 1.00 91.38 349 ALA A C 1
ATOM 2713 O O . ALA A 1 349 ? -22.098 -0.439 26.384 1.00 91.38 349 ALA A O 1
ATOM 2714 N N . VAL A 1 350 ? -21.917 -1.056 24.231 1.00 91.56 350 VAL A N 1
ATOM 2715 C CA . VAL A 1 350 ? -20.474 -1.339 24.281 1.00 91.56 350 VAL A CA 1
ATOM 2716 C C . VAL A 1 350 ? -19.671 -0.097 24.679 1.00 91.56 350 VAL A C 1
ATOM 2718 O O . VAL A 1 350 ? -18.800 -0.185 25.543 1.00 91.56 350 VAL A O 1
ATOM 2721 N N . PHE A 1 351 ? -19.956 1.065 24.089 1.00 93.38 351 PHE A N 1
ATOM 2722 C CA . PHE A 1 351 ? -19.275 2.310 24.455 1.00 93.38 351 PHE A CA 1
ATOM 2723 C C . PHE A 1 351 ? -19.544 2.721 25.904 1.00 93.38 351 PHE A C 1
ATOM 2725 O O . PHE A 1 351 ? -18.611 3.099 26.612 1.00 93.38 351 PHE A O 1
ATOM 2732 N N . VAL A 1 352 ? -20.792 2.604 26.362 1.00 92.62 352 VAL A N 1
ATOM 2733 C CA . VAL A 1 352 ? -21.172 2.877 27.756 1.00 92.62 352 VAL A CA 1
ATOM 2734 C C . VAL A 1 352 ? -20.465 1.923 28.714 1.00 92.62 352 VAL A C 1
ATOM 2736 O O . VAL A 1 352 ? -19.984 2.362 29.755 1.00 92.62 352 VAL A O 1
ATOM 2739 N N . ASP A 1 353 ? -20.341 0.641 28.372 1.00 92.75 353 ASP A N 1
ATOM 2740 C CA . ASP A 1 353 ? -19.617 -0.324 29.201 1.00 92.75 353 ASP A CA 1
ATOM 2741 C C . ASP A 1 353 ? -18.125 0.008 29.318 1.00 92.75 353 ASP A C 1
ATOM 2743 O O . ASP A 1 353 ? -17.560 -0.117 30.405 1.00 92.75 353 ASP A O 1
ATOM 2747 N N . ILE A 1 354 ? -17.497 0.486 28.239 1.00 90.69 354 ILE A N 1
ATOM 2748 C CA . ILE A 1 354 ? -16.104 0.956 28.267 1.00 90.69 354 ILE A CA 1
ATOM 2749 C C . ILE A 1 354 ? -15.976 2.203 29.154 1.00 90.69 354 ILE A C 1
ATOM 2751 O O . ILE A 1 354 ? -15.116 2.238 30.032 1.00 90.69 354 ILE A O 1
ATOM 2755 N N . LEU A 1 355 ? -16.859 3.194 28.986 1.00 89.81 355 LEU A N 1
ATOM 2756 C CA . LEU A 1 355 ? -16.887 4.402 29.823 1.00 89.81 355 LEU A CA 1
ATOM 2757 C C . LEU A 1 355 ? -17.109 4.074 31.306 1.00 89.81 355 LEU A C 1
ATOM 2759 O O . LEU A 1 355 ? -16.461 4.642 32.184 1.00 89.81 355 LEU A O 1
ATOM 2763 N N . ARG A 1 356 ? -18.004 3.126 31.593 1.00 90.00 356 ARG A N 1
ATOM 2764 C CA . ARG A 1 356 ? -18.278 2.645 32.948 1.00 90.00 356 ARG A CA 1
ATOM 2765 C C . ARG A 1 356 ? -17.049 1.975 33.554 1.00 90.00 356 ARG A C 1
ATOM 2767 O O . ARG A 1 356 ? -16.741 2.247 34.712 1.00 90.00 356 ARG A O 1
ATOM 2774 N N . ALA A 1 357 ? -16.360 1.122 32.795 1.00 89.31 357 ALA A N 1
ATOM 2775 C CA . ALA A 1 357 ? -15.123 0.487 33.242 1.00 89.31 357 ALA A CA 1
ATOM 2776 C C . ALA A 1 357 ? -14.048 1.535 33.572 1.00 89.31 357 ALA A C 1
ATOM 2778 O O . ALA A 1 357 ? -13.457 1.470 34.646 1.00 89.31 357 ALA A O 1
ATOM 2779 N N . ASP A 1 358 ? -13.884 2.557 32.727 1.00 87.19 358 ASP A N 1
ATOM 2780 C CA . ASP A 1 358 ? -12.958 3.666 32.981 1.00 87.19 358 ASP A CA 1
ATOM 2781 C C . ASP A 1 358 ? -13.310 4.455 34.250 1.00 87.19 358 ASP A C 1
ATOM 2783 O O . ASP A 1 358 ? -12.426 4.728 35.063 1.00 87.19 358 ASP A O 1
ATOM 2787 N N . CYS A 1 359 ? -14.593 4.784 34.461 1.00 84.25 359 CYS A N 1
ATOM 2788 C CA . CYS A 1 359 ? -15.044 5.457 35.686 1.00 84.25 359 CYS A CA 1
ATOM 2789 C C . CYS A 1 359 ? -14.762 4.604 36.938 1.00 84.25 359 CYS A C 1
ATOM 2791 O O . CYS A 1 359 ? -14.338 5.140 37.964 1.00 84.25 359 CYS A O 1
ATOM 2793 N N . VAL A 1 360 ? -14.986 3.285 36.873 1.00 84.94 360 VAL A N 1
ATOM 2794 C CA . VAL A 1 360 ? -14.699 2.360 37.984 1.00 84.94 360 VAL A CA 1
ATOM 2795 C C . VAL A 1 360 ? -13.198 2.282 38.257 1.00 84.94 360 VAL A C 1
ATOM 2797 O O . VAL A 1 360 ? -12.783 2.349 39.416 1.00 84.94 360 VAL A O 1
ATOM 2800 N N . ASP A 1 361 ? -12.378 2.190 37.214 1.00 84.25 361 ASP A N 1
ATOM 2801 C CA . ASP A 1 361 ? -10.924 2.173 37.348 1.00 84.25 361 ASP A CA 1
ATOM 2802 C C . ASP A 1 361 ? -10.401 3.482 37.944 1.00 84.25 361 ASP A C 1
ATOM 2804 O O . ASP A 1 361 ? -9.553 3.452 38.836 1.00 84.25 361 ASP A O 1
ATOM 2808 N N . ASP A 1 362 ? -10.904 4.636 37.502 1.00 80.75 362 ASP A N 1
ATOM 2809 C CA . ASP A 1 362 ? -10.539 5.934 38.076 1.00 80.75 362 ASP A CA 1
ATOM 2810 C C . ASP A 1 362 ? -10.937 6.020 39.555 1.00 80.75 362 ASP A C 1
ATOM 2812 O O . ASP A 1 362 ? -10.133 6.459 40.377 1.00 80.75 362 ASP A O 1
ATOM 2816 N N . TRP A 1 363 ? -12.135 5.541 39.910 1.00 79.56 363 TRP A N 1
ATOM 2817 C CA . TRP A 1 363 ? -12.621 5.504 41.292 1.00 79.56 363 TRP A CA 1
ATOM 2818 C C . TRP A 1 363 ? -11.752 4.623 42.198 1.00 79.56 363 TRP A C 1
ATOM 2820 O O . TRP A 1 363 ? -11.425 4.996 43.329 1.00 79.56 363 TRP A O 1
ATOM 2830 N N . ASN A 1 364 ? -11.340 3.458 41.706 1.00 81.56 364 ASN A N 1
ATOM 2831 C CA . ASN A 1 364 ? -10.506 2.533 42.472 1.00 81.56 364 ASN A CA 1
ATOM 2832 C C . ASN A 1 364 ? -9.057 3.025 42.608 1.00 81.56 364 ASN A C 1
ATOM 2834 O O . ASN A 1 364 ? -8.393 2.707 43.593 1.00 81.56 364 ASN A O 1
ATOM 2838 N N . ASN A 1 365 ? -8.581 3.838 41.662 1.00 75.44 365 ASN A N 1
ATOM 2839 C CA . ASN A 1 365 ? -7.223 4.386 41.663 1.00 75.44 365 ASN A CA 1
ATOM 2840 C C . ASN A 1 365 ? -7.107 5.764 42.350 1.00 75.44 365 ASN A C 1
ATOM 2842 O O . ASN A 1 365 ? -6.007 6.310 42.436 1.00 75.44 365 ASN A O 1
ATOM 2846 N N . THR A 1 366 ? -8.200 6.318 42.896 1.00 58.38 366 THR A N 1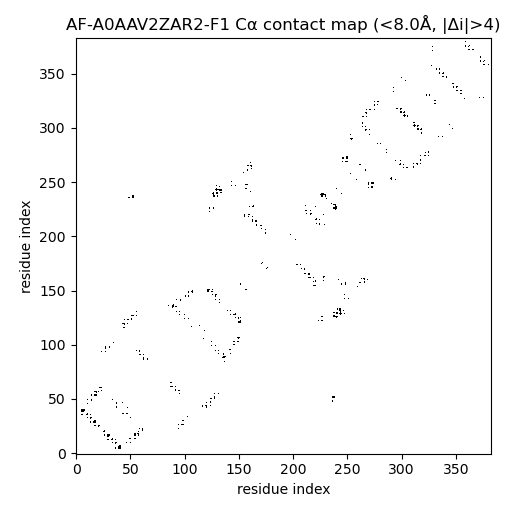
ATOM 2847 C CA . THR A 1 366 ? -8.251 7.670 43.498 1.00 58.38 366 THR A CA 1
ATOM 2848 C C . THR A 1 366 ? -7.475 7.891 44.806 1.00 58.38 366 THR A C 1
ATOM 2850 O O . THR A 1 366 ? -7.659 8.912 45.472 1.00 58.38 366 THR A O 1
ATOM 2853 N N . SER A 1 367 ? -6.552 7.004 45.174 1.00 52.97 367 SER A N 1
ATOM 2854 C CA . SER A 1 367 ? -5.592 7.242 46.265 1.00 52.97 367 SER A CA 1
ATOM 2855 C C . SER A 1 367 ? -4.672 8.449 46.001 1.00 52.97 367 SER A C 1
ATOM 2857 O O . SER A 1 367 ? -4.004 8.927 46.917 1.00 52.97 367 SER A O 1
ATOM 2859 N N . THR A 1 368 ? -4.638 8.971 44.769 1.00 53.00 368 THR A N 1
ATOM 2860 C CA . THR A 1 368 ? -3.895 10.171 44.368 1.00 53.00 368 THR A CA 1
ATOM 2861 C C . THR A 1 368 ? -4.841 11.236 43.802 1.00 53.00 368 THR A C 1
ATOM 2863 O O . THR A 1 368 ? -5.471 11.091 42.758 1.00 53.00 368 THR A O 1
ATOM 2866 N N . SER A 1 369 ? -4.950 12.347 44.526 1.00 49.19 369 SER A N 1
ATOM 2867 C CA . SER A 1 369 ? -5.817 13.494 44.256 1.00 49.19 369 SER A CA 1
ATOM 2868 C C . SER A 1 369 ? -5.402 14.278 43.001 1.00 49.19 369 SER A C 1
ATOM 2870 O O . SER A 1 369 ? -4.784 15.339 43.112 1.00 49.19 369 SER A O 1
ATOM 2872 N N . SER A 1 370 ? -5.728 13.786 41.804 1.00 51.59 370 SER A N 1
ATOM 2873 C CA . SER A 1 370 ? -5.574 14.560 40.567 1.00 51.59 370 SER A CA 1
ATOM 2874 C C . SER A 1 370 ? -6.890 15.271 40.193 1.00 51.59 370 SER A C 1
ATOM 2876 O O . SER A 1 370 ? -7.976 14.722 40.390 1.00 51.59 370 SER A O 1
ATOM 2878 N N . PRO A 1 371 ? -6.842 16.502 39.651 1.00 55.50 371 PRO A N 1
ATOM 2879 C CA . PRO A 1 371 ? -8.038 17.237 39.232 1.00 55.50 371 PRO A CA 1
ATOM 2880 C C . PRO A 1 371 ? -8.825 16.557 38.096 1.00 55.50 371 PRO A C 1
ATOM 2882 O O . PRO A 1 371 ? -10.021 16.801 37.984 1.00 55.50 371 PRO A O 1
ATOM 2885 N N . GLN A 1 372 ? -8.202 15.666 37.314 1.00 54.22 372 GLN A N 1
ATOM 2886 C CA . GLN A 1 372 ? -8.871 14.893 36.254 1.00 54.22 372 GLN A CA 1
ATOM 2887 C C . GLN A 1 372 ? -9.858 13.858 36.809 1.00 54.22 372 GLN A C 1
ATOM 2889 O O . GLN A 1 372 ? -10.932 13.672 36.241 1.00 54.22 372 GLN A O 1
ATOM 2894 N N . SER A 1 373 ? -9.551 13.257 37.964 1.00 52.31 373 SER A N 1
ATOM 2895 C CA . SER A 1 373 ? -10.461 12.322 38.639 1.00 52.31 373 SER A CA 1
ATOM 2896 C C . SER A 1 373 ? -11.805 12.977 38.997 1.00 52.31 373 SER A C 1
ATOM 2898 O O . SER A 1 373 ? -12.862 12.358 38.870 1.00 52.31 373 SER A O 1
ATOM 2900 N N . ARG A 1 374 ? -11.792 14.267 39.365 1.00 55.44 374 ARG A N 1
ATOM 2901 C CA . ARG A 1 374 ? -13.019 15.008 39.701 1.00 55.44 374 ARG A CA 1
ATOM 2902 C C . ARG A 1 374 ? -13.909 15.261 38.486 1.00 55.44 374 ARG A C 1
ATOM 2904 O O . ARG A 1 374 ? -15.126 15.290 38.643 1.00 55.44 374 ARG A O 1
ATOM 2911 N N . THR A 1 375 ? -13.331 15.416 37.294 1.00 55.94 375 THR A N 1
ATOM 2912 C CA . THR A 1 375 ? -14.085 15.647 36.052 1.00 55.94 375 THR A CA 1
ATOM 2913 C C . THR A 1 375 ? -14.814 14.378 35.606 1.00 55.94 375 THR A C 1
ATOM 2915 O O . THR A 1 375 ? -16.015 14.442 35.358 1.00 55.94 375 THR A O 1
ATOM 2918 N N . CYS A 1 376 ? -14.146 13.215 35.621 1.00 50.81 376 CYS A N 1
ATOM 2919 C CA . CYS A 1 376 ? -14.802 11.921 35.378 1.00 50.81 376 CYS A CA 1
ATOM 2920 C C . CYS A 1 376 ? -15.912 11.642 36.407 1.00 50.81 376 CYS A C 1
ATOM 2922 O O . CYS A 1 376 ? -17.014 11.251 36.031 1.00 50.81 376 CYS A O 1
ATOM 2924 N N . GLN A 1 377 ? -15.668 11.905 37.699 1.00 56.25 377 GLN A N 1
ATOM 2925 C CA . GLN A 1 377 ? -16.660 11.682 38.761 1.00 56.25 377 GLN A CA 1
ATOM 2926 C C . GLN A 1 377 ? -17.888 12.600 38.659 1.00 56.25 377 GLN A C 1
ATOM 2928 O O . GLN A 1 377 ? -19.008 12.134 38.850 1.00 56.25 377 GLN A O 1
ATOM 2933 N N . GLN A 1 378 ? -17.714 13.891 38.352 1.00 56.03 378 GLN A N 1
ATOM 2934 C CA . GLN A 1 378 ? -18.850 14.806 38.169 1.00 56.03 378 GLN A CA 1
ATOM 2935 C C . GLN A 1 378 ? -19.686 14.464 36.929 1.00 56.03 378 GLN A C 1
ATOM 2937 O O . GLN A 1 378 ? -20.903 14.643 36.947 1.00 56.03 378 GLN A O 1
ATOM 2942 N N . LEU A 1 379 ? -19.061 13.948 35.871 1.00 53.41 379 LEU A N 1
ATOM 2943 C CA . LEU A 1 379 ? -19.747 13.617 34.622 1.00 53.41 379 LEU A CA 1
ATOM 2944 C C . LEU A 1 379 ? -20.441 12.248 34.669 1.00 53.41 379 LEU A C 1
ATOM 2946 O O . LEU A 1 379 ? -21.558 12.138 34.174 1.00 53.41 379 LEU A O 1
ATOM 2950 N N . CYS A 1 380 ? -19.872 11.248 35.356 1.00 51.81 380 CYS A N 1
ATOM 2951 C CA . CYS A 1 380 ? -20.549 9.965 35.617 1.00 51.81 380 CYS A CA 1
ATOM 2952 C C . CYS A 1 380 ? -21.800 10.119 36.522 1.00 51.81 380 CYS A C 1
ATOM 2954 O O . CYS A 1 380 ? -22.632 9.223 36.560 1.00 51.81 380 CYS A O 1
ATOM 2956 N N . LEU A 1 381 ? -21.955 11.251 37.224 1.00 53.00 381 LEU A N 1
ATOM 2957 C CA . LEU A 1 381 ? -23.172 11.625 37.968 1.00 53.00 381 LEU A CA 1
ATOM 2958 C C . LEU A 1 381 ? -24.179 12.443 37.137 1.00 53.00 381 LEU A C 1
ATOM 2960 O O . LEU A 1 381 ? -25.261 12.760 37.630 1.00 53.00 381 LEU A O 1
ATOM 2964 N N . SER A 1 382 ? -23.793 12.857 35.927 1.00 48.72 382 SER A N 1
ATOM 2965 C CA . SER A 1 382 ? -24.614 13.672 35.018 1.00 48.72 382 SER A CA 1
ATOM 2966 C C . SER A 1 382 ? -25.370 12.830 33.977 1.00 48.72 382 SER A C 1
ATOM 2968 O O . SER A 1 382 ? -26.301 13.342 33.354 1.00 48.72 382 SER A O 1
ATOM 2970 N N . PHE A 1 383 ? -24.970 11.567 33.807 1.00 46.62 383 PHE A N 1
ATOM 2971 C CA . PHE A 1 383 ? -25.737 10.493 33.168 1.00 46.62 383 PHE A CA 1
ATOM 2972 C C . PHE A 1 383 ? -26.516 9.721 34.234 1.00 46.62 383 PHE A C 1
ATOM 2974 O O . PHE A 1 383 ? -27.639 9.266 33.914 1.00 46.62 383 PHE A O 1
#

Foldseek 3Di:
DDPPLLDPVQLVVLLVQLLVQQALVSNLVSLVSNVVSCVSVVNQLVSLLSNLQSNLVSLVVRLVVVPPPPDDDDDDDDDDDPDDNLVSLVSSLVSLLSNLVVVLVVLLVVPPDDDLRSVSSLQSSLQSLLVSLLRHDDDCPSSLVSNVSSPDDPLLLLCLVVLLVQLVVQCCVVPPPPPPPDDPDDPDDDDDDPDDPDPVVVVSVVVSVVSSCVSCVVSVCNSPSPQSDDDPPPPGRHRRDLSSSLVSVLVCLQPPPDDDDRDLVSLLSNLVSNLVCLLVDDPVVVVVVSNVLSNLVSLVCSLPVDPDPVSNVSSVVSSVSSLVSDDLVVSLVSLVVCLVVPPDVVVNVVSVVVLVVSLVVLVVVVPDDDPVNVVSVVVVVVD